Protein AF-A0A3P8E5Y7-F1 (afdb_monomer_lite)

pLDDT: mean 80.09, std 17.2, range [25.14, 98.31]

Radius of gyration: 31.2 Å; chains: 1; bounding box: 79×67×67 Å

InterPro domains:
  IPR000494 Receptor L-domain [PF01030] (2-59)

Organism: Heligmosomoides polygyrus (NCBI:txid6339)

Sequence (406 aa):
MEKLQEITMEQRGQAIQISGNSGLKSLRFPNLRKIESPDDIKIIIVNNPKLGMRRRDVEKMYILAAGPQHAIIEFSDTSSMYDNKDIEVLVANNATFLKEHMLPLAENAAIQADDHFLLCERVKSILSKEVVIMIGSEKEPSCVLPHLPHELKKQHVYKYLGSTYSFTLSRFKRMAPCTIRYTYDVVKATKGKPPQKGIRKIYYHRWETKKLPVEFDEILQLAMLYKPGKTLCVSERRKEVFSLIHMLVTYCRLLKEHIDFKDALQLHTEKCNGTILDRNELVYVMAVIMEWAYQSRSVTPELKEKHVEWCHSYAIMAKFMRKCPNIRLIHPDYLTKLDATVKKRVLQDGFASSPRFSPRESAAAKDPFRRKSTSDKKSEMKSVKHADDAPDDGTRSVSEATGCRR

Structure (mmCIF, N/CA/C/O backbone):
data_AF-A0A3P8E5Y7-F1
#
_entry.id   AF-A0A3P8E5Y7-F1
#
loop_
_atom_site.group_PDB
_atom_site.id
_atom_site.type_symbol
_atom_site.label_atom_id
_atom_site.label_alt_id
_atom_site.label_comp_id
_atom_site.label_asym_id
_atom_site.label_entity_id
_atom_site.label_seq_id
_atom_site.pdbx_PDB_ins_code
_atom_site.Cartn_x
_atom_site.Cartn_y
_atom_site.Cartn_z
_atom_site.occupancy
_atom_site.B_iso_or_equiv
_atom_site.auth_seq_id
_atom_site.auth_comp_id
_atom_site.auth_asym_id
_atom_site.auth_atom_id
_atom_site.pdbx_PDB_model_num
ATOM 1 N N . MET A 1 1 ? 29.472 -1.886 -33.635 1.00 56.94 1 MET A N 1
ATOM 2 C CA . MET A 1 1 ? 30.607 -1.398 -32.812 1.00 56.94 1 MET A CA 1
ATOM 3 C C . MET A 1 1 ? 31.000 -2.340 -31.660 1.00 56.94 1 MET A C 1
ATOM 5 O O . MET A 1 1 ? 31.817 -1.967 -30.831 1.00 56.94 1 MET A O 1
ATOM 9 N N . GLU A 1 2 ? 30.512 -3.586 -31.597 1.00 47.47 2 GLU A N 1
ATOM 10 C CA . GLU A 1 2 ? 30.725 -4.463 -30.426 1.00 47.47 2 GLU A CA 1
ATOM 11 C C . GLU A 1 2 ? 32.172 -4.944 -30.211 1.00 47.47 2 GLU A C 1
ATOM 13 O O . GLU A 1 2 ? 32.486 -5.448 -29.138 1.00 47.47 2 GLU A O 1
ATOM 18 N N . LYS A 1 3 ? 33.075 -4.761 -31.181 1.00 63.56 3 LYS A N 1
ATOM 19 C CA . LYS A 1 3 ? 34.481 -5.199 -31.095 1.00 63.56 3 LYS A CA 1
ATOM 20 C C . LYS A 1 3 ? 35.484 -4.075 -30.804 1.00 63.56 3 LYS A C 1
ATOM 22 O O . LYS A 1 3 ? 36.678 -4.345 -30.770 1.00 63.56 3 LYS A O 1
ATOM 27 N N . LEU A 1 4 ? 35.028 -2.838 -30.606 1.00 71.69 4 LEU A N 1
ATOM 28 C CA . LEU A 1 4 ? 35.918 -1.694 -30.401 1.00 71.69 4 LEU A CA 1
ATOM 29 C C . LEU A 1 4 ? 36.559 -1.752 -29.002 1.00 71.69 4 LEU A C 1
ATOM 31 O O . LEU A 1 4 ? 35.832 -1.785 -28.007 1.00 71.69 4 LEU A O 1
ATOM 35 N N . GLN A 1 5 ? 37.895 -1.794 -28.937 1.00 81.44 5 GLN A N 1
ATOM 36 C CA . GLN A 1 5 ? 38.659 -1.925 -27.684 1.00 81.44 5 GLN A CA 1
ATOM 37 C C . GLN A 1 5 ? 39.410 -0.645 -27.292 1.00 81.44 5 GLN A C 1
ATOM 39 O O . GLN A 1 5 ? 39.464 -0.324 -26.104 1.00 81.44 5 GLN A O 1
ATOM 44 N N . GLU A 1 6 ? 39.918 0.111 -28.264 1.00 85.38 6 GLU A N 1
ATOM 45 C CA . GLU A 1 6 ? 40.698 1.339 -28.067 1.00 85.38 6 GLU A CA 1
ATOM 46 C C . GLU A 1 6 ? 40.398 2.345 -29.188 1.00 85.38 6 GLU A C 1
ATOM 48 O O . GLU A 1 6 ? 40.083 1.942 -30.311 1.00 85.38 6 GLU A O 1
ATOM 53 N N . ILE A 1 7 ? 40.456 3.639 -28.862 1.00 85.44 7 ILE A N 1
ATOM 54 C CA . ILE A 1 7 ? 40.417 4.752 -29.817 1.00 85.44 7 ILE A CA 1
ATOM 55 C C . ILE A 1 7 ? 41.594 5.670 -29.495 1.00 85.44 7 ILE A C 1
ATOM 57 O O . ILE A 1 7 ? 41.652 6.214 -28.392 1.00 85.44 7 ILE A O 1
ATOM 61 N N . THR A 1 8 ? 42.478 5.875 -30.468 1.00 85.81 8 THR A N 1
ATOM 62 C CA . THR A 1 8 ? 43.629 6.775 -30.349 1.00 85.81 8 THR A CA 1
ATOM 63 C C . THR A 1 8 ? 43.656 7.696 -31.554 1.00 85.81 8 THR A C 1
ATOM 65 O O . THR A 1 8 ? 43.620 7.232 -32.694 1.00 85.81 8 THR A O 1
ATOM 68 N N . MET A 1 9 ? 43.700 9.000 -31.302 1.00 84.81 9 MET A N 1
ATOM 69 C CA . MET A 1 9 ? 43.872 10.020 -32.327 1.00 84.81 9 MET A CA 1
ATOM 70 C C . MET A 1 9 ? 45.240 10.682 -32.202 1.00 84.81 9 MET A C 1
ATOM 72 O O . MET A 1 9 ? 45.577 11.216 -31.152 1.00 84.81 9 MET A O 1
ATOM 76 N N . GLU A 1 10 ? 46.018 10.653 -33.285 1.00 80.75 10 GLU A N 1
ATOM 77 C CA . GLU A 1 10 ? 47.367 11.241 -33.347 1.00 80.75 10 GLU A CA 1
ATOM 78 C C . GLU A 1 10 ? 47.355 12.725 -33.746 1.00 80.75 10 GLU A C 1
ATOM 80 O O . GLU A 1 10 ? 48.312 13.456 -33.501 1.00 80.75 10 GLU A O 1
ATOM 85 N N . GLN A 1 11 ? 46.262 13.185 -34.357 1.00 83.56 11 GLN A N 1
ATOM 86 C CA . GLN A 1 11 ? 46.073 14.567 -34.799 1.00 83.56 11 GLN A CA 1
ATOM 87 C C . GLN A 1 11 ? 45.093 15.303 -33.877 1.00 83.56 11 GLN A C 1
ATOM 89 O O . GLN A 1 11 ? 44.305 14.669 -33.175 1.00 83.56 11 GLN A O 1
ATOM 94 N N . ARG A 1 12 ? 45.136 16.645 -33.889 1.00 78.19 12 ARG A N 1
ATOM 95 C CA . ARG A 1 12 ? 44.168 17.483 -33.158 1.00 78.19 12 ARG A CA 1
ATOM 96 C C . ARG A 1 12 ? 42.742 17.166 -33.615 1.00 78.19 12 ARG A C 1
ATOM 98 O O . ARG A 1 12 ? 42.493 17.060 -34.816 1.00 78.19 12 ARG A O 1
ATOM 105 N N . GLY A 1 13 ? 41.831 17.024 -32.661 1.00 80.62 13 GLY A N 1
ATOM 106 C CA . GLY A 1 13 ? 40.443 16.625 -32.878 1.00 80.62 13 GLY A CA 1
ATOM 107 C C . GLY A 1 13 ? 39.885 15.759 -31.746 1.00 80.62 13 GLY A C 1
ATOM 108 O O . GLY A 1 13 ? 40.618 15.060 -31.035 1.00 80.62 13 GLY A O 1
ATOM 109 N N . GLN A 1 14 ? 38.559 15.764 -31.594 1.00 86.50 14 GLN A N 1
ATOM 110 C CA . GLN A 1 14 ? 37.892 14.939 -30.589 1.00 86.50 14 GLN A CA 1
ATOM 111 C C . GLN A 1 14 ? 37.980 13.457 -30.970 1.00 86.50 14 GLN A C 1
ATOM 113 O O . GLN A 1 14 ? 37.683 13.080 -32.101 1.00 86.50 14 GLN A O 1
ATOM 118 N N . ALA A 1 15 ? 38.311 12.596 -30.005 1.00 90.00 15 ALA A N 1
ATOM 119 C CA . ALA A 1 15 ? 38.360 11.149 -30.227 1.00 90.00 15 ALA A CA 1
ATOM 120 C C . ALA A 1 15 ? 36.972 10.557 -30.531 1.00 90.00 15 ALA A C 1
ATOM 122 O O . ALA A 1 15 ? 36.850 9.585 -31.276 1.00 90.00 15 ALA A O 1
ATOM 123 N N . ILE A 1 16 ? 35.918 11.120 -29.934 1.00 90.50 16 ILE A N 1
ATOM 124 C CA . ILE A 1 16 ? 34.529 10.738 -30.196 1.00 90.50 16 ILE A CA 1
ATOM 125 C C . ILE A 1 16 ? 33.692 12.002 -30.362 1.00 90.50 16 ILE A C 1
ATOM 127 O O . ILE A 1 16 ? 33.554 12.784 -29.423 1.00 90.50 16 ILE A O 1
ATOM 131 N N . GLN A 1 17 ? 33.055 12.152 -31.523 1.00 91.94 17 GLN A N 1
ATOM 132 C CA . GLN A 1 17 ? 32.076 13.205 -31.778 1.00 91.94 17 GLN A CA 1
ATOM 133 C C . GLN A 1 17 ? 30.788 12.601 -32.345 1.00 91.94 17 GLN A C 1
ATOM 135 O O . GLN A 1 17 ? 30.785 11.989 -33.410 1.00 91.94 17 GLN A O 1
ATOM 140 N N . ILE A 1 18 ? 29.681 12.766 -31.620 1.00 88.00 18 ILE A N 1
ATOM 141 C CA . ILE A 1 18 ? 28.344 12.335 -32.038 1.00 88.00 18 ILE A CA 1
ATOM 142 C C . ILE A 1 18 ? 27.368 13.473 -31.757 1.00 88.00 18 ILE A C 1
ATOM 144 O O . ILE A 1 18 ? 26.892 13.649 -30.636 1.00 88.00 18 ILE A O 1
ATOM 148 N N . SER A 1 19 ? 27.029 14.243 -32.783 1.00 90.62 19 SER A N 1
ATOM 149 C CA . SER A 1 19 ? 26.129 15.385 -32.641 1.00 90.62 19 SER A CA 1
ATOM 150 C C . SER A 1 19 ? 25.028 15.409 -33.695 1.00 90.62 19 SER A C 1
ATOM 152 O O . SER A 1 19 ? 25.232 14.986 -34.829 1.00 90.62 19 SER A O 1
ATOM 154 N N . GLY A 1 20 ? 23.842 15.893 -33.306 1.00 87.12 20 GLY A N 1
ATOM 155 C CA . GLY A 1 20 ? 22.739 16.174 -34.234 1.00 87.12 20 GLY A CA 1
ATOM 156 C C . GLY A 1 20 ? 21.986 14.948 -34.763 1.00 87.12 20 GLY A C 1
ATOM 157 O O . GLY A 1 20 ? 21.314 15.038 -35.789 1.00 87.12 20 GLY A O 1
ATOM 158 N N . ASN A 1 21 ? 22.062 13.796 -34.090 1.00 86.62 21 ASN A N 1
ATOM 159 C CA . ASN A 1 21 ? 21.402 12.571 -34.544 1.00 86.62 21 ASN A CA 1
ATOM 160 C C . ASN A 1 21 ? 20.013 12.434 -33.907 1.00 86.62 21 ASN A C 1
ATOM 162 O O . ASN A 1 21 ? 19.825 11.760 -32.893 1.00 86.62 21 ASN A O 1
ATOM 166 N N . SER A 1 22 ? 19.004 13.037 -34.540 1.00 73.81 22 SER A N 1
ATOM 167 C CA . SER A 1 22 ? 17.607 13.038 -34.065 1.00 73.81 22 SER A CA 1
ATOM 168 C C . SER A 1 22 ? 16.974 11.640 -33.938 1.00 73.81 22 SER A C 1
ATOM 170 O O . SER A 1 22 ? 16.044 11.442 -33.152 1.00 73.81 22 SER A O 1
ATOM 172 N N . GLY A 1 23 ? 17.474 10.660 -34.697 1.00 75.19 23 GLY A N 1
ATOM 173 C CA . GLY A 1 23 ? 17.018 9.268 -34.680 1.00 75.19 23 GLY A CA 1
ATOM 174 C C . GLY A 1 23 ? 17.796 8.337 -33.745 1.00 75.19 23 GLY A C 1
ATOM 175 O O . GLY A 1 23 ? 17.396 7.181 -33.590 1.00 75.19 23 GLY A O 1
ATOM 176 N N . LEU A 1 24 ? 18.892 8.795 -33.130 1.00 83.25 24 LEU A N 1
ATOM 177 C CA . LEU A 1 24 ? 19.752 7.936 -32.317 1.00 83.25 24 LEU A CA 1
ATOM 178 C C . LEU A 1 24 ? 19.083 7.631 -30.972 1.00 83.25 24 LEU A C 1
ATOM 180 O O . LEU A 1 24 ? 18.904 8.516 -30.142 1.00 83.25 24 LEU A O 1
ATOM 184 N N . LYS A 1 25 ? 18.718 6.361 -30.763 1.00 77.25 25 LYS A N 1
ATOM 185 C CA . LYS A 1 25 ? 17.990 5.912 -29.562 1.00 77.25 25 LYS A CA 1
ATOM 186 C C . LYS A 1 25 ? 18.881 5.332 -28.468 1.00 77.25 25 LYS A C 1
ATOM 188 O O . LYS A 1 25 ? 18.516 5.350 -27.298 1.00 77.25 25 LYS A O 1
ATOM 193 N N . SER A 1 26 ? 20.029 4.772 -28.837 1.00 81.00 26 SER A N 1
ATOM 194 C CA . SER A 1 26 ? 20.925 4.107 -27.891 1.00 81.00 26 SER A CA 1
ATOM 195 C C . SER A 1 26 ? 22.353 4.088 -28.402 1.00 81.00 26 SER A C 1
ATOM 197 O O . SER A 1 26 ? 22.574 3.889 -29.597 1.00 81.00 26 SER A O 1
ATOM 199 N N . LEU A 1 27 ? 23.308 4.177 -27.482 1.00 82.69 27 LEU A N 1
ATOM 200 C CA . LEU A 1 27 ? 24.733 4.114 -27.773 1.00 82.69 27 LEU A CA 1
ATOM 201 C C . LEU A 1 27 ? 25.420 3.183 -26.768 1.00 82.69 27 LEU A C 1
ATOM 203 O O . LEU A 1 27 ? 25.198 3.300 -25.564 1.00 82.69 27 LEU A O 1
ATOM 207 N N . ARG A 1 28 ? 26.218 2.219 -27.249 1.00 76.06 28 ARG A N 1
ATOM 208 C CA . ARG A 1 28 ? 26.910 1.241 -26.392 1.00 76.06 28 ARG A CA 1
ATOM 209 C C . ARG A 1 28 ? 28.318 0.930 -26.883 1.00 76.06 28 ARG A C 1
ATOM 211 O O . ARG A 1 28 ? 28.512 0.601 -28.051 1.00 76.06 28 ARG A O 1
ATOM 218 N N . PHE A 1 29 ? 29.256 0.915 -25.937 1.00 82.56 29 PHE A N 1
ATOM 219 C CA . PHE A 1 29 ? 30.666 0.572 -26.146 1.00 82.56 29 PHE A CA 1
ATOM 220 C C . PHE A 1 29 ? 31.123 -0.466 -25.109 1.00 82.56 29 PHE A C 1
ATOM 222 O O . PHE A 1 29 ? 31.872 -0.155 -24.179 1.00 82.56 29 PHE A O 1
ATOM 229 N N . PRO A 1 30 ? 30.637 -1.714 -25.212 1.00 70.19 30 PRO A N 1
ATOM 230 C CA . PRO A 1 30 ? 30.801 -2.711 -24.154 1.00 70.19 30 PRO A CA 1
ATOM 231 C C . PRO A 1 30 ? 32.274 -3.044 -23.870 1.00 70.19 30 PRO A C 1
ATOM 233 O O . PRO A 1 30 ? 32.654 -3.218 -22.713 1.00 70.19 30 PRO A O 1
ATOM 236 N N . ASN A 1 31 ? 33.110 -3.057 -24.911 1.00 81.06 31 ASN A N 1
ATOM 237 C CA . ASN A 1 31 ? 34.497 -3.514 -24.840 1.00 81.06 31 ASN A CA 1
ATOM 238 C C . ASN A 1 31 ? 35.539 -2.391 -24.867 1.00 81.06 31 ASN A C 1
ATOM 240 O O . ASN A 1 31 ? 36.726 -2.695 -24.808 1.00 81.06 31 ASN A O 1
ATOM 244 N N . LEU A 1 32 ? 35.117 -1.123 -24.908 1.00 84.50 32 LEU A N 1
ATOM 245 C CA . LEU A 1 32 ? 36.040 0.009 -24.950 1.00 84.50 32 LEU A CA 1
ATOM 246 C C . LEU A 1 32 ? 36.774 0.143 -23.609 1.00 84.50 32 LEU A C 1
ATOM 248 O O . LEU A 1 32 ? 36.140 0.108 -22.544 1.00 84.50 32 LEU A O 1
ATOM 252 N N . ARG A 1 33 ? 38.104 0.243 -23.678 1.00 86.69 33 ARG A N 1
ATOM 253 C CA . ARG A 1 33 ? 39.023 0.271 -22.529 1.00 86.69 33 ARG A CA 1
ATOM 254 C C . ARG A 1 33 ? 39.918 1.502 -22.487 1.00 86.69 33 ARG A C 1
ATOM 256 O O . ARG A 1 33 ? 40.457 1.775 -21.421 1.00 86.69 33 ARG A O 1
ATOM 263 N N . LYS A 1 34 ? 40.084 2.217 -23.603 1.00 87.94 34 LYS A N 1
ATOM 264 C CA . LYS A 1 34 ? 41.005 3.353 -23.696 1.00 87.94 34 LYS A CA 1
ATOM 265 C C . LYS A 1 34 ? 40.556 4.354 -24.763 1.00 87.94 34 LYS A C 1
ATOM 267 O O . LYS A 1 34 ? 40.095 3.939 -25.827 1.00 87.94 34 LYS A O 1
ATOM 272 N N . ILE A 1 35 ? 40.656 5.645 -24.437 1.00 90.25 35 ILE A N 1
ATOM 273 C CA . ILE A 1 35 ? 40.411 6.776 -25.339 1.00 90.25 35 ILE A CA 1
ATOM 274 C C . ILE A 1 35 ? 41.572 7.759 -25.181 1.00 90.25 35 ILE A C 1
ATOM 276 O O . ILE A 1 35 ? 41.784 8.304 -24.098 1.00 90.25 35 ILE A O 1
ATOM 280 N N . GLU A 1 36 ? 42.292 8.011 -26.266 1.00 88.25 36 GLU A N 1
ATOM 281 C CA . GLU A 1 36 ? 43.375 8.988 -26.325 1.00 88.25 36 GLU A CA 1
ATOM 282 C C . GLU A 1 36 ? 43.131 9.991 -27.450 1.00 88.25 36 GLU A C 1
ATOM 284 O O . GLU A 1 36 ? 42.855 9.630 -28.593 1.00 88.25 36 GLU A O 1
ATOM 289 N N . SER A 1 37 ? 43.237 11.268 -27.104 1.00 89.69 37 SER A N 1
ATOM 290 C CA . SER A 1 37 ? 43.301 12.382 -28.043 1.00 89.69 37 SER A CA 1
ATOM 291 C C . SER A 1 37 ? 44.172 13.479 -27.419 1.00 89.69 37 SER A C 1
ATOM 293 O O . SER A 1 37 ? 44.180 13.608 -26.188 1.00 89.69 37 SER A O 1
ATOM 295 N N . PRO A 1 38 ? 44.925 14.232 -28.241 1.00 83.62 38 PRO A N 1
ATOM 296 C CA . PRO A 1 38 ? 45.700 15.386 -27.799 1.00 83.62 38 PRO A CA 1
ATOM 297 C C . PRO A 1 38 ? 44.823 16.586 -27.409 1.00 83.62 38 PRO A C 1
ATOM 299 O O . PRO A 1 38 ? 45.337 17.528 -26.807 1.00 83.62 38 PRO A O 1
ATOM 302 N N . ASP A 1 39 ? 43.529 16.573 -27.744 1.00 84.62 39 ASP A N 1
ATOM 303 C CA . ASP A 1 39 ? 42.592 17.630 -27.373 1.00 84.62 39 ASP A CA 1
ATOM 304 C C . ASP A 1 39 ? 42.132 17.486 -25.919 1.00 84.62 39 ASP A C 1
ATOM 306 O O . ASP A 1 39 ? 41.947 16.385 -25.390 1.00 84.62 39 ASP A O 1
ATOM 310 N N . ASP A 1 40 ? 41.877 18.634 -25.290 1.00 85.81 40 ASP A N 1
ATOM 311 C CA . ASP A 1 40 ? 41.384 18.690 -23.917 1.00 85.81 40 ASP A CA 1
ATOM 312 C C . ASP A 1 40 ? 39.969 18.096 -23.802 1.00 85.81 40 ASP A C 1
ATOM 314 O O . ASP A 1 40 ? 39.673 17.354 -22.869 1.00 85.81 40 ASP A O 1
ATOM 318 N N . ILE A 1 41 ? 39.104 18.326 -24.798 1.00 89.69 41 ILE A N 1
ATOM 319 C CA . ILE A 1 41 ? 37.794 17.670 -24.890 1.00 89.69 41 ILE A CA 1
ATOM 320 C C . ILE A 1 41 ? 37.890 16.470 -25.832 1.00 89.69 41 ILE A C 1
ATOM 322 O O . ILE A 1 41 ? 37.961 16.613 -27.050 1.00 89.69 41 ILE A O 1
ATOM 326 N N . LYS A 1 42 ? 37.831 15.267 -25.263 1.00 91.88 42 LYS A N 1
ATOM 327 C CA . LYS A 1 42 ? 38.007 14.005 -25.996 1.00 91.88 42 LYS A CA 1
ATOM 328 C C . LYS A 1 42 ? 36.692 13.431 -26.512 1.00 91.88 42 LYS A C 1
ATOM 330 O O . LYS A 1 42 ? 36.688 12.745 -27.532 1.00 91.88 42 LYS A O 1
ATOM 335 N N . ILE A 1 43 ? 35.586 13.677 -25.807 1.00 93.25 43 ILE A N 1
ATOM 336 C CA . ILE A 1 43 ? 34.268 13.115 -26.128 1.00 93.25 43 ILE A CA 1
ATOM 337 C C . ILE A 1 43 ? 33.228 14.233 -26.184 1.00 93.25 43 ILE A C 1
ATOM 339 O O . ILE A 1 43 ? 33.061 14.969 -25.216 1.00 93.25 43 ILE A O 1
ATOM 343 N N . ILE A 1 44 ? 32.482 14.316 -27.284 1.00 92.88 44 ILE A N 1
ATOM 344 C CA . ILE A 1 44 ? 31.318 15.196 -27.425 1.00 92.88 44 ILE A CA 1
ATOM 345 C C . ILE A 1 44 ? 30.130 14.380 -27.932 1.00 92.88 44 ILE A C 1
ATOM 347 O O . ILE A 1 44 ? 30.156 13.840 -29.038 1.00 92.88 44 ILE A O 1
ATOM 351 N N . ILE A 1 45 ? 29.069 14.314 -27.132 1.00 91.75 45 ILE A N 1
ATOM 352 C CA . ILE A 1 45 ? 27.795 13.686 -27.480 1.00 91.75 45 ILE A CA 1
ATOM 353 C C . ILE A 1 45 ? 26.678 14.662 -27.109 1.00 91.75 45 ILE A C 1
ATOM 355 O O . ILE A 1 45 ? 26.278 14.723 -25.954 1.00 91.75 45 ILE A O 1
ATOM 359 N N . VAL A 1 46 ? 26.186 15.445 -28.067 1.00 90.50 46 VAL A N 1
ATOM 360 C CA . VAL A 1 46 ? 25.233 16.550 -27.815 1.00 90.50 46 VAL A CA 1
ATOM 361 C C . VAL A 1 46 ? 24.172 16.636 -28.909 1.00 90.50 46 VAL A C 1
ATOM 363 O O . VAL A 1 46 ? 24.385 16.140 -30.015 1.00 90.50 46 VAL A O 1
ATOM 366 N N . ASN A 1 47 ? 23.031 17.277 -28.651 1.00 84.31 47 ASN A N 1
ATOM 367 C CA . ASN A 1 47 ? 21.952 17.440 -29.643 1.00 84.31 47 ASN A CA 1
ATOM 368 C C . ASN A 1 47 ? 21.384 16.104 -30.184 1.00 84.31 47 ASN A C 1
ATOM 370 O O . ASN A 1 47 ? 21.068 15.981 -31.371 1.00 84.31 47 ASN A O 1
ATOM 374 N N . ASN A 1 48 ? 21.256 15.086 -29.324 1.00 85.38 48 ASN A N 1
ATOM 375 C CA . ASN A 1 48 ? 20.674 13.777 -29.659 1.00 85.38 48 ASN A CA 1
ATOM 376 C C . ASN A 1 48 ? 19.419 13.520 -28.791 1.00 85.38 48 ASN A C 1
ATOM 378 O O . ASN A 1 48 ? 19.488 12.780 -27.811 1.00 85.38 48 ASN A O 1
ATOM 382 N N . PRO A 1 49 ? 18.255 14.114 -29.114 1.00 73.19 49 PRO A N 1
ATOM 383 C CA . PRO A 1 49 ? 17.108 14.214 -28.198 1.00 73.19 49 PRO A CA 1
ATOM 384 C C . PRO A 1 49 ? 16.472 12.875 -27.793 1.00 73.19 49 PRO A C 1
ATOM 386 O O . PRO A 1 49 ? 15.753 12.813 -26.804 1.00 73.19 49 PRO A O 1
ATOM 389 N N . LYS A 1 50 ? 16.704 11.799 -28.555 1.00 74.44 50 LYS A N 1
ATOM 390 C CA . LYS A 1 50 ? 16.160 10.459 -28.268 1.00 74.44 50 LYS A CA 1
ATOM 391 C C . LYS A 1 50 ? 17.183 9.515 -27.632 1.00 74.44 50 LYS A C 1
ATOM 393 O O . LYS A 1 50 ? 16.888 8.331 -27.475 1.00 74.44 50 LYS A O 1
ATOM 398 N N . LEU A 1 51 ? 18.378 10.004 -27.300 1.00 83.06 51 LEU A N 1
ATOM 399 C CA . LEU A 1 51 ? 19.479 9.170 -26.842 1.00 83.06 51 LEU A CA 1
ATOM 400 C C . LEU A 1 51 ? 19.299 8.759 -25.374 1.00 83.06 51 LEU A C 1
ATOM 402 O O . LEU A 1 51 ? 19.530 9.546 -24.457 1.00 83.06 51 LEU A O 1
ATOM 406 N N . GLY A 1 52 ? 18.945 7.491 -25.161 1.00 81.44 52 GLY A N 1
ATOM 407 C CA . GLY A 1 52 ? 18.974 6.853 -23.847 1.00 81.44 52 GLY A CA 1
ATOM 408 C C . GLY A 1 52 ? 20.311 6.155 -23.590 1.00 81.44 52 GLY A C 1
ATOM 409 O O . GLY A 1 52 ? 20.734 5.301 -24.378 1.00 81.44 52 GLY A O 1
ATOM 410 N N . MET A 1 53 ? 20.972 6.470 -22.474 1.00 85.38 53 MET A N 1
ATOM 411 C CA . MET A 1 53 ? 22.209 5.806 -22.035 1.00 85.38 53 MET A CA 1
ATOM 412 C C . MET A 1 53 ? 22.106 5.375 -20.577 1.00 85.38 53 MET A C 1
ATOM 414 O O . MET A 1 53 ? 21.300 5.896 -19.818 1.00 85.38 53 MET A O 1
ATOM 418 N N . ARG A 1 54 ? 22.881 4.371 -20.165 1.00 80.06 54 ARG A N 1
ATOM 419 C CA . ARG A 1 54 ? 22.963 3.990 -18.750 1.00 80.06 54 ARG A CA 1
ATOM 420 C C . ARG A 1 54 ? 24.014 4.864 -18.075 1.00 80.06 54 ARG A C 1
ATOM 422 O O . ARG A 1 54 ? 25.124 4.938 -18.590 1.00 80.06 54 ARG A O 1
ATOM 429 N N . ARG A 1 55 ? 23.729 5.425 -16.899 1.00 79.94 55 ARG A N 1
ATOM 430 C CA . ARG A 1 55 ? 24.680 6.221 -16.103 1.00 79.94 55 ARG A CA 1
ATOM 431 C C . ARG A 1 55 ? 26.044 5.573 -15.943 1.00 79.94 55 ARG A C 1
ATOM 433 O O . ARG A 1 55 ? 27.041 6.201 -16.250 1.00 79.94 55 ARG A O 1
ATOM 440 N N . ARG A 1 56 ? 26.094 4.286 -15.595 1.00 77.62 56 ARG A N 1
ATOM 441 C CA . ARG A 1 56 ? 27.351 3.514 -15.519 1.00 77.62 56 ARG A CA 1
ATOM 442 C C . ARG A 1 56 ? 28.157 3.490 -16.825 1.00 77.62 56 ARG A C 1
ATOM 444 O O . ARG A 1 56 ? 29.381 3.448 -16.787 1.00 77.62 56 ARG A O 1
ATOM 451 N N . ASP A 1 57 ? 27.486 3.510 -17.978 1.00 83.00 57 ASP A N 1
ATOM 452 C CA . ASP A 1 57 ? 28.156 3.545 -19.281 1.00 83.00 57 ASP A CA 1
ATOM 453 C C . ASP A 1 57 ? 28.712 4.954 -19.557 1.00 83.00 57 ASP A C 1
ATOM 455 O O . ASP A 1 57 ? 29.795 5.084 -20.122 1.00 83.00 57 ASP A O 1
ATOM 459 N N . VAL A 1 58 ? 28.016 6.003 -19.104 1.00 86.62 58 VAL A N 1
ATOM 460 C CA . VAL A 1 58 ? 28.469 7.403 -19.182 1.00 86.62 58 VAL A CA 1
ATOM 461 C C . VAL A 1 58 ? 29.616 7.679 -18.203 1.00 86.62 58 VAL A C 1
ATOM 463 O O . VAL A 1 58 ? 30.628 8.254 -18.586 1.00 86.62 58 VAL A O 1
ATOM 466 N N . GLU A 1 59 ? 29.525 7.200 -16.964 1.00 83.62 59 GLU A N 1
ATOM 467 C CA . GLU A 1 59 ? 30.601 7.274 -15.967 1.00 83.62 59 GLU A CA 1
ATOM 468 C C . GLU A 1 59 ? 31.863 6.567 -16.462 1.00 83.62 59 GLU A C 1
ATOM 470 O O . GLU A 1 59 ? 32.965 7.099 -16.340 1.00 83.62 59 GLU A O 1
ATOM 475 N N . LYS A 1 60 ? 31.707 5.406 -17.110 1.00 86.38 60 LYS A N 1
ATOM 476 C CA . LYS A 1 60 ? 32.820 4.734 -17.781 1.00 86.38 60 LYS A CA 1
ATOM 477 C C . LYS A 1 60 ? 33.440 5.625 -18.861 1.00 86.38 60 LYS A C 1
ATOM 479 O O . LYS A 1 60 ? 34.660 5.679 -18.941 1.00 86.38 60 LYS A O 1
ATOM 484 N N . MET A 1 61 ? 32.646 6.347 -19.654 1.00 88.69 61 MET A N 1
ATOM 485 C CA . MET A 1 61 ? 33.179 7.293 -20.646 1.00 88.69 61 MET A CA 1
ATOM 486 C C . MET A 1 61 ? 33.945 8.449 -20.011 1.00 88.69 61 MET A C 1
ATOM 488 O O . MET A 1 61 ? 35.021 8.783 -20.498 1.00 88.69 61 MET A O 1
ATOM 492 N N . TYR A 1 62 ? 33.454 9.004 -18.902 1.00 90.88 62 TYR A N 1
ATOM 493 C CA . TYR A 1 62 ? 34.193 10.020 -18.153 1.00 90.88 62 TYR A CA 1
ATOM 494 C C . TYR A 1 62 ? 35.540 9.493 -17.665 1.00 90.88 62 TYR A C 1
ATOM 496 O O . TYR A 1 62 ? 36.555 10.154 -17.851 1.00 90.88 62 TYR A O 1
ATOM 504 N N . ILE A 1 63 ? 35.579 8.279 -17.113 1.00 88.00 63 ILE A N 1
ATOM 505 C CA . ILE A 1 63 ? 36.832 7.646 -16.678 1.00 88.00 63 ILE A CA 1
ATOM 506 C C . ILE A 1 63 ? 37.784 7.455 -17.864 1.00 88.00 63 ILE A C 1
ATOM 508 O O . ILE A 1 63 ? 38.958 7.806 -17.773 1.00 88.00 63 ILE A O 1
ATOM 512 N N . LEU A 1 64 ? 37.280 6.943 -18.989 1.00 90.50 64 LEU A N 1
ATOM 513 C CA . LEU A 1 64 ? 38.079 6.717 -20.195 1.00 90.50 64 LEU A CA 1
ATOM 514 C C . LEU A 1 64 ? 38.610 8.018 -20.812 1.00 90.50 64 LEU A C 1
ATOM 516 O O . LEU A 1 64 ? 39.693 8.007 -21.386 1.00 90.50 64 LEU A O 1
ATOM 520 N N . ALA A 1 65 ? 37.888 9.130 -20.663 1.00 90.25 65 ALA A N 1
ATOM 521 C CA . ALA A 1 65 ? 38.330 10.457 -21.084 1.00 90.25 65 ALA A CA 1
ATOM 522 C C . ALA A 1 65 ? 39.305 11.131 -20.095 1.00 90.25 65 ALA A C 1
ATOM 524 O O . ALA A 1 65 ? 39.822 12.205 -20.395 1.00 90.25 65 ALA A O 1
ATOM 525 N N . ALA A 1 66 ? 39.614 10.497 -18.958 1.00 88.75 66 ALA A N 1
ATOM 526 C CA . ALA A 1 66 ? 40.377 11.058 -17.836 1.00 88.75 66 ALA A CA 1
ATOM 527 C C . ALA A 1 66 ? 39.645 12.143 -17.014 1.00 88.75 66 ALA A C 1
ATOM 529 O O . ALA A 1 66 ? 40.277 12.962 -16.352 1.00 88.75 66 ALA A O 1
ATOM 530 N N . GLY A 1 67 ? 38.313 12.129 -17.008 1.00 85.69 67 GLY A N 1
ATOM 531 C CA . GLY A 1 67 ? 37.473 12.947 -16.131 1.00 85.69 67 GLY A CA 1
ATOM 532 C C . GLY A 1 67 ? 36.321 13.654 -16.857 1.00 85.69 67 GLY A C 1
ATOM 533 O O . GLY A 1 67 ? 36.324 13.751 -18.086 1.00 85.69 67 GLY A O 1
ATOM 534 N N . PRO A 1 68 ? 35.321 14.159 -16.109 1.00 85.56 68 PRO A N 1
ATOM 535 C CA . PRO A 1 68 ? 34.157 14.856 -16.664 1.00 85.56 68 PRO A CA 1
ATOM 536 C C . PRO A 1 68 ? 34.499 16.165 -17.380 1.00 85.56 68 PRO A C 1
ATOM 538 O O . PRO A 1 68 ? 33.787 16.565 -18.288 1.00 85.56 68 PRO A O 1
ATOM 541 N N . GLN A 1 69 ? 35.606 16.813 -17.029 1.00 88.25 69 GLN A N 1
ATOM 542 C CA . GLN A 1 69 ? 36.080 18.016 -17.709 1.00 88.25 69 GLN A CA 1
ATOM 543 C C . GLN A 1 69 ? 36.545 17.759 -19.154 1.00 88.25 69 GLN A C 1
ATOM 545 O O . GLN A 1 69 ? 36.571 18.690 -19.947 1.00 88.25 69 GLN A O 1
ATOM 550 N N . HIS A 1 70 ? 36.850 16.506 -19.514 1.00 90.12 70 HIS A N 1
ATOM 551 C CA . HIS A 1 70 ? 37.335 16.117 -20.845 1.00 90.12 70 HIS A CA 1
ATOM 552 C C . HIS A 1 70 ? 36.249 15.460 -21.716 1.00 90.12 70 HIS A C 1
ATOM 554 O O . HIS A 1 70 ? 36.546 14.888 -22.771 1.00 90.12 70 HIS A O 1
ATOM 560 N N . ALA A 1 71 ? 34.985 15.496 -21.284 1.00 92.12 71 ALA A N 1
ATOM 561 C CA . ALA A 1 71 ? 33.871 14.908 -22.015 1.00 92.12 71 ALA A CA 1
ATOM 562 C C . ALA A 1 71 ? 32.560 15.668 -21.776 1.00 92.12 71 ALA A C 1
ATOM 564 O O . ALA A 1 71 ? 32.180 15.943 -20.644 1.00 92.12 71 ALA A O 1
ATOM 565 N N . ILE A 1 72 ? 31.826 15.944 -22.851 1.00 91.12 72 ILE A N 1
ATOM 566 C CA . ILE A 1 72 ? 30.524 16.618 -22.817 1.00 91.12 72 ILE A CA 1
ATOM 567 C C . ILE A 1 72 ? 29.484 15.644 -23.362 1.00 91.12 72 ILE A C 1
ATOM 569 O O . ILE A 1 72 ? 29.524 15.294 -24.541 1.00 91.12 72 ILE A O 1
ATOM 573 N N . ILE A 1 73 ? 28.578 15.165 -22.506 1.00 91.06 73 ILE A N 1
ATOM 574 C CA . ILE A 1 73 ? 27.609 14.118 -22.856 1.00 91.06 73 ILE A CA 1
ATOM 575 C C . ILE A 1 73 ? 26.208 14.527 -22.384 1.00 91.06 73 ILE A C 1
ATOM 577 O O . ILE A 1 73 ? 25.932 14.565 -21.187 1.00 91.06 73 ILE A O 1
ATOM 581 N N . GLU A 1 74 ? 25.309 14.777 -23.333 1.00 87.88 74 GLU A N 1
ATOM 582 C CA . GLU A 1 74 ? 23.873 14.969 -23.122 1.00 87.88 74 GLU A CA 1
ATOM 583 C C . GLU A 1 74 ? 23.132 13.660 -23.410 1.00 87.88 74 GLU A C 1
ATOM 585 O O . GLU A 1 74 ? 23.208 13.106 -24.511 1.00 87.88 74 GLU A O 1
ATOM 590 N N . PHE A 1 75 ? 22.413 13.146 -22.415 1.00 85.44 75 PHE A N 1
ATOM 591 C CA . PHE A 1 75 ? 21.696 11.878 -22.512 1.00 85.44 75 PHE A CA 1
ATOM 592 C C . PHE A 1 75 ? 20.501 11.842 -21.554 1.00 85.44 75 PHE A C 1
ATOM 594 O O . PHE A 1 75 ? 20.460 12.592 -20.581 1.00 85.44 75 PHE A O 1
ATOM 601 N N . SER A 1 76 ? 19.559 10.932 -21.810 1.00 78.12 76 SER A N 1
ATOM 602 C CA . SER A 1 76 ? 18.533 10.523 -20.843 1.00 78.12 76 SER A CA 1
ATOM 603 C C . SER A 1 76 ? 18.994 9.257 -20.111 1.00 78.12 76 SER A C 1
ATOM 605 O O . SER A 1 76 ? 19.356 8.264 -20.761 1.00 78.12 76 SER A O 1
ATOM 607 N N . ASP A 1 77 ? 19.033 9.282 -18.772 1.00 71.31 77 ASP A N 1
ATOM 608 C CA . ASP A 1 77 ? 19.473 8.134 -17.977 1.00 71.31 77 ASP A CA 1
ATOM 609 C C . ASP A 1 77 ? 18.428 7.007 -17.995 1.00 71.31 77 ASP A C 1
ATOM 611 O O . ASP A 1 77 ? 17.284 7.137 -17.572 1.00 71.31 77 ASP A O 1
ATOM 615 N N . THR A 1 78 ? 18.849 5.842 -18.476 1.00 71.00 78 THR A N 1
ATOM 616 C CA . THR A 1 78 ? 18.043 4.611 -18.540 1.00 71.00 78 THR A CA 1
ATOM 617 C C . THR A 1 78 ? 18.437 3.590 -17.474 1.00 71.00 78 THR A C 1
ATOM 619 O O . THR A 1 78 ? 17.908 2.476 -17.452 1.00 71.00 78 THR A O 1
ATOM 622 N N . SER A 1 79 ? 19.427 3.908 -16.635 1.00 58.12 79 SER A N 1
ATOM 623 C CA . SER A 1 79 ? 19.957 2.997 -15.616 1.00 58.12 79 SER A CA 1
ATOM 624 C C . SER A 1 79 ? 19.311 3.140 -14.251 1.00 58.12 79 SER A C 1
ATOM 626 O O . SER A 1 79 ? 19.304 2.167 -13.497 1.00 58.12 79 SER A O 1
ATOM 628 N N . SER A 1 80 ? 18.736 4.299 -13.951 1.00 52.38 80 SER A N 1
ATOM 629 C CA . SER A 1 80 ? 17.927 4.495 -12.767 1.00 52.38 80 SER A CA 1
ATOM 630 C C . SER A 1 80 ? 16.443 4.378 -13.134 1.00 52.38 80 SER A C 1
ATOM 632 O O . SER A 1 80 ? 15.954 4.882 -14.144 1.00 52.38 80 SER A O 1
ATOM 634 N N . MET A 1 81 ? 15.680 3.733 -12.258 1.00 49.16 81 MET A N 1
ATOM 635 C CA . MET A 1 81 ? 14.250 4.021 -12.142 1.00 49.16 81 MET A CA 1
ATOM 636 C C . MET A 1 81 ? 14.034 5.399 -11.488 1.00 49.16 81 MET A C 1
ATOM 638 O O . MET A 1 81 ? 12.936 5.651 -11.039 1.00 49.16 81 MET A O 1
ATOM 642 N N . TYR A 1 82 ? 15.045 6.269 -11.362 1.00 48.50 82 TYR A N 1
ATOM 643 C CA . TYR A 1 82 ? 15.026 7.480 -10.534 1.00 48.50 82 TYR A CA 1
ATOM 644 C C . TYR A 1 82 ? 15.982 8.518 -11.132 1.00 48.50 82 TYR A C 1
ATOM 646 O O . TYR A 1 82 ? 17.177 8.505 -10.835 1.00 48.50 82 TYR A O 1
ATOM 654 N N . ASP A 1 83 ? 15.477 9.381 -12.008 1.00 52.22 83 ASP A N 1
ATOM 655 C CA . ASP A 1 83 ? 16.194 10.589 -12.414 1.00 52.22 83 ASP A CA 1
ATOM 656 C C . ASP A 1 83 ? 15.570 11.756 -11.638 1.00 52.22 83 ASP A C 1
ATOM 658 O O . ASP A 1 83 ? 14.382 12.036 -11.784 1.00 52.22 83 ASP A O 1
ATOM 662 N N . ASN A 1 84 ? 16.316 12.385 -10.723 1.00 50.59 84 ASN A N 1
ATOM 663 C CA . ASN A 1 84 ? 15.730 13.325 -9.752 1.00 50.59 84 ASN A CA 1
ATOM 664 C C . ASN A 1 84 ? 15.085 14.553 -10.419 1.00 50.59 84 ASN A C 1
ATOM 666 O O . ASN A 1 84 ? 14.107 15.080 -9.894 1.00 50.59 84 ASN A O 1
ATOM 670 N N . LYS A 1 85 ? 15.582 14.974 -11.593 1.00 51.56 85 LYS A N 1
ATOM 671 C CA . LYS A 1 85 ? 14.960 16.050 -12.385 1.00 51.56 85 LYS A CA 1
ATOM 672 C C . LYS A 1 85 ? 13.601 15.641 -12.958 1.00 51.56 85 LYS A C 1
ATOM 674 O O . LYS A 1 85 ? 12.690 16.463 -12.999 1.00 51.56 85 LYS A O 1
ATOM 679 N N . ASP A 1 86 ? 13.445 14.376 -13.335 1.00 67.56 86 ASP A N 1
ATOM 680 C CA . ASP A 1 86 ? 12.178 13.851 -13.844 1.00 67.56 86 ASP A CA 1
ATOM 681 C C . ASP A 1 86 ? 11.155 13.680 -12.715 1.00 67.56 86 ASP A C 1
ATOM 683 O O . ASP A 1 86 ? 9.961 13.867 -12.932 1.00 67.56 86 ASP A O 1
ATOM 687 N N . ILE A 1 87 ? 11.608 13.393 -11.488 1.00 76.38 87 ILE A N 1
ATOM 688 C CA . ILE A 1 87 ? 10.722 13.208 -10.329 1.00 76.38 87 ILE A CA 1
ATOM 689 C C . ILE A 1 87 ? 10.056 14.523 -9.916 1.00 76.38 87 ILE A C 1
ATOM 691 O O . ILE A 1 87 ? 8.857 14.528 -9.654 1.00 76.38 87 ILE A O 1
ATOM 695 N N . GLU A 1 88 ? 10.780 15.644 -9.875 1.00 77.69 88 GLU A N 1
ATOM 696 C CA . GLU A 1 88 ? 10.178 16.942 -9.527 1.00 77.69 88 GLU A CA 1
ATOM 697 C C . GLU A 1 88 ? 9.109 17.363 -10.542 1.00 77.69 88 GLU A C 1
ATOM 699 O O . GLU A 1 88 ? 8.015 17.781 -10.156 1.00 77.69 88 GLU A O 1
ATOM 704 N N . VAL A 1 89 ? 9.391 17.179 -11.836 1.00 80.31 89 VAL A N 1
ATOM 705 C CA . VAL A 1 89 ? 8.428 17.425 -12.920 1.00 80.31 89 VAL A CA 1
ATOM 706 C C . VAL A 1 89 ? 7.232 16.482 -12.801 1.00 80.31 89 VAL A C 1
ATOM 708 O O . VAL A 1 89 ? 6.088 16.924 -12.891 1.00 80.31 89 VAL A O 1
ATOM 711 N N . LEU A 1 90 ? 7.470 15.196 -12.535 1.00 83.75 90 LEU A N 1
ATOM 712 C CA . LEU A 1 90 ? 6.414 14.208 -12.331 1.00 83.75 90 LEU A CA 1
ATOM 713 C C . LEU A 1 90 ? 5.523 14.573 -11.135 1.00 83.75 90 LEU A C 1
ATOM 715 O O . LEU A 1 90 ? 4.300 14.490 -11.227 1.00 83.75 90 LEU A O 1
ATOM 719 N N . VAL A 1 91 ? 6.110 15.015 -10.024 1.00 86.81 91 VAL A N 1
ATOM 720 C CA . VAL A 1 91 ? 5.376 15.474 -8.838 1.00 86.81 91 VAL A CA 1
ATOM 721 C C . VAL A 1 91 ? 4.553 16.718 -9.154 1.00 86.81 91 VAL A C 1
ATOM 723 O O . VAL A 1 91 ? 3.386 16.778 -8.765 1.00 86.81 91 VAL A O 1
ATOM 726 N N . ALA A 1 92 ? 5.125 17.688 -9.871 1.00 86.56 92 ALA A N 1
ATOM 727 C CA . ALA A 1 92 ? 4.423 18.902 -10.272 1.00 86.56 92 ALA A CA 1
ATOM 728 C C . ALA A 1 92 ? 3.228 18.589 -11.187 1.00 86.56 92 ALA A C 1
ATOM 730 O O . ALA A 1 92 ? 2.118 19.056 -10.930 1.00 86.56 92 ALA A O 1
ATOM 731 N N . ASN A 1 93 ? 3.425 17.727 -12.188 1.00 86.88 93 ASN A N 1
ATOM 732 C CA . ASN A 1 93 ? 2.378 17.309 -13.123 1.00 86.88 93 ASN A CA 1
ATOM 733 C C . ASN A 1 93 ? 1.232 16.553 -12.435 1.00 86.88 93 ASN A C 1
ATOM 735 O O . ASN A 1 93 ? 0.103 16.588 -12.911 1.00 86.88 93 ASN A O 1
ATOM 739 N N . ASN A 1 94 ? 1.502 15.908 -11.296 1.00 90.38 94 ASN A N 1
ATOM 740 C CA . ASN A 1 94 ? 0.521 15.121 -10.548 1.00 90.38 94 ASN A CA 1
ATOM 741 C C . ASN A 1 94 ? 0.093 15.781 -9.224 1.00 90.38 94 ASN A C 1
ATOM 743 O O . ASN A 1 94 ? -0.471 15.120 -8.349 1.00 90.38 94 ASN A O 1
ATOM 747 N N . ALA A 1 95 ? 0.325 17.087 -9.050 1.00 88.62 95 ALA A N 1
ATOM 748 C CA . ALA A 1 95 ? 0.036 17.795 -7.801 1.00 88.62 95 ALA A CA 1
ATOM 749 C C . ALA A 1 95 ? -1.446 17.709 -7.386 1.00 88.62 95 ALA A C 1
ATOM 751 O O . ALA A 1 95 ? -1.750 17.512 -6.206 1.00 88.62 95 ALA A O 1
ATOM 752 N N . THR A 1 96 ? -2.370 17.798 -8.348 1.00 88.94 96 THR A N 1
ATOM 753 C CA . THR A 1 96 ? -3.816 17.655 -8.102 1.00 88.94 96 THR A CA 1
ATOM 754 C C . THR A 1 96 ? -4.149 16.261 -7.575 1.00 88.94 96 THR A C 1
ATOM 756 O O . THR A 1 96 ? -4.791 16.140 -6.531 1.00 88.94 96 THR A O 1
ATOM 759 N N . PHE A 1 97 ? -3.632 15.207 -8.220 1.00 90.38 97 PHE A N 1
ATOM 760 C CA . PHE A 1 97 ? -3.775 13.832 -7.735 1.00 90.38 97 PHE A CA 1
ATOM 761 C C . PHE A 1 97 ? -3.238 13.691 -6.306 1.00 90.38 97 PHE A C 1
ATOM 763 O O . PHE A 1 97 ? -3.922 13.169 -5.423 1.00 90.38 97 PHE A O 1
ATOM 770 N N . LEU A 1 98 ? -2.025 14.190 -6.052 1.00 88.12 98 LEU A N 1
ATOM 771 C CA . LEU A 1 98 ? -1.382 14.074 -4.745 1.00 88.12 98 LEU A CA 1
ATOM 772 C C . LEU A 1 98 ? -2.200 14.744 -3.635 1.00 88.12 98 LEU A C 1
ATOM 774 O O . LEU A 1 98 ? -2.270 14.228 -2.521 1.00 88.12 98 LEU A O 1
ATOM 778 N N . LYS A 1 99 ? -2.844 15.871 -3.943 1.00 88.19 99 LYS A N 1
ATOM 779 C CA . LYS A 1 99 ? -3.659 16.627 -2.992 1.00 88.19 99 LYS A CA 1
ATOM 780 C C . LYS A 1 99 ? -5.030 15.995 -2.747 1.00 88.19 99 LYS A C 1
ATOM 782 O O . LYS A 1 99 ? -5.493 15.968 -1.608 1.00 88.19 99 LYS A O 1
ATOM 787 N N . GLU A 1 100 ? -5.695 15.531 -3.800 1.00 89.31 100 GLU A N 1
ATOM 788 C CA . GLU A 1 100 ? -7.124 15.192 -3.751 1.00 89.31 100 GLU A CA 1
ATOM 789 C C . GLU A 1 100 ? -7.391 13.688 -3.659 1.00 89.31 100 GLU A C 1
ATOM 791 O O . GLU A 1 100 ? -8.423 13.268 -3.131 1.00 89.31 100 GLU A O 1
ATOM 796 N N . HIS A 1 101 ? -6.448 12.876 -4.133 1.00 90.69 101 HIS A N 1
ATOM 797 C CA . HIS A 1 101 ? -6.657 11.455 -4.386 1.00 90.69 101 HIS A CA 1
ATOM 798 C C . HIS A 1 101 ? -5.641 10.541 -3.709 1.00 90.69 101 HIS A C 1
ATOM 800 O O . HIS A 1 101 ? -5.936 9.361 -3.516 1.00 90.69 101 HIS A O 1
ATOM 806 N N . MET A 1 102 ? -4.471 11.041 -3.306 1.00 90.56 102 MET A N 1
ATOM 807 C CA . MET A 1 102 ? -3.504 10.213 -2.589 1.00 90.56 102 MET A CA 1
ATOM 808 C C . MET A 1 102 ? -4.127 9.661 -1.302 1.00 90.56 102 MET A C 1
ATOM 810 O O . MET A 1 102 ? -4.770 10.378 -0.529 1.00 90.56 102 MET A O 1
ATOM 814 N N . LEU A 1 103 ? -3.960 8.357 -1.077 1.00 91.00 103 LEU A N 1
ATOM 815 C CA . LEU A 1 103 ? -4.471 7.688 0.113 1.00 91.00 103 LEU A CA 1
ATOM 816 C C . LEU A 1 103 ? -3.651 8.139 1.330 1.00 91.00 103 LEU A C 1
ATOM 818 O O . LEU A 1 103 ? -2.460 7.831 1.386 1.00 91.00 103 LEU A O 1
ATOM 822 N N . PRO A 1 104 ? -4.255 8.809 2.330 1.00 91.31 104 PRO A N 1
ATOM 823 C CA . PRO A 1 104 ? -3.531 9.179 3.535 1.00 91.31 104 PRO A CA 1
ATOM 824 C C . PRO A 1 104 ? -3.110 7.922 4.291 1.00 91.31 104 PRO A C 1
ATOM 826 O O . PRO A 1 104 ? -3.936 7.038 4.552 1.00 91.31 104 PRO A O 1
ATOM 829 N N . LEU A 1 105 ? -1.839 7.857 4.669 1.00 90.62 105 LEU A N 1
ATOM 830 C CA . LEU A 1 105 ? -1.257 6.739 5.401 1.00 90.62 105 LEU A CA 1
ATOM 831 C C . LEU A 1 105 ? -0.847 7.207 6.794 1.00 90.62 105 LEU A C 1
ATOM 833 O O . LEU A 1 105 ? -0.139 8.204 6.929 1.00 90.62 105 LEU A O 1
ATOM 837 N N . ALA A 1 106 ? -1.266 6.483 7.831 1.00 88.38 106 ALA A N 1
ATOM 838 C CA . ALA A 1 106 ? -0.795 6.760 9.185 1.00 88.38 106 ALA A CA 1
ATOM 839 C C . ALA A 1 106 ? 0.704 6.489 9.289 1.00 88.38 106 ALA A C 1
ATOM 841 O O . ALA A 1 106 ? 1.203 5.552 8.669 1.00 88.38 106 ALA A O 1
ATOM 842 N N . GLU A 1 107 ? 1.406 7.272 10.097 1.00 79.62 107 GLU A N 1
ATOM 843 C CA . GLU A 1 107 ? 2.837 7.102 10.325 1.00 79.62 107 GLU A CA 1
ATOM 844 C C . GLU A 1 107 ? 3.162 5.818 11.103 1.00 79.62 107 GLU A C 1
ATOM 846 O O . GLU A 1 107 ? 2.319 5.248 11.813 1.00 79.62 107 GLU A O 1
ATOM 851 N N . ASN A 1 108 ? 4.419 5.385 10.955 1.00 66.75 108 ASN A N 1
ATOM 852 C CA . ASN A 1 108 ? 5.005 4.184 11.554 1.00 66.75 108 ASN A CA 1
ATOM 853 C C . ASN A 1 108 ? 4.367 2.882 11.039 1.00 66.75 108 ASN A C 1
ATOM 855 O O . ASN A 1 108 ? 3.210 2.851 10.618 1.00 66.75 108 ASN A O 1
ATOM 859 N N . ALA A 1 109 ? 5.135 1.797 10.993 1.00 63.69 109 ALA A N 1
ATOM 860 C CA . ALA A 1 109 ? 4.628 0.488 10.583 1.00 63.69 109 ALA A CA 1
ATOM 861 C C . ALA A 1 109 ? 4.217 -0.279 11.850 1.00 63.69 109 ALA A C 1
ATOM 863 O O . ALA A 1 109 ? 3.068 -0.174 12.284 1.00 63.69 109 ALA A O 1
ATOM 864 N N . ALA A 1 110 ? 5.160 -0.910 12.541 1.00 72.69 110 ALA A N 1
ATOM 865 C CA . ALA A 1 110 ? 4.911 -1.563 13.823 1.00 72.69 110 ALA A CA 1
ATOM 866 C C . ALA A 1 110 ? 4.963 -0.567 14.996 1.00 72.69 110 ALA A C 1
ATOM 868 O O . ALA A 1 110 ? 5.812 0.321 15.019 1.00 72.69 110 ALA A O 1
ATOM 869 N N . ILE A 1 111 ? 4.062 -0.727 15.969 1.00 80.19 111 ILE A N 1
ATOM 870 C CA . ILE A 1 111 ? 4.063 0.026 17.231 1.00 80.19 111 ILE A CA 1
ATOM 871 C C . ILE A 1 111 ? 4.084 -0.989 18.367 1.00 80.19 111 ILE A C 1
ATOM 873 O O . ILE A 1 111 ? 3.238 -1.883 18.401 1.00 80.19 111 ILE A O 1
ATOM 877 N N . GLN A 1 112 ? 5.041 -0.854 19.282 1.00 79.06 112 GLN A N 1
ATOM 878 C CA . GLN A 1 112 ? 5.058 -1.663 20.497 1.00 79.06 112 GLN A CA 1
ATOM 879 C C . GLN A 1 112 ? 4.030 -1.131 21.503 1.00 79.06 112 GLN A C 1
ATOM 881 O O . GLN A 1 112 ? 3.722 0.059 21.529 1.00 79.06 112 GLN A O 1
ATOM 886 N N . ALA A 1 113 ? 3.447 -2.024 22.304 1.00 80.56 113 ALA A N 1
ATOM 887 C CA . ALA A 1 113 ? 2.339 -1.678 23.198 1.00 80.56 113 ALA A CA 1
ATOM 888 C C . ALA A 1 113 ? 2.735 -0.712 24.333 1.00 80.56 113 ALA A C 1
ATOM 890 O O . ALA A 1 113 ? 1.875 -0.029 24.890 1.00 80.56 113 ALA A O 1
ATOM 891 N N . ASP A 1 114 ? 4.022 -0.658 24.664 1.00 84.50 114 ASP A N 1
ATOM 892 C CA . ASP A 1 114 ? 4.638 0.198 25.676 1.00 84.50 114 ASP A CA 1
ATOM 893 C C . ASP A 1 114 ? 5.009 1.600 25.157 1.00 84.50 114 ASP A C 1
ATOM 895 O O . ASP A 1 114 ? 5.146 2.527 25.958 1.00 84.50 114 ASP A O 1
ATOM 899 N N . ASP A 1 115 ? 5.080 1.812 23.836 1.00 83.88 115 ASP A N 1
ATOM 900 C CA . ASP A 1 115 ? 5.283 3.145 23.260 1.00 83.88 115 ASP A CA 1
ATOM 901 C C . ASP A 1 115 ? 3.978 3.955 23.263 1.00 83.88 115 ASP A C 1
ATOM 903 O O . ASP A 1 115 ? 3.235 4.064 22.280 1.00 83.88 115 ASP A O 1
ATOM 907 N N . HIS A 1 116 ? 3.691 4.551 24.417 1.00 85.31 116 HIS A N 1
ATOM 908 C CA . HIS A 1 116 ? 2.484 5.336 24.634 1.00 85.31 116 HIS A CA 1
ATOM 909 C C . HIS A 1 116 ? 2.357 6.554 23.706 1.00 85.31 116 HIS A C 1
ATOM 911 O O . HIS A 1 116 ? 1.230 6.975 23.429 1.00 85.31 116 HIS A O 1
ATOM 917 N N . PHE A 1 117 ? 3.467 7.131 23.228 1.00 87.69 117 PHE A N 1
ATOM 918 C CA . PHE A 1 117 ? 3.427 8.290 22.336 1.00 87.69 117 PHE A CA 1
ATOM 919 C C . PHE A 1 117 ? 2.985 7.881 20.931 1.00 87.69 117 PHE A C 1
ATOM 921 O O . PHE A 1 117 ? 1.965 8.383 20.449 1.00 87.69 117 PHE A O 1
ATOM 928 N N . LEU A 1 118 ? 3.680 6.924 20.306 1.00 88.06 118 LEU A N 1
ATOM 929 C CA . LEU A 1 118 ? 3.340 6.473 18.953 1.00 88.06 118 LEU A CA 1
ATOM 930 C C . LEU A 1 118 ? 1.952 5.828 18.917 1.00 88.06 118 LEU A C 1
ATOM 932 O O . LEU A 1 118 ? 1.178 6.058 17.981 1.00 88.06 118 LEU A O 1
ATOM 936 N N . LEU A 1 119 ? 1.592 5.079 19.965 1.00 90.06 119 LEU A N 1
ATOM 937 C CA . LEU A 1 119 ? 0.255 4.510 20.114 1.00 90.06 119 LEU A CA 1
ATOM 938 C C . LEU A 1 119 ? -0.818 5.606 20.132 1.00 90.06 119 LEU A C 1
ATOM 940 O O . LEU A 1 119 ? -1.836 5.497 19.444 1.00 90.06 119 LEU A O 1
ATOM 944 N N . CYS A 1 120 ? -0.585 6.688 20.878 1.00 90.06 120 CYS A N 1
ATOM 945 C CA . CYS A 1 120 ? -1.499 7.823 20.944 1.00 90.06 120 CYS A CA 1
ATOM 946 C C . CYS A 1 120 ? -1.635 8.540 19.591 1.00 90.06 120 CYS A C 1
ATOM 948 O O . CYS A 1 120 ? -2.757 8.841 19.178 1.00 90.06 120 CYS A O 1
ATOM 950 N N . GLU A 1 121 ? -0.537 8.767 18.866 1.00 90.81 121 GLU A N 1
ATOM 951 C CA . GLU A 1 121 ? -0.570 9.381 17.528 1.00 90.81 121 GLU A CA 1
ATOM 952 C C . GLU A 1 121 ? -1.344 8.521 16.515 1.00 90.81 121 GLU A C 1
ATOM 954 O O . GLU A 1 121 ? -2.180 9.032 15.756 1.00 90.81 121 GLU A O 1
ATOM 959 N N . ARG A 1 122 ? -1.180 7.192 16.562 1.00 92.12 122 ARG A N 1
ATOM 960 C CA . ARG A 1 122 ? -1.981 6.266 15.745 1.00 92.12 122 ARG A CA 1
ATOM 961 C C . ARG A 1 122 ? -3.461 6.316 16.114 1.00 92.12 122 ARG A C 1
ATOM 963 O O . ARG A 1 122 ? -4.307 6.392 15.221 1.00 92.12 122 ARG A O 1
ATOM 970 N N . VAL A 1 123 ? -3.790 6.324 17.407 1.00 94.50 123 VAL A N 1
ATOM 971 C CA . VAL A 1 123 ? -5.175 6.458 17.887 1.00 94.50 123 VAL A CA 1
ATOM 972 C C . VAL A 1 123 ? -5.796 7.770 17.406 1.00 94.50 123 VAL A C 1
ATOM 974 O O . VAL A 1 123 ? -6.896 7.756 16.855 1.00 94.50 123 VAL A O 1
ATOM 977 N N . LYS A 1 124 ? -5.094 8.901 17.539 1.00 92.88 124 LYS A N 1
ATOM 978 C CA . LYS A 1 124 ? -5.560 10.202 17.032 1.00 92.88 124 LYS A CA 1
ATOM 979 C C . LYS A 1 124 ? -5.800 10.166 15.524 1.00 92.88 124 LYS A C 1
ATOM 981 O O . LYS A 1 124 ? -6.838 10.649 15.073 1.00 92.88 124 LYS A O 1
ATOM 986 N N . SER A 1 125 ? -4.893 9.552 14.765 1.00 93.50 125 SER A N 1
ATOM 987 C CA . SER A 1 125 ? -5.014 9.403 13.312 1.00 93.50 125 SER A CA 1
ATOM 988 C C . SER A 1 125 ? -6.263 8.602 12.935 1.00 93.50 125 SER A C 1
ATOM 990 O O . SER A 1 125 ? -7.091 9.084 12.161 1.00 93.50 125 SER A O 1
ATOM 992 N N . ILE A 1 126 ? -6.470 7.435 13.555 1.00 95.06 126 ILE A N 1
ATOM 993 C CA . ILE A 1 126 ? -7.667 6.591 13.377 1.00 95.06 126 ILE A CA 1
ATOM 994 C C . ILE A 1 126 ? -8.943 7.365 13.718 1.00 95.06 126 ILE A C 1
ATOM 996 O O . ILE A 1 126 ? -9.939 7.288 13.002 1.00 95.06 126 ILE A O 1
ATOM 1000 N N . LEU A 1 127 ? -8.917 8.150 14.797 1.00 94.56 127 LEU A N 1
ATOM 1001 C CA . LEU A 1 127 ? -10.058 8.956 15.214 1.00 94.56 127 LEU A CA 1
ATOM 1002 C C . LEU A 1 127 ? -10.298 10.176 14.319 1.00 94.56 127 LEU A C 1
ATOM 1004 O O . LEU A 1 127 ? -11.413 10.693 14.330 1.00 94.56 127 LEU A O 1
ATOM 1008 N N . SER A 1 128 ? -9.318 10.633 13.539 1.00 93.12 128 SER A N 1
ATOM 1009 C CA . SER A 1 128 ? -9.469 11.799 12.657 1.00 93.12 128 SER A CA 1
ATOM 1010 C C . SER A 1 128 ? -10.332 11.527 11.420 1.00 93.12 128 SER A C 1
ATOM 1012 O O . SER A 1 128 ? -10.847 12.467 10.817 1.00 93.12 128 SER A O 1
ATOM 1014 N N . LYS A 1 129 ? -10.509 10.253 11.044 1.00 94.44 129 LYS A N 1
ATOM 1015 C CA . LYS A 1 129 ? -11.224 9.824 9.835 1.00 94.44 129 LYS A CA 1
ATOM 1016 C C . LYS A 1 129 ? -12.454 8.984 10.165 1.00 94.44 129 LYS A C 1
ATOM 1018 O O . LYS A 1 129 ? -12.510 8.333 11.200 1.00 94.44 129 LYS A O 1
ATOM 1023 N N . GLU A 1 130 ? -13.456 8.989 9.288 1.00 93.06 130 GLU A N 1
ATOM 1024 C CA . GLU A 1 130 ? -14.678 8.183 9.463 1.00 93.06 130 GLU A CA 1
ATOM 1025 C C . GLU A 1 130 ? -14.438 6.705 9.129 1.00 93.06 130 GLU A C 1
ATOM 1027 O O . GLU A 1 130 ? -14.981 5.805 9.782 1.00 93.06 130 GLU A O 1
ATOM 1032 N N . VAL A 1 131 ? -13.637 6.475 8.085 1.00 95.44 131 VAL A N 1
ATOM 1033 C CA . VAL A 1 131 ? -13.320 5.160 7.533 1.00 95.44 131 VAL A CA 1
ATOM 1034 C C . VAL A 1 131 ? -11.828 4.906 7.682 1.00 95.44 131 VAL A C 1
ATOM 1036 O O . VAL A 1 131 ? -11.002 5.731 7.297 1.00 95.44 131 VAL A O 1
ATOM 1039 N N . VAL A 1 132 ? -11.484 3.742 8.218 1.00 96.69 132 VAL A N 1
ATOM 1040 C CA . VAL A 1 132 ? -10.099 3.296 8.348 1.00 96.69 132 VAL A CA 1
ATOM 1041 C C . VAL A 1 132 ? -9.945 1.968 7.635 1.00 96.69 132 VAL A C 1
ATOM 1043 O O . VAL A 1 132 ? -10.684 1.025 7.910 1.00 96.69 132 VAL A O 1
ATOM 1046 N N . ILE A 1 133 ? -8.986 1.896 6.724 1.00 96.31 133 ILE A N 1
ATOM 1047 C CA . ILE A 1 133 ? -8.527 0.650 6.123 1.00 96.31 133 ILE A CA 1
ATOM 1048 C C . ILE A 1 133 ? -7.333 0.192 6.951 1.00 96.31 133 ILE A C 1
ATOM 1050 O O . ILE A 1 133 ? -6.367 0.931 7.117 1.00 96.31 133 ILE A O 1
ATOM 1054 N N . MET A 1 134 ? -7.430 -0.992 7.536 1.00 95.56 134 MET A N 1
ATOM 1055 C CA . MET A 1 134 ? -6.437 -1.526 8.453 1.00 95.56 134 MET A CA 1
ATOM 1056 C C . MET A 1 134 ? -5.872 -2.818 7.876 1.00 95.56 134 MET A C 1
ATOM 1058 O O . MET A 1 134 ? -6.621 -3.768 7.679 1.00 95.56 134 MET A O 1
ATOM 1062 N N . ILE A 1 135 ? -4.571 -2.860 7.604 1.00 93.25 135 ILE A N 1
ATOM 1063 C CA . ILE A 1 135 ? -3.904 -4.041 7.043 1.00 93.25 135 ILE A CA 1
ATOM 1064 C C . ILE A 1 135 ? -3.054 -4.675 8.137 1.00 93.25 135 ILE A C 1
ATOM 1066 O O . ILE A 1 135 ? -2.186 -4.015 8.697 1.00 93.25 135 ILE A O 1
ATOM 1070 N N . GLY A 1 136 ? -3.310 -5.939 8.461 1.00 92.44 136 GLY A N 1
ATOM 1071 C CA . GLY A 1 136 ? -2.570 -6.656 9.500 1.00 92.44 136 GLY A CA 1
ATOM 1072 C C . GLY A 1 136 ? -2.229 -8.074 9.083 1.00 92.44 136 GLY A C 1
ATOM 1073 O O . GLY A 1 136 ? -2.879 -8.644 8.210 1.00 92.44 136 GLY A O 1
ATOM 1074 N N . SER A 1 137 ? -1.199 -8.650 9.691 1.00 90.19 137 SER A N 1
ATOM 1075 C CA . SER A 1 137 ? -0.730 -9.996 9.362 1.00 90.19 137 SER A CA 1
ATOM 1076 C C . SER A 1 137 ? -1.429 -11.105 10.145 1.00 90.19 137 SER A C 1
ATOM 1078 O O . SER A 1 137 ? -1.461 -12.263 9.707 1.00 90.19 137 SER A O 1
ATOM 1080 N N . GLU A 1 138 ? -2.016 -10.752 11.286 1.00 91.19 138 GLU A N 1
ATOM 1081 C CA . GLU A 1 138 ? -2.658 -11.687 12.200 1.00 91.19 138 GLU A CA 1
ATOM 1082 C C . GLU A 1 138 ? -4.156 -11.866 11.919 1.00 91.19 138 GLU A C 1
ATOM 1084 O O . GLU A 1 138 ? -4.670 -11.481 10.875 1.00 91.19 138 GLU A O 1
ATOM 1089 N N . LYS A 1 139 ? -4.868 -12.578 12.796 1.00 90.94 139 LYS A N 1
ATOM 1090 C CA . LYS A 1 139 ? -6.323 -12.766 12.666 1.00 90.94 139 LYS A CA 1
ATOM 1091 C C . LYS A 1 139 ? -7.119 -11.579 13.202 1.00 90.94 139 LYS A C 1
ATOM 1093 O O . LYS A 1 139 ? -8.284 -11.425 12.843 1.00 90.94 139 LYS A O 1
ATOM 1098 N N . GLU A 1 140 ? -6.501 -10.778 14.059 1.00 92.56 140 GLU A N 1
ATOM 1099 C CA . GLU A 1 140 ? -7.151 -9.737 14.839 1.00 92.56 140 GLU A CA 1
ATOM 1100 C C . GLU A 1 140 ? -6.484 -8.383 14.602 1.00 92.56 140 GLU A C 1
ATOM 1102 O O . GLU A 1 140 ? -5.268 -8.313 14.412 1.00 92.56 140 GLU A O 1
ATOM 1107 N N . PRO A 1 141 ? -7.246 -7.280 14.679 1.00 94.44 141 PRO A N 1
ATOM 1108 C CA . PRO A 1 141 ? -6.715 -5.941 14.440 1.00 94.44 141 PRO A CA 1
ATOM 1109 C C . PRO A 1 141 ? -5.728 -5.460 15.515 1.00 94.44 141 PRO A C 1
ATOM 1111 O O . PRO A 1 141 ? -5.041 -4.460 15.302 1.00 94.44 141 PRO A O 1
ATOM 1114 N N . SER A 1 142 ? -5.615 -6.184 16.633 1.00 93.31 142 SER A N 1
ATOM 1115 C CA . SER A 1 142 ? -4.681 -5.911 17.730 1.00 93.31 142 SER A CA 1
ATOM 1116 C C . SER A 1 142 ? -3.216 -5.846 17.289 1.00 93.31 142 SER A C 1
ATOM 1118 O O . SER A 1 142 ? -2.436 -5.127 17.904 1.00 93.31 142 SER A O 1
ATOM 1120 N N . CYS A 1 143 ? -2.849 -6.558 16.219 1.00 91.31 143 CYS A N 1
ATOM 1121 C CA . CYS A 1 143 ? -1.502 -6.510 15.641 1.00 91.31 143 CYS A CA 1
ATOM 1122 C C . CYS A 1 143 ? -1.155 -5.114 15.078 1.00 91.31 143 CYS A C 1
ATOM 1124 O O . CYS A 1 143 ? -0.040 -4.624 15.218 1.00 91.31 143 CYS A O 1
ATOM 1126 N N . VAL A 1 144 ? -2.146 -4.399 14.534 1.00 92.81 144 VAL A N 1
ATOM 1127 C CA . VAL A 1 144 ? -1.962 -3.046 13.983 1.00 92.81 144 VAL A CA 1
ATOM 1128 C C . VAL A 1 144 ? -2.147 -1.964 15.041 1.00 92.81 144 VAL A C 1
ATOM 1130 O O . VAL A 1 144 ? -1.448 -0.946 15.030 1.00 92.81 144 VAL A O 1
ATOM 1133 N N . LEU A 1 145 ? -3.119 -2.153 15.931 1.00 93.88 145 LEU A N 1
ATOM 1134 C CA . LEU A 1 145 ? -3.358 -1.271 17.063 1.00 93.88 145 LEU A CA 1
ATOM 1135 C C . LEU A 1 145 ? -3.499 -2.117 18.335 1.00 93.88 145 LEU A C 1
ATOM 1137 O O . LEU A 1 145 ? -4.569 -2.697 18.543 1.00 93.88 145 LEU A O 1
ATOM 1141 N N . PRO A 1 146 ? -2.462 -2.162 19.192 1.00 93.00 146 PRO A N 1
ATOM 1142 C CA . PRO A 1 146 ? -2.465 -2.956 20.413 1.00 93.00 146 PRO A CA 1
ATOM 1143 C C . PRO A 1 146 ? -3.750 -2.805 21.231 1.00 93.00 146 PRO A C 1
ATOM 1145 O O . PRO A 1 146 ? -4.258 -1.697 21.421 1.00 93.00 146 PRO A O 1
ATOM 1148 N N . HIS A 1 147 ? -4.274 -3.934 21.711 1.00 93.50 147 HIS A N 1
ATOM 1149 C CA . HIS A 1 147 ? -5.466 -4.032 22.566 1.00 93.50 147 HIS A CA 1
ATOM 1150 C C . HIS A 1 147 ? -6.785 -3.520 21.965 1.00 93.50 147 HIS A C 1
ATOM 1152 O O . HIS A 1 147 ? -7.767 -3.370 22.698 1.00 93.50 147 HIS A O 1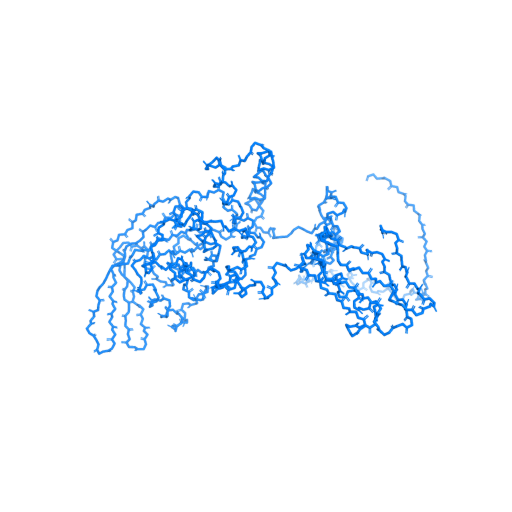
ATOM 1158 N N . LEU A 1 148 ? -6.849 -3.270 20.653 1.00 95.88 148 LEU A N 1
ATOM 1159 C CA . LEU A 1 148 ? -8.107 -2.889 20.022 1.00 95.88 148 LEU A CA 1
ATOM 1160 C C . LEU A 1 148 ? -9.136 -4.036 20.166 1.00 95.88 148 LEU A C 1
ATOM 1162 O O . LEU A 1 148 ? -8.849 -5.163 19.755 1.00 95.88 148 LEU A O 1
ATOM 1166 N N . PRO A 1 149 ? -10.337 -3.791 20.726 1.00 96.38 149 PRO A N 1
ATOM 1167 C CA . PRO A 1 149 ? -11.290 -4.863 21.002 1.00 96.38 149 PRO A CA 1
ATOM 1168 C C . PRO A 1 149 ? -11.802 -5.545 19.731 1.00 96.38 149 PRO A C 1
ATOM 1170 O O . PRO A 1 149 ? -12.316 -4.879 18.842 1.00 96.38 149 PR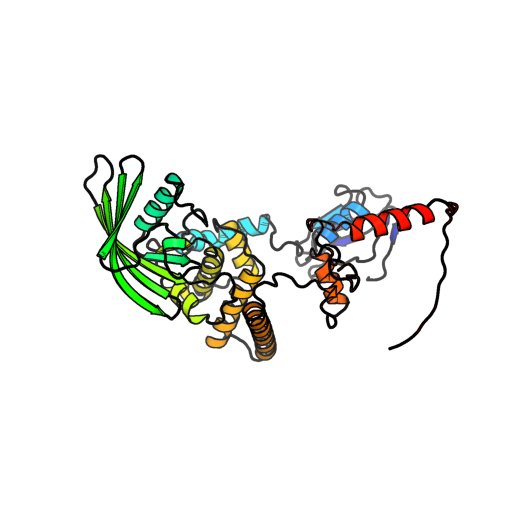O A O 1
ATOM 1173 N N . HIS A 1 150 ? -11.757 -6.874 19.668 1.00 95.44 150 HIS A N 1
ATOM 1174 C CA . HIS A 1 150 ? -12.298 -7.648 18.540 1.00 95.44 150 HIS A CA 1
ATOM 1175 C C . HIS A 1 150 ? -13.563 -8.454 18.897 1.00 95.44 150 HIS A C 1
ATOM 1177 O O . HIS A 1 150 ? -14.228 -8.980 18.004 1.00 95.44 150 HIS A O 1
ATOM 1183 N N . GLU A 1 151 ? -13.934 -8.509 20.179 1.00 95.50 151 GLU A N 1
ATOM 1184 C CA . GLU A 1 151 ? -15.160 -9.141 20.682 1.00 95.50 151 GLU A CA 1
ATOM 1185 C C . GLU A 1 151 ? -16.269 -8.108 20.935 1.00 95.50 151 GLU A C 1
ATOM 1187 O O . GLU A 1 151 ? -16.015 -6.987 21.389 1.00 95.50 151 GLU A O 1
ATOM 1192 N N . LEU A 1 152 ? -17.521 -8.475 20.647 1.00 95.56 152 LEU A N 1
ATOM 1193 C CA . LEU A 1 152 ? -18.669 -7.574 20.790 1.00 95.56 152 LEU A CA 1
ATOM 1194 C C . LEU A 1 152 ? -18.808 -7.050 22.222 1.00 95.56 152 LEU A C 1
ATOM 1196 O O . LEU A 1 152 ? -18.695 -7.802 23.187 1.00 95.56 152 LEU A O 1
ATOM 1200 N N . LYS A 1 153 ? -19.119 -5.755 22.339 1.00 92.81 153 LYS A N 1
ATOM 1201 C CA . LYS A 1 153 ? -19.299 -5.005 23.592 1.00 92.81 153 LYS A CA 1
ATOM 1202 C C . LYS A 1 153 ? -18.052 -4.896 24.474 1.00 92.81 153 LYS A C 1
ATOM 1204 O O . LYS A 1 153 ? -18.119 -4.242 25.511 1.00 92.81 153 LYS A O 1
ATOM 1209 N N . LYS A 1 154 ? -16.909 -5.472 24.084 1.00 96.38 154 LYS A N 1
ATOM 1210 C CA . LYS A 1 154 ? -15.644 -5.203 24.772 1.00 96.38 154 LYS A CA 1
ATOM 1211 C C . LYS A 1 154 ? -15.192 -3.774 24.493 1.00 96.38 154 LYS A C 1
ATOM 1213 O O . LYS A 1 154 ? -15.394 -3.230 23.403 1.00 96.38 154 LYS A O 1
ATOM 1218 N N . GLN A 1 155 ? -14.559 -3.195 25.504 1.00 96.69 155 GLN A N 1
ATOM 1219 C CA . GLN A 1 155 ? -14.062 -1.831 25.501 1.00 96.69 155 GLN A CA 1
ATOM 1220 C C . GLN A 1 155 ? -12.575 -1.822 25.838 1.00 96.69 155 GLN A C 1
ATOM 1222 O O . GLN A 1 155 ? -12.119 -2.574 26.698 1.00 96.69 155 GLN A O 1
ATOM 1227 N N . HIS A 1 156 ? -11.837 -0.925 25.195 1.00 96.69 156 HIS A N 1
ATOM 1228 C CA . HIS A 1 156 ? -10.488 -0.559 25.602 1.00 96.69 156 HIS A CA 1
ATOM 1229 C C . HIS A 1 156 ? -10.365 0.965 25.701 1.00 96.69 156 HIS A C 1
ATOM 1231 O O . HIS A 1 156 ? -11.087 1.705 25.022 1.00 96.69 156 HIS A O 1
ATOM 1237 N N . VAL A 1 157 ? -9.477 1.439 26.578 1.00 95.75 157 VAL A N 1
ATOM 1238 C CA . VAL A 1 157 ? -9.241 2.866 26.819 1.00 95.75 157 VAL A CA 1
ATOM 1239 C C . VAL A 1 157 ? -7.748 3.154 26.750 1.00 95.75 157 VAL A C 1
ATOM 1241 O O . VAL A 1 157 ? -6.997 2.785 27.649 1.00 95.75 157 VAL A O 1
ATOM 1244 N N . TYR A 1 158 ? -7.345 3.894 25.723 1.00 94.19 158 TYR A N 1
ATOM 1245 C CA . TYR A 1 158 ? -6.003 4.445 25.595 1.00 94.19 158 TYR A CA 1
ATOM 1246 C C . TYR A 1 158 ? -5.910 5.735 26.413 1.00 94.19 158 TYR A C 1
ATOM 1248 O O . TYR A 1 158 ? -6.770 6.613 26.291 1.00 94.19 158 TYR A O 1
ATOM 1256 N N . LYS A 1 159 ? -4.876 5.867 27.247 1.00 92.12 159 LYS A N 1
ATOM 1257 C CA . LYS A 1 159 ? -4.638 7.049 28.088 1.00 92.12 159 LYS A CA 1
ATOM 1258 C C . LYS A 1 159 ? -3.298 7.677 27.721 1.00 92.12 159 LYS A C 1
ATOM 1260 O O . LYS A 1 159 ? -2.299 6.973 27.654 1.00 92.12 159 LYS A O 1
ATOM 1265 N N . TYR A 1 160 ? -3.274 8.990 27.512 1.00 90.69 160 TYR A N 1
ATOM 1266 C CA . TYR A 1 160 ? -2.039 9.721 27.223 1.00 90.69 160 TYR A CA 1
ATOM 1267 C C . TYR A 1 160 ? -2.151 11.190 27.638 1.00 90.69 160 TYR A C 1
ATOM 1269 O O . TYR A 1 160 ? -3.092 11.871 27.228 1.00 90.69 160 TYR A O 1
ATOM 1277 N N . LEU A 1 161 ? -1.203 11.678 28.450 1.00 87.69 161 LEU A N 1
ATOM 1278 C CA . LEU A 1 161 ? -1.123 13.069 28.937 1.00 87.69 161 LEU A CA 1
ATOM 1279 C C . LEU A 1 161 ? -2.478 13.653 29.396 1.00 87.69 161 LEU A C 1
ATOM 1281 O O . LEU A 1 161 ? -2.879 14.750 29.009 1.00 87.69 161 LEU A O 1
ATOM 1285 N N . GLY A 1 162 ? -3.232 12.889 30.194 1.00 86.25 162 GLY A N 1
ATOM 1286 C CA . GLY A 1 162 ? -4.541 13.305 30.719 1.00 86.25 162 GLY A CA 1
ATOM 1287 C C . GLY A 1 162 ? -5.693 13.305 29.704 1.00 86.25 162 GLY A C 1
ATOM 1288 O O . GLY A 1 162 ? -6.805 13.686 30.056 1.00 86.25 162 GLY A O 1
ATOM 1289 N N . SER A 1 163 ? -5.455 12.871 28.464 1.00 92.06 163 SER A N 1
ATOM 1290 C CA . SER A 1 163 ? -6.502 12.560 27.486 1.00 92.06 163 SER A CA 1
ATOM 1291 C C . SER A 1 163 ? -6.820 11.069 27.501 1.00 92.06 163 SER A C 1
ATOM 1293 O O . SER A 1 163 ? -5.926 10.238 27.682 1.00 92.06 163 SER A O 1
ATOM 1295 N N . THR A 1 164 ? -8.083 10.722 27.273 1.00 94.62 164 THR A N 1
ATOM 1296 C CA . THR A 1 164 ? -8.533 9.339 27.129 1.00 94.62 164 THR A CA 1
ATOM 1297 C C . THR A 1 164 ? -9.275 9.141 25.814 1.00 94.62 164 THR A C 1
ATOM 1299 O O . THR A 1 164 ? -10.051 9.988 25.360 1.00 94.62 164 THR A O 1
ATOM 1302 N N . TYR A 1 165 ? -9.012 8.000 25.188 1.00 95.94 165 TYR A N 1
ATOM 1303 C CA . TYR A 1 165 ? -9.621 7.584 23.936 1.00 95.94 165 TYR A CA 1
ATOM 1304 C C . TYR A 1 165 ? -10.164 6.179 24.125 1.00 95.94 165 TYR A C 1
ATOM 1306 O O . TYR A 1 165 ? -9.404 5.230 24.307 1.00 95.94 165 TYR A O 1
ATOM 1314 N N . SER A 1 166 ? -11.480 6.043 24.115 1.00 96.31 166 SER A N 1
ATOM 1315 C CA . SER A 1 166 ? -12.133 4.757 24.286 1.00 96.31 166 SER A CA 1
ATOM 1316 C C . SER A 1 166 ? -12.669 4.227 22.969 1.00 96.31 166 SER A C 1
ATOM 1318 O O . SER A 1 166 ? -13.250 4.986 22.197 1.00 96.31 166 SER A O 1
ATOM 1320 N N . PHE A 1 167 ? -12.506 2.924 22.759 1.00 98.06 167 PHE A N 1
ATOM 1321 C CA . PHE A 1 167 ? -13.109 2.164 21.674 1.00 98.06 167 PHE A CA 1
ATOM 1322 C C . PHE A 1 167 ? -13.973 1.070 22.283 1.00 98.06 167 PHE A C 1
ATOM 1324 O O . PHE A 1 167 ? -13.474 0.268 23.068 1.00 98.06 167 PHE A O 1
ATOM 1331 N N . THR A 1 168 ? -15.247 1.024 21.903 1.00 97.94 168 THR A N 1
ATOM 1332 C CA . THR A 1 168 ? -16.165 -0.066 22.250 1.00 97.94 168 THR A CA 1
ATOM 1333 C C . THR A 1 168 ? -16.653 -0.713 20.967 1.00 97.94 168 THR A C 1
ATOM 1335 O O . THR A 1 168 ? -17.186 -0.023 20.098 1.00 97.94 168 THR A O 1
ATOM 1338 N N . LEU A 1 169 ? -16.457 -2.024 20.808 1.00 98.12 169 LEU A N 1
ATOM 1339 C CA . LEU A 1 169 ? -16.903 -2.712 19.598 1.00 98.12 169 LEU A CA 1
ATOM 1340 C C . LEU A 1 169 ? -18.424 -2.903 19.631 1.00 98.12 169 LEU A C 1
ATOM 1342 O O . LEU A 1 169 ? -18.933 -3.726 20.392 1.00 98.12 169 LEU A O 1
ATOM 1346 N N . SER A 1 170 ? -19.151 -2.180 18.780 1.00 97.38 170 SER A N 1
ATOM 1347 C CA . SER A 1 170 ? -20.616 -2.248 18.727 1.00 97.38 170 SER A CA 1
ATOM 1348 C C . SER A 1 170 ? -21.125 -3.272 17.719 1.00 97.38 170 SER A C 1
ATOM 1350 O O . SER A 1 170 ? -22.126 -3.946 17.962 1.00 97.38 170 SER A O 1
ATOM 1352 N N . ARG A 1 171 ? -20.421 -3.441 16.593 1.00 97.38 171 ARG A N 1
ATOM 1353 C CA . ARG A 1 171 ? -20.787 -4.406 15.548 1.00 97.38 171 ARG A CA 1
ATOM 1354 C C . ARG A 1 171 ? -19.579 -4.825 14.726 1.00 97.38 171 ARG A C 1
ATOM 1356 O O . ARG A 1 171 ? -18.742 -3.993 14.396 1.00 97.38 171 ARG A O 1
ATOM 1363 N N . PHE A 1 172 ? -19.556 -6.069 14.257 1.00 97.06 172 PHE A N 1
ATOM 1364 C CA . PHE A 1 172 ? -18.697 -6.464 13.141 1.00 97.06 172 PHE A CA 1
ATOM 1365 C C . PHE A 1 172 ? -19.493 -7.196 12.051 1.00 97.06 172 PHE A C 1
ATOM 1367 O O . PHE A 1 172 ? -20.572 -7.733 12.298 1.00 97.06 172 PHE A O 1
ATOM 1374 N N . LYS A 1 173 ? -18.994 -7.161 10.814 1.00 96.94 173 LYS A N 1
ATOM 1375 C CA . LYS A 1 173 ? -19.542 -7.892 9.663 1.00 96.94 173 LYS A CA 1
ATOM 1376 C C . LYS A 1 173 ? -18.383 -8.431 8.832 1.00 96.94 173 LYS A C 1
ATOM 1378 O O . LYS A 1 173 ? -17.527 -7.653 8.416 1.00 96.94 173 LYS A O 1
ATOM 1383 N N . ARG A 1 174 ? -18.372 -9.735 8.552 1.00 95.62 174 ARG A N 1
ATOM 1384 C CA . ARG A 1 174 ? -17.455 -10.312 7.561 1.00 95.62 174 ARG A CA 1
ATOM 1385 C C . ARG A 1 174 ? -17.867 -9.823 6.170 1.00 95.62 174 ARG A C 1
ATOM 1387 O O . ARG A 1 174 ? -19.028 -9.973 5.794 1.00 95.62 174 ARG A O 1
ATOM 1394 N N . MET A 1 175 ? -16.947 -9.169 5.469 1.00 93.44 175 MET A N 1
ATOM 1395 C CA . MET A 1 175 ? -17.185 -8.599 4.139 1.00 93.44 175 MET A CA 1
ATOM 1396 C C . MET A 1 175 ? -16.685 -9.539 3.043 1.00 93.44 175 MET A C 1
ATOM 1398 O O . MET A 1 175 ? -17.334 -9.660 2.014 1.00 93.44 175 MET A O 1
ATOM 1402 N N . ALA A 1 176 ? -15.563 -10.208 3.304 1.00 91.88 176 ALA A N 1
ATOM 1403 C CA . ALA A 1 176 ? -14.897 -11.144 2.409 1.00 91.88 176 ALA A CA 1
ATOM 1404 C C . ALA A 1 176 ? -14.076 -12.156 3.246 1.00 91.88 176 ALA A C 1
ATOM 1406 O O . ALA A 1 176 ? -14.046 -12.019 4.479 1.00 91.88 176 ALA A O 1
ATOM 1407 N N . PRO A 1 177 ? -13.444 -13.181 2.643 1.00 91.00 177 PRO A N 1
ATOM 1408 C CA . PRO A 1 177 ? -12.637 -14.160 3.374 1.00 91.00 177 PRO A CA 1
ATOM 1409 C C . PRO A 1 177 ? -11.538 -13.540 4.244 1.00 91.00 177 PRO A C 1
ATOM 1411 O O . PRO A 1 177 ? -11.360 -13.980 5.385 1.00 91.00 177 PRO A O 1
ATOM 1414 N N . CYS A 1 178 ? -10.862 -12.497 3.752 1.00 91.75 178 CYS A N 1
ATOM 1415 C CA . CYS A 1 178 ? -9.772 -11.830 4.462 1.00 91.75 178 CYS A CA 1
ATOM 1416 C C . CYS A 1 178 ? -10.164 -10.458 5.043 1.00 91.75 178 CYS A C 1
ATOM 1418 O O . CYS A 1 178 ? -9.366 -9.881 5.778 1.00 91.75 178 CYS A O 1
ATOM 1420 N N . THR A 1 179 ? -11.386 -9.956 4.802 1.00 94.38 179 THR A N 1
ATOM 1421 C CA . THR A 1 179 ? -11.824 -8.622 5.258 1.00 94.38 179 THR A CA 1
ATOM 1422 C C . THR A 1 179 ? -13.010 -8.681 6.208 1.00 94.38 179 THR A C 1
ATOM 1424 O O . THR A 1 179 ? -14.098 -9.171 5.881 1.00 94.38 179 THR A O 1
ATOM 1427 N N . ILE A 1 180 ? -12.842 -8.063 7.375 1.00 96.50 180 ILE A N 1
ATOM 1428 C CA . ILE A 1 180 ? -13.893 -7.869 8.374 1.00 96.50 180 ILE A CA 1
ATOM 1429 C C . ILE A 1 180 ? -14.071 -6.372 8.616 1.00 96.50 180 ILE A C 1
ATOM 1431 O O . ILE A 1 180 ? -13.119 -5.639 8.868 1.00 96.50 180 ILE A O 1
ATOM 1435 N N . ARG A 1 181 ? -15.319 -5.906 8.568 1.00 97.50 181 ARG A N 1
ATOM 1436 C CA . ARG A 1 181 ? -15.673 -4.538 8.940 1.00 97.50 181 ARG A CA 1
ATOM 1437 C C . ARG A 1 181 ? -16.088 -4.490 10.402 1.00 97.50 181 ARG A C 1
ATOM 1439 O O . ARG A 1 181 ? -17.162 -4.984 10.744 1.00 97.50 181 ARG A O 1
ATOM 1446 N N . TYR A 1 182 ? -15.299 -3.818 11.223 1.00 98.00 182 TYR A N 1
ATOM 1447 C CA . TYR A 1 182 ? -15.601 -3.479 12.608 1.00 98.00 182 TYR A CA 1
ATOM 1448 C C . TYR A 1 182 ? -16.204 -2.074 12.697 1.00 98.00 182 TYR A C 1
ATOM 1450 O O . TYR A 1 182 ? -15.815 -1.160 11.970 1.00 98.00 182 TYR A O 1
ATOM 1458 N N . THR A 1 183 ? -17.189 -1.898 13.569 1.00 98.12 183 THR A N 1
ATOM 1459 C CA . THR A 1 183 ? -17.824 -0.614 13.878 1.00 98.12 183 THR A CA 1
ATOM 1460 C C . THR A 1 183 ? -17.629 -0.349 15.359 1.00 98.12 183 THR A C 1
ATOM 1462 O O . THR A 1 183 ? -18.100 -1.127 16.184 1.00 98.12 183 THR A O 1
ATOM 1465 N N . TYR A 1 184 ? -16.913 0.724 15.676 1.00 98.31 184 TYR A N 1
ATOM 1466 C CA . TYR A 1 184 ? -16.599 1.108 17.044 1.00 98.31 184 TYR A CA 1
ATOM 1467 C C . TYR A 1 184 ? -17.353 2.364 17.432 1.00 98.31 184 TYR A C 1
ATOM 1469 O O . TYR A 1 184 ? -17.326 3.352 16.692 1.00 98.31 184 TYR A O 1
ATOM 1477 N N . ASP A 1 185 ? -17.932 2.338 18.624 1.00 97.69 185 ASP A N 1
ATOM 1478 C CA . ASP A 1 185 ? -18.343 3.545 19.322 1.00 97.69 185 ASP A CA 1
ATOM 1479 C C . ASP A 1 185 ? -17.113 4.103 20.031 1.00 97.69 185 ASP A C 1
ATOM 1481 O O . ASP A 1 185 ? -16.458 3.411 20.819 1.00 97.69 185 ASP A O 1
ATOM 1485 N N . VAL A 1 186 ? -16.764 5.344 19.702 1.00 97.19 186 VAL A N 1
ATOM 1486 C CA . VAL A 1 186 ? -15.555 5.993 20.201 1.00 97.19 186 VAL A CA 1
ATOM 1487 C C . VAL A 1 186 ? -15.891 7.180 21.080 1.00 97.19 186 VAL A C 1
ATOM 1489 O O . VAL A 1 186 ? -16.796 7.960 20.779 1.00 97.19 186 VAL A O 1
ATOM 1492 N N . VAL A 1 187 ? -15.133 7.332 22.163 1.00 96.56 187 VAL A N 1
ATOM 1493 C CA . VAL A 1 187 ? -15.231 8.482 23.066 1.00 96.56 187 VAL A CA 1
ATOM 1494 C C . VAL A 1 187 ? -13.852 9.099 23.221 1.00 96.56 187 VAL A C 1
ATOM 1496 O O . VAL A 1 187 ? -12.921 8.438 23.672 1.00 96.56 187 VAL A O 1
ATOM 1499 N N . LYS A 1 188 ? -13.725 10.373 22.856 1.00 95.00 188 LYS A N 1
ATOM 1500 C CA . LYS A 1 188 ? -12.523 11.182 23.054 1.00 95.00 188 LYS A CA 1
ATOM 1501 C C . LYS A 1 188 ? -12.782 12.173 24.180 1.00 95.00 188 LYS A C 1
ATOM 1503 O O . LYS A 1 188 ? -13.558 13.107 23.997 1.00 95.00 188 LYS A O 1
ATOM 1508 N N . ALA A 1 189 ? -12.120 11.999 25.316 1.00 93.81 189 ALA A N 1
ATOM 1509 C CA . ALA A 1 189 ? -12.125 12.974 26.399 1.00 93.81 189 ALA A CA 1
ATOM 1510 C C . ALA A 1 189 ? -10.734 13.606 26.501 1.00 93.81 189 ALA A C 1
ATOM 1512 O O . ALA A 1 189 ? -9.751 12.949 26.832 1.00 93.81 189 ALA A O 1
ATOM 1513 N N . THR A 1 190 ? -10.638 14.889 26.169 1.00 89.44 190 THR A N 1
ATOM 1514 C CA . THR A 1 190 ? -9.393 15.661 26.274 1.00 89.44 190 THR A CA 1
ATOM 1515 C C . THR A 1 190 ? -9.468 16.529 27.523 1.00 89.44 190 THR A C 1
ATOM 1517 O O . THR A 1 190 ? -10.531 17.066 27.829 1.00 89.44 190 THR A O 1
ATOM 1520 N N . LYS A 1 191 ? -8.351 16.684 28.242 1.00 86.81 191 LYS A N 1
ATOM 1521 C CA . LYS A 1 191 ? -8.291 17.521 29.448 1.00 86.81 191 LYS A CA 1
ATOM 1522 C C . LYS A 1 191 ? -8.871 18.916 29.163 1.00 86.81 191 LYS A C 1
ATOM 1524 O O . LYS A 1 191 ? -8.441 19.584 28.226 1.00 86.81 191 LYS A O 1
ATOM 1529 N N . GLY A 1 192 ? -9.866 19.325 29.952 1.00 82.69 192 GLY A N 1
ATOM 1530 C CA . GLY A 1 192 ? -10.519 20.634 29.835 1.00 82.69 192 GLY A CA 1
ATOM 1531 C C . GLY A 1 192 ? -11.505 20.792 28.669 1.00 82.69 192 GLY A C 1
ATOM 1532 O O . GLY A 1 192 ? -11.981 21.899 28.445 1.00 82.69 192 GLY A O 1
ATOM 1533 N N . LYS A 1 193 ? -11.830 19.726 27.922 1.00 89.38 193 LYS A N 1
ATOM 1534 C CA . LYS A 1 193 ? -12.836 19.757 26.846 1.00 89.38 193 LYS A CA 1
ATOM 1535 C C . LYS A 1 193 ? -13.950 18.738 27.100 1.00 89.38 193 LYS A C 1
ATOM 1537 O O . LYS A 1 193 ? -13.674 17.670 27.651 1.00 89.38 193 LYS A O 1
ATOM 1542 N N . PRO A 1 194 ? -15.194 19.024 26.673 1.00 89.75 194 PRO A N 1
ATOM 1543 C CA . PRO A 1 194 ? -16.277 18.058 26.784 1.00 89.75 194 PRO A CA 1
ATOM 1544 C C . PRO A 1 194 ? -15.966 16.796 25.961 1.00 89.75 194 PRO A C 1
ATOM 1546 O O . PRO A 1 194 ? -15.344 16.890 24.894 1.00 89.75 194 PRO A O 1
ATOM 1549 N N . PRO A 1 195 ? -16.387 15.611 26.435 1.00 92.19 195 PRO A N 1
ATOM 1550 C CA . PRO A 1 195 ? -16.146 14.359 25.737 1.00 92.19 195 PRO A CA 1
ATOM 1551 C C . PRO A 1 195 ? -16.884 14.329 24.396 1.00 92.19 195 PRO A C 1
ATOM 1553 O O . PRO A 1 195 ? -18.087 14.570 24.316 1.00 92.19 195 PRO A O 1
ATOM 1556 N N . GLN A 1 196 ? -16.158 13.989 23.336 1.00 94.31 196 GLN A N 1
ATOM 1557 C CA . GLN A 1 196 ? -16.687 13.854 21.984 1.00 94.31 196 GLN A CA 1
ATOM 1558 C C . GLN A 1 196 ? -16.988 12.385 21.701 1.00 94.31 196 GLN A C 1
ATOM 1560 O O . GLN A 1 196 ? -16.104 11.534 21.818 1.00 94.31 196 GLN A O 1
ATOM 1565 N N . LYS A 1 197 ? -18.229 12.089 21.311 1.00 95.38 197 LYS A N 1
ATOM 1566 C CA . LYS A 1 197 ? -18.649 10.752 20.881 1.00 95.38 197 LYS A CA 1
ATOM 1567 C C . LYS A 1 197 ? -18.630 10.663 19.359 1.00 95.38 197 LYS A C 1
ATOM 1569 O O . LYS A 1 197 ? -18.908 11.642 18.672 1.00 95.38 197 LYS A O 1
ATOM 1574 N N . GLY A 1 198 ? -18.327 9.488 18.829 1.00 94.94 198 GLY A N 1
ATOM 1575 C CA . GLY A 1 198 ? -18.367 9.239 17.396 1.00 94.94 198 GLY A CA 1
ATOM 1576 C C . GLY A 1 198 ? -18.446 7.758 17.070 1.00 94.94 198 GLY A C 1
ATOM 1577 O O . GLY A 1 198 ? -18.371 6.909 17.953 1.00 94.94 198 GLY A O 1
ATOM 1578 N N . ILE A 1 199 ? -18.566 7.460 15.779 1.00 96.12 199 ILE A N 1
ATOM 1579 C CA . ILE A 1 199 ? -18.547 6.094 15.253 1.00 96.12 199 ILE A CA 1
ATOM 1580 C C . ILE A 1 199 ? -17.385 5.970 14.273 1.00 96.12 199 ILE A C 1
ATOM 1582 O O . ILE A 1 199 ? -17.165 6.865 13.452 1.00 96.12 199 ILE A O 1
ATOM 1586 N N . ARG A 1 200 ? -16.636 4.870 14.342 1.00 96.44 200 ARG A N 1
ATOM 1587 C CA . ARG A 1 200 ? -15.534 4.576 13.418 1.00 96.44 200 ARG A CA 1
ATOM 1588 C C . ARG A 1 200 ? -15.748 3.237 12.739 1.00 96.44 200 ARG A C 1
ATOM 1590 O O . ARG A 1 200 ? -16.019 2.236 13.399 1.00 96.44 200 ARG A O 1
ATOM 1597 N N . LYS A 1 201 ? -15.630 3.227 11.410 1.00 97.31 201 LYS A N 1
ATOM 1598 C CA . LYS A 1 201 ? -15.711 2.009 10.599 1.00 97.31 201 LYS A CA 1
ATOM 1599 C C . LYS A 1 201 ? -14.299 1.595 10.214 1.00 97.31 201 LYS A C 1
ATOM 1601 O O . LYS A 1 201 ? -13.650 2.296 9.444 1.00 97.31 201 LYS A O 1
ATOM 1606 N N . ILE A 1 202 ? -13.846 0.464 10.740 1.00 97.50 202 ILE A N 1
ATOM 1607 C CA . ILE A 1 202 ? -12.525 -0.095 10.456 1.00 97.50 202 ILE A CA 1
ATOM 1608 C C . ILE A 1 202 ? -12.701 -1.333 9.578 1.00 97.50 202 ILE A C 1
ATOM 1610 O O . ILE A 1 202 ? -13.323 -2.308 9.994 1.00 97.50 202 ILE A O 1
ATOM 1614 N N . TYR A 1 203 ? -12.173 -1.288 8.360 1.00 97.38 203 TYR A N 1
ATOM 1615 C CA . TYR A 1 203 ? -12.078 -2.427 7.453 1.00 97.38 203 TYR A CA 1
ATOM 1616 C C . TYR A 1 203 ? -10.727 -3.091 7.672 1.00 97.38 203 TYR A C 1
ATOM 1618 O O . TYR A 1 203 ? -9.710 -2.602 7.190 1.00 97.38 203 TYR A O 1
ATOM 1626 N N . TYR A 1 204 ? -10.724 -4.168 8.449 1.00 96.56 204 TYR A N 1
ATOM 1627 C CA . TYR A 1 204 ? -9.532 -4.952 8.719 1.00 96.56 204 TYR A CA 1
ATOM 1628 C C . TYR A 1 204 ? -9.347 -5.998 7.624 1.00 96.56 204 TYR A C 1
ATOM 1630 O O . TYR A 1 204 ? -10.182 -6.894 7.504 1.00 96.56 204 TYR A O 1
ATOM 1638 N N . HIS A 1 205 ? -8.276 -5.866 6.846 1.00 94.62 205 HIS A N 1
ATOM 1639 C CA . HIS A 1 205 ? -7.853 -6.818 5.831 1.00 94.62 205 HIS A CA 1
ATOM 1640 C C . HIS A 1 205 ? -6.636 -7.599 6.330 1.00 94.62 205 HIS A C 1
ATOM 1642 O O . HIS A 1 205 ? -5.584 -7.033 6.643 1.00 94.62 205 HIS A O 1
ATOM 1648 N N . ARG A 1 206 ? -6.794 -8.917 6.398 1.00 92.50 206 ARG A N 1
ATOM 1649 C CA . ARG A 1 206 ? -5.771 -9.850 6.848 1.00 92.50 206 ARG A CA 1
ATOM 1650 C C . ARG A 1 206 ? -4.845 -10.225 5.701 1.00 92.50 206 ARG A C 1
ATOM 1652 O O . ARG A 1 206 ? -5.228 -10.963 4.798 1.00 92.50 206 ARG A O 1
ATOM 1659 N N . TRP A 1 207 ? -3.591 -9.813 5.811 1.00 88.75 207 TRP A N 1
ATOM 1660 C CA . TRP A 1 207 ? -2.536 -10.125 4.862 1.00 88.75 207 TRP A CA 1
ATOM 1661 C C . TRP A 1 207 ? -1.446 -10.988 5.499 1.00 88.75 207 TRP A C 1
ATOM 1663 O O . TRP A 1 207 ? -0.460 -10.497 6.047 1.00 88.75 207 TRP A O 1
ATOM 1673 N N . GLU A 1 208 ? -1.574 -12.308 5.360 1.00 81.94 208 GLU A N 1
ATOM 1674 C CA . GLU A 1 208 ? -0.608 -13.253 5.929 1.00 81.94 208 GLU A CA 1
ATOM 1675 C C . GLU A 1 208 ? 0.829 -13.007 5.419 1.00 81.94 208 GLU A C 1
ATOM 1677 O O . GLU A 1 208 ? 1.101 -12.934 4.217 1.00 81.94 208 GLU A O 1
ATOM 1682 N N . THR A 1 209 ? 1.796 -12.914 6.336 1.00 68.69 209 THR A N 1
ATOM 1683 C CA . THR A 1 209 ? 3.194 -12.561 6.016 1.00 68.69 209 THR A CA 1
ATOM 1684 C C . THR A 1 209 ? 3.918 -13.600 5.166 1.00 68.69 209 THR A C 1
ATOM 1686 O O . THR A 1 209 ? 4.786 -13.241 4.373 1.00 68.69 209 THR A O 1
ATOM 1689 N N . LYS A 1 210 ? 3.539 -14.876 5.289 1.00 67.75 210 LYS A N 1
ATOM 1690 C CA . LYS A 1 210 ? 4.250 -16.021 4.694 1.00 67.75 210 LYS A CA 1
ATOM 1691 C C . LYS A 1 210 ? 3.702 -16.481 3.340 1.00 67.75 210 LYS A C 1
ATOM 1693 O O . LYS A 1 210 ? 4.184 -17.476 2.806 1.00 67.75 210 LYS A O 1
ATOM 1698 N N . LYS A 1 211 ? 2.677 -15.819 2.799 1.00 72.50 211 LYS A N 1
ATOM 1699 C CA . LYS A 1 211 ? 2.003 -16.256 1.571 1.00 72.50 211 LYS A CA 1
ATOM 1700 C C . LYS A 1 211 ? 1.910 -15.108 0.576 1.00 72.50 211 LYS A C 1
ATOM 1702 O O . LYS A 1 211 ? 1.509 -14.007 0.939 1.00 72.50 211 LYS A O 1
ATOM 1707 N N . LEU A 1 212 ? 2.255 -15.400 -0.675 1.00 76.75 212 LEU A N 1
ATOM 1708 C CA . LEU A 1 212 ? 1.855 -14.573 -1.808 1.00 76.75 212 LEU A CA 1
ATOM 1709 C C . LEU A 1 212 ? 0.342 -14.754 -2.014 1.00 76.75 212 LEU A C 1
ATOM 1711 O O . LEU A 1 212 ? -0.092 -15.904 -2.172 1.00 76.75 212 LEU A O 1
ATOM 1715 N N . PRO A 1 213 ? -0.466 -13.682 -1.936 1.00 79.06 213 PRO A N 1
ATOM 1716 C CA . PRO A 1 213 ? -1.905 -13.791 -2.133 1.00 79.06 213 PRO A CA 1
ATOM 1717 C C . PRO A 1 213 ? -2.237 -14.138 -3.587 1.00 79.06 213 PRO A C 1
ATOM 1719 O O . PRO A 1 213 ? -1.543 -13.728 -4.508 1.00 79.06 213 PRO A O 1
ATOM 1722 N N . VAL A 1 214 ? -3.300 -14.913 -3.785 1.00 79.50 214 VAL A N 1
ATOM 1723 C CA . VAL A 1 214 ? -3.774 -15.341 -5.117 1.00 79.50 214 VAL A CA 1
ATOM 1724 C C . VAL A 1 214 ? -5.200 -14.872 -5.409 1.00 79.50 214 VAL A C 1
ATOM 1726 O O . VAL A 1 214 ? -5.711 -15.111 -6.494 1.00 79.50 214 VAL A O 1
ATOM 1729 N N . GLU A 1 215 ? -5.842 -14.228 -4.435 1.00 80.38 215 GLU A N 1
ATOM 1730 C CA . GLU A 1 215 ? -7.168 -13.632 -4.564 1.00 80.38 215 GLU A CA 1
ATOM 1731 C C . GLU A 1 215 ? -6.995 -12.113 -4.576 1.00 80.38 215 GLU A C 1
ATOM 1733 O O . GLU A 1 215 ? -6.581 -11.522 -3.577 1.00 80.38 215 GLU A O 1
ATOM 1738 N N . PHE A 1 216 ? -7.259 -11.493 -5.725 1.00 87.12 216 PHE A N 1
ATOM 1739 C CA . PHE A 1 216 ? -6.971 -10.074 -5.960 1.00 87.12 216 PHE A CA 1
ATOM 1740 C C . PHE A 1 216 ? -8.229 -9.197 -5.886 1.00 87.12 216 PHE A C 1
ATOM 1742 O O . PHE A 1 216 ? -8.152 -8.014 -5.558 1.00 87.12 216 PHE A O 1
ATOM 1749 N N . ASP A 1 217 ? -9.407 -9.780 -6.110 1.00 86.25 217 ASP A N 1
ATOM 1750 C CA . ASP A 1 217 ? -10.681 -9.054 -6.118 1.00 86.25 217 ASP A CA 1
ATOM 1751 C C . ASP A 1 217 ? -10.936 -8.330 -4.792 1.00 86.25 217 ASP A C 1
ATOM 1753 O O . ASP A 1 217 ? -11.417 -7.198 -4.769 1.00 86.25 217 ASP A O 1
ATOM 1757 N N . GLU A 1 218 ? -10.573 -8.962 -3.672 1.00 89.81 218 GLU A N 1
ATOM 1758 C CA . GLU A 1 218 ? -10.794 -8.404 -2.342 1.00 89.81 218 GLU A CA 1
ATOM 1759 C C . GLU A 1 218 ? -9.975 -7.125 -2.111 1.00 89.81 218 GLU A C 1
ATOM 1761 O O . GLU A 1 218 ? -10.512 -6.134 -1.610 1.00 89.81 218 GLU A O 1
ATOM 1766 N N . ILE A 1 219 ? -8.697 -7.110 -2.516 1.00 90.56 219 ILE A N 1
ATOM 1767 C CA . ILE A 1 219 ? -7.837 -5.931 -2.347 1.00 90.56 219 ILE A CA 1
ATOM 1768 C C . ILE A 1 219 ? -8.269 -4.791 -3.281 1.00 90.56 219 ILE A C 1
ATOM 1770 O O . ILE A 1 219 ? -8.244 -3.626 -2.883 1.00 90.56 219 ILE A O 1
ATOM 1774 N N . LEU A 1 220 ? -8.746 -5.119 -4.488 1.00 90.50 220 LEU A N 1
ATOM 1775 C CA . LEU A 1 220 ? -9.294 -4.146 -5.437 1.00 90.50 22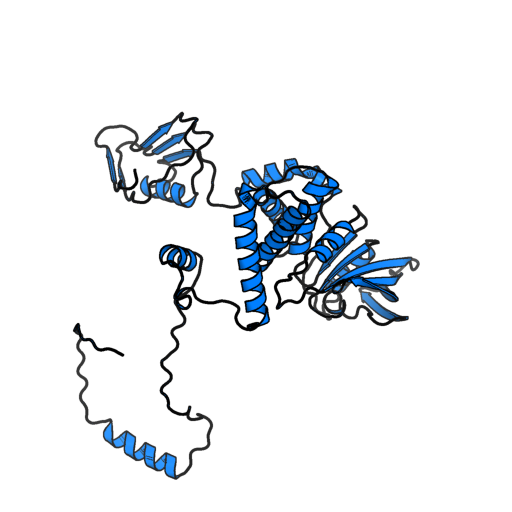0 LEU A CA 1
ATOM 1776 C C . LEU A 1 220 ? -10.596 -3.522 -4.914 1.00 90.50 220 LEU A C 1
ATOM 1778 O O . LEU A 1 220 ? -10.759 -2.302 -4.941 1.00 90.50 220 LEU A O 1
ATOM 1782 N N . GLN A 1 221 ? -11.506 -4.333 -4.368 1.00 89.62 221 GLN A N 1
ATOM 1783 C CA . GLN A 1 221 ? -12.728 -3.838 -3.728 1.00 89.62 221 GLN A CA 1
ATOM 1784 C C . GLN A 1 221 ? -12.419 -2.971 -2.503 1.00 89.62 221 GLN A C 1
ATOM 1786 O O . GLN A 1 221 ? -13.074 -1.950 -2.290 1.00 89.62 221 GLN A O 1
ATOM 1791 N N . LEU A 1 222 ? -11.405 -3.344 -1.715 1.00 92.19 222 LEU A N 1
ATOM 1792 C CA . LEU A 1 222 ? -10.947 -2.554 -0.576 1.00 92.19 222 LEU A CA 1
ATOM 1793 C C . LEU A 1 222 ? -10.402 -1.189 -1.022 1.00 92.19 222 LEU A C 1
ATOM 1795 O O . LEU A 1 222 ? -10.736 -0.179 -0.404 1.00 92.19 222 LEU A O 1
ATOM 1799 N N . ALA A 1 223 ? -9.633 -1.136 -2.117 1.00 91.38 223 ALA A N 1
ATOM 1800 C CA . ALA A 1 223 ? -9.146 0.116 -2.704 1.00 91.38 223 ALA A CA 1
ATOM 1801 C C . ALA A 1 223 ? -10.303 1.034 -3.131 1.00 91.38 223 ALA A C 1
ATOM 1803 O O . ALA A 1 223 ? -10.249 2.243 -2.918 1.00 91.38 223 ALA A O 1
ATOM 1804 N N . MET A 1 224 ? -11.402 0.462 -3.630 1.00 87.75 224 MET A N 1
ATOM 1805 C CA . MET A 1 224 ? -12.607 1.213 -3.995 1.00 87.75 224 MET A CA 1
ATOM 1806 C C . MET A 1 224 ? -13.413 1.761 -2.803 1.00 87.75 224 MET A C 1
ATOM 1808 O O . MET A 1 224 ? -14.317 2.571 -3.007 1.00 87.75 224 MET A O 1
ATOM 1812 N N . LEU A 1 225 ? -13.123 1.358 -1.558 1.00 88.62 225 LEU A N 1
ATOM 1813 C CA . LEU A 1 225 ? -13.766 1.950 -0.373 1.00 88.62 225 LEU A CA 1
ATOM 1814 C C . LEU A 1 225 ? -13.245 3.350 -0.046 1.00 88.62 225 LEU A C 1
ATOM 1816 O O . LEU A 1 225 ? -13.837 4.029 0.802 1.00 88.62 225 LEU A O 1
ATOM 1820 N N . TYR A 1 226 ? -12.146 3.763 -0.679 1.00 90.12 226 TYR A N 1
ATOM 1821 C CA . TYR A 1 226 ? -11.564 5.072 -0.469 1.00 90.12 226 TYR A CA 1
ATOM 1822 C C . TYR A 1 226 ? -12.566 6.189 -0.757 1.00 90.12 226 TYR A C 1
ATOM 1824 O O . TYR A 1 226 ? -13.277 6.220 -1.760 1.00 90.12 226 TYR A O 1
ATOM 1832 N N . LYS A 1 227 ? -12.591 7.138 0.171 1.00 88.81 227 LYS A N 1
ATOM 1833 C CA . LYS A 1 227 ? -13.308 8.402 0.068 1.00 88.81 227 LYS A CA 1
ATOM 1834 C C . LYS A 1 227 ? -12.337 9.534 0.399 1.00 88.81 227 LYS A C 1
ATOM 1836 O O . LYS A 1 227 ? -11.847 9.541 1.543 1.00 88.81 227 LYS A O 1
ATOM 1841 N N . PRO A 1 228 ? -12.102 10.477 -0.535 1.00 87.69 228 PRO A N 1
ATOM 1842 C CA . PRO A 1 228 ? -11.255 11.643 -0.313 1.00 87.69 228 PRO A CA 1
ATOM 1843 C C . PRO A 1 228 ? -11.585 12.355 0.995 1.00 87.69 228 PRO A C 1
ATOM 1845 O O . PRO A 1 228 ? -12.751 12.500 1.370 1.00 87.69 228 PRO A O 1
ATOM 1848 N N . GLY A 1 229 ? -10.551 12.724 1.751 1.00 87.12 229 GLY A N 1
ATOM 1849 C CA . GLY A 1 229 ? -10.674 13.414 3.039 1.00 87.12 229 GLY A CA 1
ATOM 1850 C C . GLY A 1 229 ? -11.250 12.586 4.200 1.00 87.12 229 GLY A C 1
ATOM 1851 O O . GLY A 1 229 ? -11.012 12.942 5.355 1.00 87.12 229 GLY A O 1
ATOM 1852 N N . LYS A 1 230 ? -11.937 11.466 3.937 1.00 92.50 230 LYS A N 1
ATOM 1853 C CA . LYS A 1 230 ? -12.658 10.660 4.943 1.00 92.50 230 LYS A CA 1
ATOM 1854 C C . LYS A 1 230 ? -11.983 9.347 5.316 1.00 92.50 230 LYS A C 1
ATOM 1856 O O . LYS A 1 230 ? -12.405 8.724 6.292 1.00 92.50 230 LYS A O 1
ATOM 1861 N N . THR A 1 231 ? -10.985 8.930 4.542 1.00 94.69 231 THR A N 1
ATOM 1862 C CA . THR A 1 231 ? -10.338 7.618 4.668 1.00 94.69 231 THR A CA 1
ATOM 1863 C C . THR A 1 231 ? -8.889 7.755 5.118 1.00 94.69 231 THR A C 1
ATOM 1865 O O . THR A 1 231 ? -8.200 8.690 4.714 1.00 94.69 231 THR A O 1
ATOM 1868 N N . LEU A 1 232 ? -8.440 6.819 5.949 1.00 94.75 232 LEU A N 1
ATOM 1869 C CA . LEU A 1 232 ? -7.045 6.629 6.351 1.00 94.75 232 LEU A CA 1
ATOM 1870 C C . LEU A 1 232 ? -6.674 5.161 6.160 1.00 94.75 232 LEU A C 1
ATOM 1872 O O . LEU A 1 232 ? -7.480 4.289 6.486 1.00 94.75 232 LEU A O 1
ATOM 1876 N N . CYS A 1 233 ? -5.457 4.883 5.705 1.00 94.25 233 CYS A N 1
ATOM 1877 C CA . CYS A 1 233 ? -4.890 3.542 5.760 1.00 94.25 233 CYS A CA 1
ATOM 1878 C C . CYS A 1 233 ? -3.868 3.428 6.893 1.00 94.25 233 CYS A C 1
ATOM 1880 O O . CYS A 1 233 ? -2.982 4.268 7.049 1.00 94.25 233 CYS A O 1
ATOM 1882 N N . VAL A 1 234 ? -3.991 2.372 7.688 1.00 93.31 234 VAL A N 1
ATOM 1883 C CA . VAL A 1 234 ? -3.112 2.056 8.817 1.00 93.31 234 VAL A CA 1
ATOM 1884 C C . VAL A 1 234 ? -2.663 0.613 8.676 1.00 93.31 234 VAL A C 1
ATOM 1886 O O . VAL A 1 234 ? -3.421 -0.240 8.221 1.00 93.31 234 VAL A O 1
ATOM 1889 N N . SER A 1 235 ? -1.426 0.326 9.048 1.00 91.31 235 SER A N 1
ATOM 1890 C CA . SER A 1 235 ? -0.903 -1.029 8.979 1.00 91.31 235 SER A CA 1
ATOM 1891 C C . SER A 1 235 ? 0.262 -1.226 9.934 1.00 91.31 235 SER A C 1
ATOM 1893 O O . SER A 1 235 ? 0.927 -0.253 10.286 1.00 91.31 235 SER A O 1
ATOM 1895 N N . GLU A 1 236 ? 0.518 -2.479 10.306 1.00 86.69 236 GLU A N 1
ATOM 1896 C CA . GLU A 1 236 ? 1.789 -2.891 10.911 1.00 86.69 236 GLU A CA 1
ATOM 1897 C C . GLU A 1 236 ? 2.896 -3.164 9.873 1.00 86.69 236 GLU A C 1
ATOM 1899 O O . GLU A 1 236 ? 4.076 -3.046 10.195 1.00 86.69 236 GLU A O 1
ATOM 1904 N N . ARG A 1 237 ? 2.525 -3.492 8.622 1.00 82.88 237 ARG A N 1
ATOM 1905 C CA . ARG A 1 237 ? 3.391 -3.664 7.436 1.00 82.88 237 ARG A CA 1
ATOM 1906 C C . ARG A 1 237 ? 2.532 -3.784 6.164 1.00 82.88 237 ARG A C 1
ATOM 1908 O O . ARG A 1 237 ? 1.440 -4.343 6.204 1.00 82.88 237 ARG A O 1
ATOM 1915 N N . ARG A 1 238 ? 3.044 -3.366 5.003 1.00 83.06 238 ARG A N 1
ATOM 1916 C CA . ARG A 1 238 ? 2.411 -3.528 3.669 1.00 83.06 238 ARG A CA 1
ATOM 1917 C C . ARG A 1 238 ? 1.314 -2.520 3.309 1.00 83.06 238 ARG A C 1
ATOM 1919 O O . ARG A 1 238 ? 0.616 -2.719 2.314 1.00 83.06 238 ARG A O 1
ATOM 1926 N N . LYS A 1 239 ? 1.162 -1.417 4.055 1.00 87.44 239 LYS A N 1
ATOM 1927 C CA . LYS A 1 239 ? 0.272 -0.312 3.626 1.00 87.44 239 LYS A CA 1
ATOM 1928 C C . LYS A 1 239 ? 0.733 0.311 2.310 1.00 87.44 239 LYS A C 1
ATOM 1930 O O . LYS A 1 239 ? -0.096 0.798 1.557 1.00 87.44 239 LYS A O 1
ATOM 1935 N N . GLU A 1 240 ? 2.032 0.254 2.035 1.00 87.50 240 GLU A N 1
ATOM 1936 C CA . GLU A 1 240 ? 2.680 0.777 0.835 1.00 87.50 240 GLU A CA 1
ATOM 1937 C C . GLU A 1 240 ? 2.240 0.012 -0.412 1.00 87.50 240 GLU A C 1
ATOM 1939 O O . GLU A 1 240 ? 1.960 0.600 -1.452 1.00 87.50 240 GLU A O 1
ATOM 1944 N N . VAL A 1 241 ? 2.103 -1.310 -0.280 1.00 90.50 241 VAL A N 1
ATOM 1945 C CA . VAL A 1 241 ? 1.629 -2.181 -1.359 1.00 90.50 241 VAL A CA 1
ATOM 1946 C C . VAL A 1 241 ? 0.190 -1.824 -1.716 1.00 90.50 241 VAL A C 1
ATOM 1948 O O . VAL A 1 241 ? -0.152 -1.642 -2.883 1.00 90.50 241 VAL A O 1
ATOM 1951 N N . PHE A 1 242 ? -0.652 -1.668 -0.693 1.00 92.19 242 PHE A N 1
ATOM 1952 C CA . PHE A 1 242 ? -2.041 -1.268 -0.876 1.00 92.19 242 PHE A CA 1
ATOM 1953 C C . PHE A 1 242 ? -2.178 0.151 -1.428 1.00 92.19 242 PHE A C 1
ATOM 1955 O O . PHE A 1 242 ? -3.019 0.384 -2.290 1.00 92.19 242 PHE A O 1
ATOM 1962 N N . SER A 1 243 ? -1.358 1.099 -0.971 1.00 92.75 243 SER A N 1
ATOM 1963 C CA . SER A 1 243 ? -1.429 2.480 -1.444 1.00 92.75 243 SER A CA 1
ATOM 1964 C C . SER A 1 243 ? -0.973 2.627 -2.895 1.00 92.75 243 SER A C 1
ATOM 1966 O O . SER A 1 243 ? -1.558 3.433 -3.616 1.00 92.75 243 SER A O 1
ATOM 1968 N N . LEU A 1 244 ? -0.021 1.807 -3.359 1.00 93.81 244 LEU A N 1
ATOM 1969 C CA . LEU A 1 244 ? 0.340 1.743 -4.778 1.00 93.81 244 LEU A CA 1
ATOM 1970 C C . LEU A 1 244 ? -0.798 1.151 -5.623 1.00 93.81 244 LEU A C 1
ATOM 1972 O O . LEU A 1 244 ? -1.163 1.723 -6.648 1.00 93.81 244 LEU A O 1
ATOM 1976 N N . ILE A 1 245 ? -1.421 0.056 -5.169 1.00 93.88 245 ILE A N 1
ATOM 1977 C CA . ILE A 1 245 ? -2.608 -0.513 -5.835 1.00 93.88 245 ILE A CA 1
ATOM 1978 C C . ILE A 1 245 ? -3.731 0.531 -5.903 1.00 93.88 245 ILE A C 1
ATOM 1980 O O . ILE A 1 245 ? -4.324 0.735 -6.958 1.00 93.88 245 ILE A O 1
ATOM 1984 N N . HIS A 1 246 ? -3.997 1.236 -4.803 1.00 94.06 246 HIS A N 1
ATOM 1985 C CA . HIS A 1 246 ? -4.986 2.308 -4.750 1.00 94.06 246 HIS A CA 1
ATOM 1986 C C . HIS A 1 246 ? -4.676 3.441 -5.739 1.00 94.06 246 HIS A C 1
ATOM 1988 O O . HIS A 1 246 ? -5.584 3.914 -6.422 1.00 94.06 246 HIS A O 1
ATOM 1994 N N . MET A 1 247 ? -3.416 3.879 -5.823 1.00 93.75 247 MET A N 1
ATOM 1995 C CA . MET A 1 247 ? -2.980 4.906 -6.773 1.00 93.75 247 MET A CA 1
ATOM 1996 C C . MET A 1 247 ? -3.315 4.492 -8.209 1.00 93.75 247 MET A C 1
ATOM 1998 O O . MET A 1 247 ? -3.998 5.233 -8.911 1.00 93.75 247 MET A O 1
ATOM 2002 N N . LEU A 1 248 ? -2.929 3.279 -8.608 1.00 93.00 248 LEU A N 1
ATOM 2003 C CA . LEU A 1 248 ? -3.196 2.752 -9.949 1.00 93.00 248 LEU A CA 1
ATOM 2004 C C . LEU A 1 248 ? -4.695 2.604 -10.229 1.00 93.00 248 LEU A C 1
ATOM 2006 O O . LEU A 1 248 ? -5.175 3.022 -11.281 1.00 93.00 248 LEU A O 1
ATOM 2010 N N . VAL A 1 249 ? -5.460 2.081 -9.266 1.00 91.56 249 VAL A N 1
ATOM 2011 C CA . VAL A 1 249 ? -6.925 2.005 -9.374 1.00 91.56 249 VAL A CA 1
ATOM 2012 C C . VAL A 1 249 ? -7.529 3.394 -9.558 1.00 91.56 249 VAL A C 1
ATOM 2014 O O . VAL A 1 249 ? -8.455 3.560 -10.348 1.00 91.56 249 VAL A O 1
ATOM 2017 N N . THR A 1 250 ? -7.003 4.402 -8.870 1.00 91.94 250 THR A N 1
ATOM 2018 C CA . THR A 1 250 ? -7.510 5.771 -8.952 1.00 91.94 250 THR A CA 1
ATOM 2019 C C . THR A 1 250 ? -7.231 6.396 -10.314 1.00 91.94 250 THR A C 1
ATOM 2021 O O . THR A 1 250 ? -8.177 6.880 -10.933 1.00 91.94 250 THR A O 1
ATOM 2024 N N . TYR A 1 251 ? -5.999 6.308 -10.829 1.00 91.94 251 TYR A N 1
ATOM 2025 C CA . TYR A 1 251 ? -5.675 6.780 -12.181 1.00 91.94 251 TYR A CA 1
ATOM 2026 C C . TYR A 1 251 ? -6.539 6.091 -13.238 1.00 91.94 251 TYR A C 1
ATOM 2028 O O . TYR A 1 251 ? -7.249 6.759 -13.987 1.00 91.94 251 TYR A O 1
ATOM 2036 N N . CYS A 1 252 ? -6.572 4.757 -13.247 1.00 88.75 252 CYS A N 1
ATOM 2037 C CA . CYS A 1 252 ? -7.257 4.018 -14.303 1.00 88.75 252 CYS A CA 1
ATOM 2038 C C . CYS A 1 252 ? -8.790 4.103 -14.210 1.00 88.75 252 CYS A C 1
ATOM 2040 O O . CYS A 1 252 ? -9.466 4.177 -15.235 1.00 88.75 252 CYS A O 1
ATOM 2042 N N . ARG A 1 253 ? -9.368 4.060 -13.001 1.00 86.94 253 ARG A N 1
ATOM 2043 C CA . ARG A 1 253 ? -10.825 3.915 -12.818 1.00 86.94 253 ARG A CA 1
ATOM 2044 C C . ARG A 1 253 ? -11.536 5.212 -12.455 1.00 86.94 253 ARG A C 1
ATOM 2046 O O . ARG A 1 253 ? -12.658 5.412 -12.918 1.00 86.94 253 ARG A O 1
ATOM 2053 N N . LEU A 1 254 ? -10.944 6.034 -11.589 1.00 86.81 254 LEU A N 1
ATOM 2054 C CA . LEU A 1 254 ? -11.590 7.253 -11.092 1.00 86.81 254 LEU A CA 1
ATOM 2055 C C . LEU A 1 254 ? -11.274 8.447 -11.990 1.00 86.81 254 LEU A C 1
ATOM 2057 O O . LEU A 1 254 ? -12.201 9.113 -12.439 1.00 86.81 254 LEU A O 1
ATOM 2061 N N . LEU A 1 255 ? -9.991 8.672 -12.277 1.00 89.62 255 LEU A N 1
ATOM 2062 C CA . LEU A 1 255 ? -9.538 9.781 -13.117 1.00 89.62 255 LEU A CA 1
ATOM 2063 C C . LEU A 1 255 ? -9.640 9.461 -14.608 1.00 89.62 255 LEU A C 1
ATOM 2065 O O . LEU A 1 255 ? -9.916 10.350 -15.405 1.00 89.62 255 LEU A O 1
ATOM 2069 N N . LYS A 1 256 ? -9.492 8.180 -14.972 1.00 89.06 256 LYS A N 1
ATOM 2070 C CA . LYS A 1 256 ? -9.376 7.713 -16.365 1.00 89.06 256 LYS A CA 1
ATOM 2071 C C . LYS A 1 256 ? -8.204 8.375 -17.093 1.00 89.06 256 LYS A C 1
ATOM 2073 O O . LYS A 1 256 ? -8.278 8.664 -18.284 1.00 89.06 256 LYS A O 1
ATOM 2078 N N . GLU A 1 257 ? -7.126 8.591 -16.357 1.00 88.88 257 GLU A N 1
ATOM 2079 C CA . GLU A 1 257 ? -5.885 9.168 -16.851 1.00 88.88 257 GLU A CA 1
ATOM 2080 C C . GLU A 1 257 ? -4.838 8.072 -17.052 1.00 88.88 257 GLU A C 1
ATOM 2082 O O . GLU A 1 257 ? -4.867 7.017 -16.409 1.00 88.88 257 GLU A O 1
ATOM 2087 N N . HIS A 1 258 ? -3.915 8.326 -17.974 1.00 85.94 258 HIS A N 1
ATOM 2088 C CA . HIS A 1 258 ? -2.805 7.429 -18.247 1.00 85.94 258 HIS A CA 1
ATOM 2089 C C . HIS A 1 258 ? -1.642 7.729 -17.299 1.00 85.94 258 HIS A C 1
ATOM 2091 O O . HIS A 1 258 ? -1.183 8.866 -17.225 1.00 85.94 258 HIS A O 1
ATOM 2097 N N . ILE A 1 259 ? -1.128 6.693 -16.639 1.00 87.56 259 ILE A N 1
ATOM 2098 C CA . ILE A 1 259 ? 0.143 6.742 -15.919 1.00 87.56 259 ILE A CA 1
ATOM 2099 C C . ILE A 1 259 ? 0.934 5.476 -16.230 1.00 87.56 259 ILE A C 1
ATOM 2101 O O . ILE A 1 259 ? 0.402 4.365 -16.152 1.00 87.56 259 ILE A O 1
ATOM 2105 N N . ASP A 1 260 ? 2.208 5.638 -16.576 1.00 87.12 260 ASP A N 1
ATOM 2106 C CA . ASP A 1 260 ? 3.100 4.498 -16.744 1.00 87.12 260 ASP A CA 1
ATOM 2107 C C . ASP A 1 260 ? 3.390 3.853 -15.387 1.00 87.12 260 ASP A C 1
ATOM 2109 O O . ASP A 1 260 ? 3.533 4.526 -14.366 1.00 87.12 260 ASP A O 1
ATOM 2113 N N . PHE A 1 261 ? 3.530 2.524 -15.353 1.00 85.56 261 PHE A N 1
ATOM 2114 C CA . PHE A 1 261 ? 3.820 1.817 -14.099 1.00 85.56 261 PHE A CA 1
ATOM 2115 C C . PHE A 1 261 ? 5.126 2.299 -13.443 1.00 85.56 261 PHE A C 1
ATOM 2117 O O . PHE A 1 261 ? 5.216 2.367 -12.217 1.00 85.56 261 PHE A O 1
ATOM 2124 N N . LYS A 1 262 ? 6.127 2.659 -14.260 1.00 84.56 262 LYS A N 1
ATOM 2125 C CA . LYS A 1 262 ? 7.388 3.253 -13.795 1.00 84.56 262 LYS A CA 1
ATOM 2126 C C . LYS A 1 262 ? 7.125 4.565 -13.054 1.00 84.56 262 LYS A C 1
ATOM 2128 O O . LYS A 1 262 ? 7.585 4.716 -11.926 1.00 84.56 262 LYS A O 1
ATOM 2133 N N . ASP A 1 263 ? 6.353 5.456 -13.661 1.00 87.19 263 ASP A N 1
ATOM 2134 C CA . ASP A 1 263 ? 6.047 6.776 -13.116 1.00 87.19 263 ASP A CA 1
ATOM 2135 C C . ASP A 1 263 ? 5.182 6.658 -11.858 1.00 87.19 263 ASP A C 1
ATOM 2137 O O . ASP A 1 263 ? 5.456 7.304 -10.851 1.00 87.19 263 ASP A O 1
ATOM 2141 N N . ALA A 1 264 ? 4.197 5.755 -11.849 1.00 89.81 264 ALA A N 1
ATOM 2142 C CA . ALA A 1 264 ? 3.404 5.465 -10.656 1.00 89.81 264 ALA A CA 1
ATOM 2143 C C . ALA A 1 264 ? 4.284 4.976 -9.494 1.00 89.81 264 ALA A C 1
ATOM 2145 O O . ALA A 1 264 ? 4.120 5.425 -8.360 1.00 89.81 264 ALA A O 1
ATOM 2146 N N . LEU A 1 265 ? 5.244 4.088 -9.768 1.00 87.56 265 LEU A N 1
ATOM 2147 C CA . LEU A 1 265 ? 6.179 3.585 -8.762 1.00 87.56 265 LEU A CA 1
ATOM 2148 C C . LEU A 1 265 ? 7.137 4.678 -8.261 1.00 87.56 265 LEU A C 1
ATOM 2150 O O . LEU A 1 265 ? 7.391 4.749 -7.058 1.00 87.56 265 LEU A O 1
ATOM 2154 N N . GLN A 1 266 ? 7.649 5.530 -9.153 1.00 84.50 266 GLN A N 1
ATOM 2155 C CA . GLN A 1 266 ? 8.491 6.677 -8.798 1.00 84.50 266 GLN A CA 1
ATOM 2156 C C . GLN A 1 266 ? 7.732 7.672 -7.919 1.00 84.50 266 GLN A C 1
ATOM 2158 O O . GLN A 1 266 ? 8.180 7.999 -6.822 1.00 84.50 266 GLN A O 1
ATOM 2163 N N . LEU A 1 267 ? 6.554 8.103 -8.377 1.00 87.25 267 LEU A N 1
ATOM 2164 C CA . LEU A 1 267 ? 5.686 9.045 -7.677 1.00 87.25 267 LEU A CA 1
ATOM 2165 C C . LEU A 1 267 ? 5.275 8.508 -6.303 1.00 87.25 267 LEU A C 1
ATOM 2167 O O . LEU A 1 267 ? 5.281 9.241 -5.313 1.00 87.25 267 LEU A O 1
ATOM 2171 N N . HIS A 1 268 ? 4.935 7.219 -6.234 1.00 89.12 268 HIS A N 1
ATOM 2172 C CA . HIS A 1 268 ? 4.613 6.545 -4.983 1.00 89.12 268 HIS A CA 1
ATOM 2173 C C . HIS A 1 268 ? 5.812 6.496 -4.047 1.00 89.12 268 HIS A C 1
ATOM 2175 O O . HIS A 1 268 ? 5.670 6.886 -2.897 1.00 89.12 268 HIS A O 1
ATOM 2181 N N . THR A 1 269 ? 6.988 6.095 -4.523 1.00 83.81 269 THR A N 1
ATOM 2182 C CA . THR A 1 269 ? 8.186 6.017 -3.674 1.00 83.81 269 THR A CA 1
ATOM 2183 C C . THR A 1 269 ? 8.573 7.386 -3.118 1.00 83.81 269 THR A C 1
ATOM 2185 O O . THR A 1 269 ? 8.947 7.492 -1.955 1.00 83.81 269 THR A O 1
ATOM 2188 N N . GLU A 1 270 ? 8.418 8.438 -3.920 1.00 84.31 270 GLU A N 1
ATOM 2189 C CA . GLU A 1 270 ? 8.725 9.814 -3.536 1.00 84.31 270 GLU A CA 1
ATOM 2190 C C . GLU A 1 270 ? 7.725 10.396 -2.517 1.00 84.31 270 GLU A C 1
ATOM 2192 O O . GLU A 1 270 ? 8.099 11.198 -1.663 1.00 84.31 270 GLU A O 1
ATOM 2197 N N . LYS A 1 271 ? 6.436 10.030 -2.591 1.00 85.06 271 LYS A N 1
ATOM 2198 C CA . LYS A 1 271 ? 5.372 10.649 -1.769 1.00 85.06 271 LYS A CA 1
ATOM 2199 C C . LYS A 1 271 ? 4.742 9.736 -0.719 1.00 85.06 271 LYS A C 1
ATOM 2201 O O . LYS A 1 271 ? 3.981 10.210 0.125 1.00 85.06 271 LYS A O 1
ATOM 2206 N N . CYS A 1 272 ? 5.034 8.442 -0.733 1.00 82.19 272 CYS A N 1
ATOM 2207 C CA . CYS A 1 272 ? 4.554 7.495 0.265 1.00 82.19 272 CYS A CA 1
ATOM 2208 C C . CYS A 1 272 ? 5.447 7.552 1.511 1.00 82.19 272 CYS A C 1
ATOM 2210 O O . CYS A 1 272 ? 6.640 7.280 1.451 1.00 82.19 272 CYS A O 1
ATOM 2212 N N . ASN A 1 273 ? 4.860 7.823 2.678 1.00 72.00 273 ASN A N 1
ATOM 2213 C CA . ASN A 1 273 ? 5.556 7.874 3.974 1.00 72.00 273 ASN A CA 1
ATOM 2214 C C . ASN A 1 273 ? 5.854 6.473 4.569 1.00 72.00 273 ASN A C 1
ATOM 2216 O O . ASN A 1 273 ? 5.664 6.229 5.765 1.00 72.00 273 ASN A O 1
ATOM 2220 N N . GLY A 1 274 ? 6.250 5.521 3.724 1.00 65.88 274 GLY A N 1
ATOM 2221 C CA . GLY A 1 274 ? 6.368 4.106 4.070 1.00 65.88 274 GLY A CA 1
ATOM 2222 C C . GLY A 1 274 ? 7.705 3.478 3.692 1.00 65.88 274 GLY A C 1
ATOM 2223 O O . GLY A 1 274 ? 8.601 4.134 3.173 1.00 65.88 274 GLY A O 1
ATOM 2224 N N . THR A 1 275 ? 7.849 2.183 3.970 1.00 68.94 275 THR A N 1
ATOM 2225 C CA . THR A 1 275 ? 9.052 1.432 3.581 1.00 68.94 275 THR A CA 1
ATOM 2226 C C . THR A 1 275 ? 9.065 1.149 2.084 1.00 68.94 275 THR A C 1
ATOM 2228 O O . THR A 1 275 ? 8.020 0.831 1.516 1.00 68.94 275 THR A O 1
ATOM 2231 N N . ILE A 1 276 ? 10.250 1.149 1.472 1.00 73.00 276 ILE A N 1
ATOM 2232 C CA . ILE A 1 276 ? 10.428 0.713 0.082 1.00 73.00 276 ILE A CA 1
ATOM 2233 C C . ILE A 1 276 ? 9.828 -0.690 -0.101 1.00 73.00 276 ILE A C 1
ATOM 2235 O O . ILE A 1 276 ? 10.039 -1.579 0.730 1.00 73.00 276 ILE A O 1
ATOM 2239 N N . LEU A 1 277 ? 9.080 -0.867 -1.191 1.00 81.19 277 LEU A N 1
ATOM 2240 C CA . LEU A 1 277 ? 8.474 -2.143 -1.558 1.00 81.19 277 LEU A CA 1
ATOM 2241 C C . LEU A 1 277 ? 9.558 -3.189 -1.817 1.00 81.19 277 LEU A C 1
ATOM 2243 O O . LEU A 1 277 ? 10.486 -2.961 -2.596 1.00 81.19 277 LEU A O 1
ATOM 2247 N N . ASP A 1 278 ? 9.426 -4.358 -1.196 1.00 77.62 278 ASP A N 1
ATOM 2248 C CA . ASP A 1 278 ? 10.324 -5.469 -1.496 1.00 77.62 278 ASP A CA 1
ATOM 2249 C C . ASP A 1 278 ? 9.961 -6.157 -2.829 1.00 77.62 278 ASP A C 1
ATOM 2251 O O . ASP A 1 278 ? 8.923 -5.902 -3.447 1.00 77.62 278 ASP A O 1
ATOM 2255 N N . ARG A 1 279 ? 10.835 -7.056 -3.303 1.00 78.50 279 ARG A N 1
ATOM 2256 C CA . ARG A 1 279 ? 10.635 -7.756 -4.584 1.00 78.50 279 ARG A CA 1
ATOM 2257 C C . ARG A 1 279 ? 9.331 -8.561 -4.616 1.00 78.50 279 ARG A C 1
ATOM 2259 O O . ARG A 1 279 ? 8.675 -8.595 -5.651 1.00 78.50 279 ARG A O 1
ATOM 2266 N N . ASN A 1 280 ? 8.950 -9.204 -3.512 1.00 81.12 280 ASN A N 1
ATOM 2267 C CA . ASN A 1 280 ? 7.733 -10.017 -3.452 1.00 81.12 280 ASN A CA 1
ATOM 2268 C C . ASN A 1 280 ? 6.483 -9.138 -3.456 1.00 81.12 280 ASN A C 1
ATOM 2270 O O . ASN A 1 280 ? 5.481 -9.489 -4.075 1.00 81.12 280 ASN A O 1
ATOM 2274 N N . GLU A 1 281 ? 6.549 -7.992 -2.785 1.00 85.75 281 GLU A N 1
ATOM 2275 C CA . GLU A 1 281 ? 5.489 -6.992 -2.774 1.00 85.75 281 GLU A CA 1
ATOM 2276 C C . GLU A 1 281 ? 5.271 -6.387 -4.154 1.00 85.75 281 GLU A C 1
ATOM 2278 O O . GLU A 1 281 ? 4.132 -6.319 -4.609 1.00 85.75 281 GLU A O 1
ATOM 2283 N N . LEU A 1 282 ? 6.344 -6.029 -4.861 1.00 86.94 282 LEU A N 1
ATOM 2284 C CA . LEU A 1 282 ? 6.239 -5.511 -6.221 1.00 86.94 282 LEU A CA 1
ATOM 2285 C C . LEU A 1 282 ? 5.680 -6.565 -7.187 1.00 86.94 282 LEU A C 1
ATOM 2287 O O . LEU A 1 282 ? 4.800 -6.265 -7.989 1.00 86.94 282 LEU A O 1
ATOM 2291 N N . VAL A 1 283 ? 6.136 -7.818 -7.074 1.00 88.56 283 VAL A N 1
ATOM 2292 C CA . VAL A 1 283 ? 5.592 -8.940 -7.857 1.00 88.56 283 VAL A CA 1
ATOM 2293 C C . VAL A 1 283 ? 4.107 -9.158 -7.551 1.00 88.56 283 VAL A C 1
ATOM 2295 O O . VAL A 1 283 ? 3.339 -9.457 -8.461 1.00 88.56 283 VAL A O 1
ATOM 2298 N N . TYR A 1 284 ? 3.670 -8.960 -6.305 1.00 89.19 284 TYR A N 1
ATOM 2299 C CA . TYR A 1 284 ? 2.250 -9.002 -5.961 1.00 89.19 284 TYR A CA 1
ATOM 2300 C C . TYR A 1 284 ? 1.450 -7.840 -6.565 1.00 89.19 284 TYR A C 1
ATOM 2302 O O . TYR A 1 284 ? 0.377 -8.079 -7.110 1.00 89.19 284 TYR A O 1
ATOM 2310 N N . VAL A 1 285 ? 1.961 -6.605 -6.523 1.00 91.31 285 VAL A N 1
ATOM 2311 C CA . VAL A 1 285 ? 1.307 -5.453 -7.175 1.00 91.31 285 VAL A CA 1
ATOM 2312 C C . VAL A 1 285 ? 1.123 -5.724 -8.665 1.00 91.31 285 VAL A C 1
ATOM 2314 O O . VAL A 1 285 ? 0.028 -5.542 -9.191 1.00 91.31 285 VAL A O 1
ATOM 2317 N N . MET A 1 286 ? 2.161 -6.242 -9.327 1.00 90.31 286 MET A N 1
ATOM 2318 C CA . MET A 1 286 ? 2.077 -6.659 -10.727 1.00 90.31 286 MET A CA 1
ATOM 2319 C C . MET A 1 286 ? 1.015 -7.741 -10.939 1.00 90.31 286 MET A C 1
ATOM 2321 O O . MET A 1 286 ? 0.260 -7.653 -11.902 1.00 90.31 286 MET A O 1
ATOM 2325 N N . ALA A 1 287 ? 0.900 -8.714 -10.029 1.00 90.81 287 ALA A N 1
ATOM 2326 C CA . ALA A 1 287 ? -0.127 -9.755 -10.110 1.00 90.81 287 ALA A CA 1
ATOM 2327 C C . ALA A 1 287 ? -1.540 -9.169 -10.089 1.00 90.81 287 ALA A C 1
ATOM 2329 O O . ALA A 1 287 ? -2.363 -9.518 -10.930 1.00 90.81 287 ALA A O 1
ATOM 2330 N N . VAL A 1 288 ? -1.790 -8.234 -9.167 1.00 91.25 288 VAL A N 1
ATOM 2331 C CA . VAL A 1 288 ? -3.078 -7.543 -9.041 1.00 91.25 288 VAL A CA 1
ATOM 2332 C C . VAL A 1 288 ? -3.421 -6.788 -10.326 1.00 91.25 288 VAL A C 1
ATOM 2334 O O . VAL A 1 288 ? -4.547 -6.888 -10.803 1.00 91.25 288 VAL A O 1
ATOM 2337 N N . ILE A 1 289 ? -2.465 -6.054 -10.903 1.00 89.38 289 ILE A N 1
ATOM 2338 C CA . ILE A 1 289 ? -2.684 -5.268 -12.129 1.00 89.38 289 ILE A CA 1
ATOM 2339 C C . ILE A 1 289 ? -2.945 -6.179 -13.327 1.00 89.38 289 ILE A C 1
ATOM 2341 O O . ILE A 1 289 ? -3.859 -5.914 -14.102 1.00 89.38 289 ILE A O 1
ATOM 2345 N N . MET A 1 290 ? -2.151 -7.241 -13.482 1.00 88.69 290 MET A N 1
ATOM 2346 C CA . MET A 1 290 ? -2.271 -8.172 -14.605 1.00 88.69 290 MET A CA 1
ATOM 2347 C C . MET A 1 290 ? -3.607 -8.910 -14.570 1.00 88.69 290 MET A C 1
ATOM 2349 O O . MET A 1 290 ? -4.304 -8.945 -15.584 1.00 88.69 290 MET A O 1
ATOM 2353 N N . GLU A 1 291 ? -4.003 -9.417 -13.400 1.00 87.69 291 GLU A N 1
ATOM 2354 C CA . GLU A 1 291 ? -5.313 -10.045 -13.239 1.00 87.69 291 GLU A CA 1
ATOM 2355 C C . GLU A 1 291 ? -6.434 -9.037 -13.504 1.00 87.69 291 GLU A C 1
ATOM 2357 O O . GLU A 1 291 ? -7.371 -9.331 -14.246 1.00 87.69 291 GLU A O 1
ATOM 2362 N N . TRP A 1 292 ? -6.333 -7.825 -12.948 1.00 90.12 292 TRP A N 1
ATOM 2363 C CA . TRP A 1 292 ? -7.348 -6.800 -13.161 1.00 90.12 292 TRP A CA 1
ATOM 2364 C C . TRP A 1 292 ? -7.504 -6.460 -14.649 1.00 90.12 292 TRP A C 1
ATOM 2366 O O . TRP A 1 292 ? -8.628 -6.444 -15.149 1.00 90.12 292 TRP A O 1
ATOM 2376 N N . ALA A 1 293 ? -6.392 -6.271 -15.366 1.00 88.88 293 ALA A N 1
ATOM 2377 C CA . ALA A 1 293 ? -6.374 -6.008 -16.803 1.00 88.88 293 ALA A CA 1
ATOM 2378 C C . ALA A 1 293 ? -6.983 -7.160 -17.617 1.00 88.88 293 ALA A C 1
ATOM 2380 O O . ALA A 1 293 ? -7.659 -6.932 -18.625 1.00 88.88 293 ALA A O 1
ATOM 2381 N N . TYR A 1 294 ? -6.758 -8.407 -17.199 1.00 88.88 294 TYR A N 1
ATOM 2382 C CA . TYR A 1 294 ? -7.363 -9.572 -17.835 1.00 88.88 294 TYR A CA 1
ATOM 2383 C C . TYR A 1 294 ? -8.878 -9.609 -17.617 1.00 88.88 294 TYR A C 1
ATOM 2385 O O . TYR A 1 294 ? -9.638 -9.718 -18.584 1.00 88.88 294 TYR A O 1
ATOM 2393 N N . GLN A 1 295 ? -9.332 -9.433 -16.374 1.00 87.88 295 GLN A N 1
ATOM 2394 C CA . GLN A 1 295 ? -10.755 -9.406 -16.028 1.00 87.88 295 GLN A CA 1
ATOM 2395 C C . GLN A 1 295 ? -11.503 -8.240 -16.694 1.00 87.88 295 GLN A C 1
ATOM 2397 O O . GLN A 1 295 ? -12.664 -8.388 -17.081 1.00 87.88 295 GLN A O 1
ATOM 2402 N N . SER A 1 296 ? -10.842 -7.095 -16.894 1.00 87.69 296 SER A N 1
ATOM 2403 C CA . SER A 1 296 ? -11.395 -5.943 -17.616 1.00 87.69 296 SER A CA 1
ATOM 2404 C C . SER A 1 296 ? -11.310 -6.060 -19.140 1.00 87.69 296 SER A C 1
ATOM 2406 O O . SER A 1 296 ? -11.727 -5.135 -19.836 1.00 87.69 296 SER A O 1
ATOM 2408 N N . ARG A 1 297 ? -10.800 -7.182 -19.676 1.00 88.75 297 ARG A N 1
ATOM 2409 C CA . ARG A 1 297 ? -10.585 -7.419 -21.117 1.00 88.75 297 ARG A CA 1
ATOM 2410 C C . ARG A 1 297 ? -9.671 -6.380 -21.775 1.00 88.75 297 ARG A C 1
ATOM 2412 O O . ARG A 1 297 ? -9.819 -6.071 -22.954 1.00 88.75 297 ARG A O 1
ATOM 2419 N N . SER A 1 298 ? -8.724 -5.845 -21.012 1.00 89.06 298 SER A N 1
ATOM 2420 C CA . SER A 1 298 ? -7.751 -4.853 -21.475 1.00 89.06 298 SER A CA 1
ATOM 2421 C C . SER A 1 298 ? -6.483 -5.490 -22.055 1.00 89.06 298 SER A C 1
ATOM 2423 O O . SER A 1 298 ? -5.690 -4.806 -22.694 1.00 89.06 298 SER A O 1
ATOM 2425 N N . VAL A 1 299 ? -6.288 -6.800 -21.866 1.00 89.75 299 VAL A N 1
ATOM 2426 C CA . VAL A 1 299 ? -5.174 -7.553 -22.464 1.00 89.75 299 VAL A CA 1
ATOM 2427 C C . VAL A 1 299 ? -5.465 -7.832 -23.940 1.00 89.75 299 VAL A C 1
ATOM 2429 O O . VAL A 1 299 ? -6.425 -8.531 -24.271 1.00 89.75 299 VAL A O 1
ATOM 2432 N N . THR A 1 300 ? -4.622 -7.310 -24.831 1.00 90.06 300 THR A N 1
ATOM 2433 C CA . THR A 1 300 ? -4.735 -7.538 -26.278 1.00 90.06 300 THR A CA 1
ATOM 2434 C C . THR A 1 300 ? -4.414 -8.994 -26.649 1.00 90.06 300 THR A C 1
ATOM 2436 O O . THR A 1 300 ? -3.690 -9.674 -25.912 1.00 90.06 300 THR A O 1
ATOM 2439 N N . PRO A 1 301 ? -4.901 -9.502 -27.800 1.00 89.88 301 PRO A N 1
ATOM 2440 C CA . PRO A 1 301 ? -4.619 -10.872 -28.240 1.00 89.88 301 PRO A CA 1
ATOM 2441 C C . PRO A 1 301 ? -3.120 -11.209 -28.285 1.00 89.88 301 PRO A C 1
ATOM 2443 O O . PRO A 1 301 ? -2.721 -12.282 -27.844 1.00 89.88 301 PRO A O 1
ATOM 2446 N N . GLU A 1 302 ? -2.293 -10.261 -28.728 1.00 91.50 302 GLU A N 1
ATOM 2447 C CA . GLU A 1 302 ? -0.830 -10.382 -28.827 1.00 91.50 302 GLU A CA 1
ATOM 2448 C C . GLU A 1 302 ? -0.134 -10.542 -27.466 1.00 91.50 302 GLU A C 1
ATOM 2450 O O . GLU A 1 302 ? 0.947 -11.122 -27.373 1.00 91.50 302 GLU A O 1
ATOM 2455 N N . LEU A 1 303 ? -0.740 -10.025 -26.393 1.00 91.06 303 LEU A N 1
ATOM 2456 C CA . LEU A 1 303 ? -0.196 -10.092 -25.036 1.00 91.06 303 LEU A CA 1
ATOM 2457 C C . LEU A 1 303 ? -0.762 -11.258 -24.222 1.00 91.06 303 LEU A C 1
ATOM 2459 O O . LEU A 1 303 ? -0.268 -11.533 -23.127 1.00 91.06 303 LEU A O 1
ATOM 2463 N N . LYS A 1 304 ? -1.772 -11.963 -24.741 1.00 89.19 304 LYS A N 1
ATOM 2464 C CA . LYS A 1 304 ? -2.486 -13.009 -24.004 1.00 89.19 304 LYS A CA 1
ATOM 2465 C C . LYS A 1 304 ? -1.577 -14.171 -23.604 1.00 89.19 304 LYS A C 1
ATOM 2467 O O . LYS A 1 304 ? -1.649 -14.622 -22.466 1.00 89.19 304 LYS A O 1
ATOM 2472 N N . GLU A 1 305 ? -0.709 -14.626 -24.504 1.00 89.44 305 GLU A N 1
ATOM 2473 C CA . GLU A 1 305 ? 0.246 -15.707 -24.221 1.00 89.44 305 GLU A CA 1
ATOM 2474 C C . GLU A 1 305 ? 1.221 -15.312 -23.103 1.00 89.44 305 GLU A C 1
ATOM 2476 O O . GLU A 1 305 ? 1.307 -15.998 -22.086 1.00 89.44 305 GLU A O 1
ATOM 2481 N N . LYS A 1 306 ? 1.843 -14.132 -23.216 1.00 89.12 306 LYS A N 1
ATOM 2482 C CA . LYS A 1 306 ? 2.750 -13.589 -22.190 1.00 89.12 306 LYS A CA 1
ATOM 2483 C C . LYS A 1 306 ? 2.063 -13.411 -20.836 1.00 89.12 306 LYS A C 1
ATOM 2485 O O . LYS A 1 306 ? 2.664 -13.680 -19.799 1.00 89.12 306 LYS A O 1
ATOM 2490 N N . HIS A 1 307 ? 0.805 -12.968 -20.832 1.00 89.25 307 HIS A N 1
ATOM 2491 C CA . HIS A 1 307 ? -0.003 -12.895 -19.616 1.00 89.25 307 HIS A CA 1
ATOM 2492 C C . HIS A 1 307 ? -0.173 -14.283 -18.978 1.00 89.25 307 HIS A C 1
ATOM 2494 O O . HIS A 1 307 ? 0.064 -14.440 -17.781 1.00 89.25 307 HIS A O 1
ATOM 2500 N N . VAL A 1 308 ? -0.538 -15.304 -19.764 1.00 88.06 308 VAL A N 1
ATOM 2501 C CA . VAL A 1 308 ? -0.709 -16.680 -19.265 1.00 88.06 308 VAL A CA 1
ATOM 2502 C C . VAL A 1 308 ? 0.597 -17.226 -18.680 1.00 88.06 308 VAL A C 1
ATOM 2504 O O . VAL A 1 308 ? 0.582 -17.777 -17.578 1.00 88.06 308 VAL A O 1
ATOM 2507 N N . GLU A 1 309 ? 1.727 -17.033 -19.360 1.00 88.12 309 GLU A N 1
ATOM 2508 C CA . GLU A 1 309 ? 3.048 -17.446 -18.866 1.00 88.12 309 GLU A CA 1
ATOM 2509 C C . GLU A 1 309 ? 3.422 -16.759 -17.546 1.00 88.12 309 GLU A C 1
ATOM 2511 O O . GLU A 1 309 ? 3.937 -17.397 -16.615 1.00 88.12 309 GLU A O 1
ATOM 2516 N N . TRP A 1 310 ? 3.134 -15.461 -17.436 1.00 90.38 310 TRP A N 1
ATOM 2517 C CA . TRP A 1 310 ? 3.397 -14.690 -16.227 1.00 90.38 310 TRP A CA 1
ATOM 2518 C C . TRP A 1 310 ? 2.549 -15.191 -15.052 1.00 90.38 310 TRP A C 1
ATOM 2520 O O . TRP A 1 310 ? 3.089 -15.506 -13.987 1.00 90.38 310 TRP A O 1
ATOM 2530 N N . CYS A 1 311 ? 1.238 -15.358 -15.253 1.00 86.62 311 CYS A N 1
ATOM 2531 C CA . CYS A 1 311 ? 0.324 -15.866 -14.228 1.00 86.62 311 CYS A CA 1
ATOM 2532 C C . CYS A 1 311 ? 0.685 -17.295 -13.801 1.00 86.62 311 CYS A C 1
ATOM 2534 O O . CYS A 1 311 ? 0.642 -17.621 -12.612 1.00 86.62 311 CYS A O 1
ATOM 2536 N N . HIS A 1 312 ? 1.117 -18.139 -14.744 1.00 86.94 312 HIS A N 1
ATOM 2537 C CA . HIS A 1 312 ? 1.618 -19.477 -14.444 1.00 86.94 312 HIS A CA 1
ATOM 2538 C C . HIS A 1 312 ? 2.861 -19.432 -13.542 1.00 86.94 312 HIS A C 1
ATOM 2540 O O . HIS A 1 312 ? 2.926 -20.129 -12.525 1.00 86.94 312 HIS A O 1
ATOM 2546 N N . SER A 1 313 ? 3.818 -18.560 -13.868 1.00 88.00 313 SER A N 1
ATOM 2547 C CA . SER A 1 313 ? 5.039 -18.363 -13.080 1.00 88.00 313 SER A CA 1
ATOM 2548 C C . SER A 1 313 ? 4.724 -17.874 -11.662 1.00 88.00 313 SER A C 1
ATOM 2550 O O . SER A 1 313 ? 5.218 -18.442 -10.683 1.00 88.00 313 SER A O 1
ATOM 2552 N N . TYR A 1 314 ? 3.828 -16.890 -11.534 1.00 89.69 314 TYR A N 1
ATOM 2553 C CA . TYR A 1 314 ? 3.356 -16.391 -10.243 1.00 89.69 314 TYR A CA 1
ATOM 2554 C C . TYR A 1 314 ? 2.701 -17.499 -9.406 1.00 89.69 314 TYR A C 1
ATOM 2556 O O . TYR A 1 314 ? 3.022 -17.674 -8.227 1.00 89.69 314 TYR A O 1
ATOM 2564 N N . ALA A 1 315 ? 1.830 -18.309 -10.014 1.00 86.75 315 ALA A N 1
ATOM 2565 C CA . ALA A 1 315 ? 1.155 -19.411 -9.335 1.00 86.75 315 ALA A CA 1
ATOM 2566 C C . ALA A 1 315 ? 2.141 -20.473 -8.817 1.00 86.75 315 ALA A C 1
ATOM 2568 O O . ALA A 1 315 ? 1.969 -20.983 -7.702 1.00 86.75 315 ALA A O 1
ATOM 2569 N N . ILE A 1 316 ? 3.198 -20.784 -9.580 1.00 86.88 316 ILE A N 1
ATOM 2570 C CA . ILE A 1 316 ? 4.279 -21.675 -9.137 1.00 86.88 316 ILE A CA 1
ATOM 2571 C C . ILE A 1 316 ? 5.011 -21.073 -7.936 1.00 86.88 316 ILE A C 1
ATOM 2573 O O . ILE A 1 316 ? 5.171 -21.764 -6.926 1.00 86.88 316 ILE A O 1
ATOM 2577 N N . MET A 1 317 ? 5.402 -19.795 -8.003 1.00 83.56 317 MET A N 1
ATOM 2578 C CA . MET A 1 317 ? 6.073 -19.097 -6.898 1.00 83.56 317 MET A CA 1
ATOM 2579 C C . MET A 1 317 ? 5.214 -19.102 -5.629 1.00 83.56 317 MET A C 1
ATOM 2581 O O . MET A 1 317 ? 5.673 -19.512 -4.561 1.00 83.56 317 MET A O 1
ATOM 2585 N N . ALA A 1 318 ? 3.935 -18.741 -5.746 1.00 84.25 318 ALA A N 1
ATOM 2586 C CA . ALA A 1 318 ? 2.997 -18.734 -4.630 1.00 84.25 318 ALA A CA 1
ATOM 2587 C C . ALA A 1 318 ? 2.775 -20.141 -4.048 1.00 84.25 318 ALA A C 1
ATOM 2589 O O . ALA A 1 318 ? 2.682 -20.319 -2.830 1.00 84.25 318 ALA A O 1
ATOM 2590 N N . LYS A 1 319 ? 2.707 -21.180 -4.892 1.00 85.62 319 LYS A N 1
ATOM 2591 C CA . LYS A 1 319 ? 2.625 -22.582 -4.448 1.00 85.62 319 LYS A CA 1
ATOM 2592 C C . LYS A 1 319 ? 3.897 -23.019 -3.722 1.00 85.62 319 LYS A C 1
ATOM 2594 O O . LYS A 1 319 ? 3.791 -23.678 -2.689 1.00 85.62 319 LYS A O 1
ATOM 2599 N N . PHE A 1 320 ? 5.069 -22.645 -4.229 1.00 83.69 320 PHE A N 1
ATOM 2600 C CA . PHE A 1 320 ? 6.352 -22.950 -3.604 1.00 83.69 320 PHE A CA 1
ATOM 2601 C C . PHE A 1 320 ? 6.464 -22.296 -2.225 1.00 83.69 320 PHE A C 1
ATOM 2603 O O . PHE A 1 320 ? 6.685 -23.000 -1.246 1.00 83.69 320 PHE A O 1
ATOM 2610 N N . MET A 1 321 ? 6.200 -20.991 -2.111 1.00 80.38 321 MET A N 1
ATOM 2611 C CA . MET A 1 321 ? 6.257 -20.277 -0.827 1.00 80.38 321 MET A CA 1
ATOM 2612 C C . MET A 1 321 ? 5.280 -20.845 0.208 1.00 80.38 321 MET A C 1
ATOM 2614 O O . MET A 1 321 ? 5.615 -20.942 1.386 1.00 80.38 321 MET A O 1
ATOM 2618 N N . ARG A 1 322 ? 4.091 -21.292 -0.226 1.00 81.44 322 ARG A N 1
ATOM 2619 C CA . ARG A 1 322 ? 3.132 -21.979 0.655 1.00 81.44 322 ARG A CA 1
ATOM 2620 C C . ARG A 1 322 ? 3.654 -23.321 1.169 1.00 81.44 322 ARG A C 1
ATOM 2622 O O . ARG A 1 322 ? 3.422 -23.643 2.330 1.00 81.44 322 ARG A O 1
ATOM 2629 N N . LYS A 1 323 ? 4.319 -24.107 0.318 1.00 83.50 323 LYS A N 1
ATOM 2630 C CA . LYS A 1 323 ? 4.865 -25.427 0.683 1.00 83.50 323 LYS A CA 1
ATOM 2631 C C . LYS A 1 323 ? 6.175 -25.337 1.464 1.00 83.50 323 LYS A C 1
ATOM 2633 O O . LYS A 1 323 ? 6.452 -26.201 2.288 1.00 83.50 323 LYS A O 1
ATOM 2638 N N . CYS A 1 324 ? 6.966 -24.301 1.210 1.00 81.50 324 CYS A N 1
ATOM 2639 C CA . CYS A 1 324 ? 8.318 -24.139 1.728 1.00 81.50 324 CYS A CA 1
ATOM 2640 C C . CYS A 1 324 ? 8.485 -22.781 2.438 1.00 81.50 324 CYS A C 1
ATOM 2642 O O . CYS A 1 324 ? 9.335 -21.985 2.042 1.00 81.50 324 CYS A O 1
ATOM 2644 N N . PRO A 1 325 ? 7.720 -22.498 3.511 1.00 72.00 325 PRO A N 1
ATOM 2645 C CA . PRO A 1 325 ? 7.659 -21.166 4.128 1.00 72.00 325 PRO A CA 1
ATOM 2646 C C . PRO A 1 325 ? 8.975 -20.705 4.778 1.00 72.00 325 PRO A C 1
ATOM 2648 O O . PRO A 1 325 ? 9.139 -19.521 5.068 1.00 72.00 325 PRO A O 1
ATOM 2651 N N . ASN A 1 326 ? 9.905 -21.631 5.024 1.00 75.62 326 ASN A N 1
ATOM 2652 C CA . ASN A 1 326 ? 11.212 -21.341 5.618 1.00 75.62 326 ASN A CA 1
ATOM 2653 C C . ASN A 1 326 ? 12.280 -20.999 4.565 1.00 75.62 326 ASN A C 1
ATOM 2655 O O . ASN A 1 326 ? 13.352 -20.514 4.919 1.00 75.62 326 ASN A O 1
ATOM 2659 N N . ILE A 1 327 ? 12.003 -21.235 3.279 1.00 70.06 327 ILE A N 1
ATOM 2660 C CA . ILE A 1 327 ? 12.935 -20.951 2.187 1.00 70.06 327 ILE A CA 1
ATOM 2661 C C . ILE A 1 327 ? 12.667 -19.531 1.698 1.00 70.06 327 ILE A C 1
ATOM 2663 O O . ILE A 1 327 ? 11.682 -19.273 1.012 1.00 70.06 327 ILE A O 1
ATOM 2667 N N . ARG A 1 328 ? 13.543 -18.596 2.076 1.00 60.88 328 ARG A N 1
ATOM 2668 C CA . ARG A 1 328 ? 13.433 -17.179 1.684 1.00 60.88 328 ARG A CA 1
ATOM 2669 C C . ARG A 1 328 ? 14.195 -16.840 0.406 1.00 60.88 328 ARG A C 1
ATOM 2671 O O . ARG A 1 328 ? 13.835 -15.894 -0.283 1.00 60.88 328 ARG A O 1
ATOM 2678 N N . LEU A 1 329 ? 15.246 -17.598 0.106 1.00 66.69 329 LEU A N 1
ATOM 2679 C CA . LEU A 1 329 ? 16.146 -17.357 -1.012 1.00 66.69 329 LEU A CA 1
ATOM 2680 C C . LEU A 1 329 ? 16.694 -18.702 -1.496 1.00 66.69 329 LEU A C 1
ATOM 2682 O O . LEU A 1 329 ? 17.087 -19.534 -0.679 1.00 66.69 329 LEU A O 1
ATOM 2686 N N . ILE A 1 330 ? 16.743 -18.902 -2.811 1.00 68.81 330 ILE A N 1
ATOM 2687 C CA . ILE A 1 330 ? 17.466 -20.017 -3.427 1.00 68.81 330 ILE A CA 1
ATOM 2688 C C . ILE A 1 330 ? 18.640 -19.401 -4.173 1.00 68.81 330 ILE A C 1
ATOM 2690 O O . ILE A 1 330 ? 18.440 -18.557 -5.045 1.00 68.81 330 ILE A O 1
ATOM 2694 N N . HIS A 1 331 ? 19.862 -19.788 -3.810 1.00 71.38 331 HIS A N 1
ATOM 2695 C CA . HIS A 1 331 ? 21.040 -19.320 -4.532 1.00 71.38 331 HIS A CA 1
ATOM 2696 C C . HIS A 1 331 ? 20.998 -19.840 -5.986 1.00 71.38 331 HIS A C 1
ATOM 2698 O O . HIS A 1 331 ? 20.671 -21.015 -6.179 1.00 71.38 331 HIS A O 1
ATOM 2704 N N . PRO A 1 332 ? 21.342 -19.028 -7.009 1.00 72.62 332 PRO A N 1
ATOM 2705 C CA . PRO A 1 332 ? 21.268 -19.426 -8.419 1.00 72.62 332 PRO A CA 1
ATOM 2706 C C . PRO A 1 332 ? 22.050 -20.696 -8.759 1.00 72.62 332 PRO A C 1
ATOM 2708 O O . PRO A 1 332 ? 21.688 -21.416 -9.683 1.00 72.62 332 PRO A O 1
ATOM 2711 N N . ASP A 1 333 ? 23.109 -21.000 -8.007 1.00 70.81 333 ASP A N 1
ATOM 2712 C CA . ASP A 1 333 ? 23.878 -22.240 -8.175 1.00 70.81 333 ASP A CA 1
ATOM 2713 C C . ASP A 1 333 ? 23.071 -23.509 -7.882 1.00 70.81 333 ASP A C 1
ATOM 2715 O O . ASP A 1 333 ? 23.371 -24.555 -8.450 1.00 70.81 333 ASP A O 1
ATOM 2719 N N . TYR A 1 334 ? 22.019 -23.419 -7.066 1.00 72.81 334 TYR A N 1
ATOM 2720 C CA . TYR A 1 334 ? 21.117 -24.538 -6.782 1.00 72.81 334 TYR A CA 1
ATOM 2721 C C . TYR A 1 334 ? 19.972 -24.660 -7.797 1.00 72.81 334 TYR A C 1
ATOM 2723 O O . TYR A 1 334 ? 19.168 -25.587 -7.717 1.00 72.81 334 TYR A O 1
ATOM 2731 N N . LEU A 1 335 ? 19.898 -23.751 -8.774 1.00 73.25 335 LEU A N 1
ATOM 2732 C CA . LEU A 1 335 ? 18.949 -23.806 -9.881 1.00 73.25 335 LEU A CA 1
ATOM 2733 C C . LEU A 1 335 ? 19.637 -24.432 -11.099 1.00 73.25 335 LEU A C 1
ATOM 2735 O O . LEU A 1 335 ? 20.082 -23.744 -12.013 1.00 73.25 335 LEU A O 1
ATOM 2739 N N . THR A 1 336 ? 19.709 -25.764 -11.118 1.00 69.12 336 THR A N 1
ATOM 2740 C CA . THR A 1 336 ? 20.455 -26.556 -12.122 1.00 69.12 336 THR A CA 1
ATOM 2741 C C . THR A 1 336 ? 19.984 -26.375 -13.567 1.00 69.12 336 THR A C 1
ATOM 2743 O O . THR A 1 336 ? 20.697 -26.745 -14.493 1.00 69.12 336 THR A O 1
ATOM 2746 N N . LYS A 1 337 ? 18.796 -25.797 -13.771 1.00 77.12 337 LYS A N 1
ATOM 2747 C CA . LYS A 1 337 ? 18.197 -25.532 -15.089 1.00 77.12 337 LYS A CA 1
ATOM 2748 C C . LYS A 1 337 ? 18.213 -24.052 -15.485 1.00 77.12 337 LYS A C 1
ATOM 2750 O O . LYS A 1 337 ? 17.570 -23.683 -16.462 1.00 77.12 337 LYS A O 1
ATOM 2755 N N . LEU A 1 338 ? 18.872 -23.190 -14.710 1.00 74.19 338 LEU A N 1
ATOM 2756 C CA . LEU A 1 338 ? 18.926 -21.762 -15.006 1.00 74.19 338 LEU A CA 1
ATOM 2757 C C . LEU A 1 338 ? 19.925 -21.497 -16.139 1.00 74.19 338 LEU A C 1
ATOM 2759 O O . LEU A 1 338 ? 21.077 -21.919 -16.053 1.00 74.19 338 LEU A O 1
ATOM 2763 N N . ASP A 1 339 ? 19.495 -20.769 -17.173 1.00 82.00 339 ASP A N 1
ATOM 2764 C CA . ASP A 1 339 ? 20.382 -20.318 -18.252 1.00 82.00 339 ASP A CA 1
ATOM 2765 C C . ASP A 1 339 ? 21.604 -19.576 -17.682 1.00 82.00 339 ASP A C 1
ATOM 2767 O O . ASP A 1 339 ? 21.479 -18.745 -16.778 1.00 82.00 339 ASP A O 1
ATOM 2771 N N . ALA A 1 340 ? 22.790 -19.849 -18.228 1.00 78.62 340 ALA A N 1
ATOM 2772 C CA . ALA A 1 340 ? 24.055 -19.282 -17.778 1.00 78.62 340 ALA A CA 1
ATOM 2773 C C . ALA A 1 340 ? 24.066 -17.745 -17.843 1.00 78.62 340 ALA A C 1
ATOM 2775 O O . ALA A 1 340 ? 24.626 -17.088 -16.959 1.00 78.62 340 ALA A O 1
ATOM 2776 N N . THR A 1 341 ? 23.408 -17.155 -18.847 1.00 79.56 341 THR A N 1
ATOM 2777 C CA . THR A 1 341 ? 23.324 -15.692 -18.991 1.00 79.56 341 THR A CA 1
ATOM 2778 C C . THR A 1 341 ? 22.446 -15.079 -17.906 1.00 79.56 341 THR A C 1
ATOM 2780 O O . THR A 1 341 ? 22.812 -14.065 -17.304 1.00 79.56 341 THR A O 1
ATOM 2783 N N . VAL A 1 342 ? 21.296 -15.701 -17.635 1.00 75.56 342 VAL A N 1
ATOM 2784 C CA . VAL A 1 342 ? 20.393 -15.302 -16.548 1.00 75.56 342 VAL A CA 1
ATOM 2785 C C . VAL A 1 342 ? 21.084 -15.478 -15.200 1.00 75.56 342 VAL A C 1
ATOM 2787 O O . VAL A 1 342 ? 21.113 -14.544 -14.404 1.00 75.56 342 VAL A O 1
ATOM 2790 N N . LYS A 1 343 ? 21.730 -16.625 -14.974 1.00 76.25 343 LYS A N 1
ATOM 2791 C CA . LYS A 1 343 ? 22.499 -16.929 -13.764 1.00 76.25 343 LYS A CA 1
ATOM 2792 C C . LYS A 1 343 ? 23.554 -15.863 -13.477 1.00 76.25 343 LYS A C 1
ATOM 2794 O O . LYS A 1 343 ? 23.622 -15.361 -12.359 1.00 76.25 343 LYS A O 1
ATOM 2799 N N . LYS A 1 344 ? 24.329 -15.460 -14.490 1.00 76.69 344 LYS A N 1
ATOM 2800 C CA . LYS A 1 344 ? 25.348 -14.409 -14.359 1.00 76.69 344 LYS A CA 1
ATOM 2801 C C . LYS A 1 344 ? 24.745 -13.057 -13.969 1.00 76.69 344 LYS A C 1
ATOM 2803 O O . LYS A 1 344 ? 25.310 -12.392 -13.107 1.00 76.69 344 LYS A O 1
ATOM 2808 N N . ARG A 1 345 ? 23.606 -12.660 -14.554 1.00 73.00 345 ARG A N 1
ATOM 2809 C CA . ARG A 1 345 ? 22.911 -11.414 -14.171 1.00 73.00 345 ARG A CA 1
ATOM 2810 C C . ARG A 1 345 ? 22.396 -11.471 -12.737 1.00 73.00 345 ARG A C 1
ATOM 2812 O O . ARG A 1 345 ? 22.667 -10.564 -11.966 1.00 73.00 345 ARG A O 1
ATOM 2819 N N . VAL A 1 346 ? 21.739 -12.567 -12.358 1.00 68.06 346 VAL A N 1
ATOM 2820 C CA . VAL A 1 346 ? 21.202 -12.732 -11.000 1.00 68.06 346 VAL A CA 1
ATOM 2821 C C . VAL A 1 346 ? 22.322 -12.685 -9.955 1.00 68.06 346 VAL A C 1
ATOM 2823 O O . VAL A 1 346 ? 22.148 -12.054 -8.919 1.00 68.06 346 VAL A O 1
ATOM 2826 N N . LEU A 1 347 ? 23.484 -13.289 -10.232 1.00 70.75 347 LEU A N 1
ATOM 2827 C CA . LEU A 1 347 ? 24.656 -13.206 -9.353 1.00 70.75 347 LEU A CA 1
ATOM 2828 C C . LEU A 1 347 ? 25.216 -11.776 -9.246 1.00 70.75 347 LEU A C 1
ATOM 2830 O O . LEU A 1 347 ? 25.592 -11.353 -8.156 1.00 70.75 347 LEU A O 1
ATOM 2834 N N . GLN A 1 348 ? 25.231 -11.018 -10.349 1.00 68.38 348 GLN A N 1
ATOM 2835 C CA . GLN A 1 348 ? 25.644 -9.606 -10.361 1.00 68.38 348 GLN A CA 1
ATOM 2836 C C . GLN A 1 348 ? 24.694 -8.695 -9.564 1.00 68.38 348 GLN A C 1
ATOM 2838 O O . GLN A 1 348 ? 25.144 -7.690 -9.023 1.00 68.38 348 GLN A O 1
ATOM 2843 N N . ASP A 1 349 ? 23.419 -9.070 -9.433 1.00 59.75 349 ASP A N 1
ATOM 2844 C CA . ASP A 1 349 ? 22.383 -8.305 -8.724 1.00 59.75 349 ASP A CA 1
ATOM 2845 C C . ASP A 1 349 ? 22.360 -8.547 -7.193 1.00 59.75 349 ASP A C 1
ATOM 2847 O O . ASP A 1 349 ? 21.366 -8.233 -6.524 1.00 59.75 349 ASP A O 1
ATOM 2851 N N . GLY A 1 350 ? 23.444 -9.095 -6.621 1.00 52.44 350 GLY A N 1
ATOM 2852 C CA . GLY A 1 350 ? 23.701 -9.055 -5.174 1.00 52.44 350 GLY A CA 1
ATOM 2853 C C . GLY A 1 350 ? 23.671 -10.387 -4.416 1.00 52.44 350 GLY A C 1
ATOM 2854 O O . GLY A 1 350 ? 23.385 -10.386 -3.220 1.00 52.44 350 GLY A O 1
ATOM 2855 N N . PHE A 1 351 ? 23.962 -11.525 -5.058 1.00 55.06 351 PHE A N 1
ATOM 2856 C CA . PHE A 1 351 ? 24.210 -12.772 -4.319 1.00 55.06 351 PHE A CA 1
ATOM 2857 C C . PHE A 1 351 ? 25.678 -12.845 -3.872 1.00 55.06 351 PHE A C 1
ATOM 2859 O O . PHE A 1 351 ? 26.588 -12.797 -4.698 1.00 55.06 351 PHE A O 1
ATOM 2866 N N . ALA A 1 352 ? 25.911 -12.983 -2.562 1.00 56.44 352 ALA A N 1
ATOM 2867 C CA . ALA A 1 352 ? 27.211 -13.402 -2.037 1.00 56.44 352 ALA A CA 1
ATOM 2868 C C . ALA A 1 352 ? 27.516 -14.846 -2.475 1.00 56.44 352 ALA A C 1
ATOM 2870 O O . ALA A 1 352 ? 26.607 -15.573 -2.875 1.00 56.44 352 ALA A O 1
ATOM 2871 N N . SER A 1 353 ? 28.787 -15.254 -2.406 1.00 58.72 353 SER A N 1
ATOM 2872 C CA . SER A 1 353 ? 29.240 -16.591 -2.807 1.00 58.72 353 SER A CA 1
ATOM 2873 C C . SER A 1 353 ? 28.337 -17.707 -2.270 1.00 58.72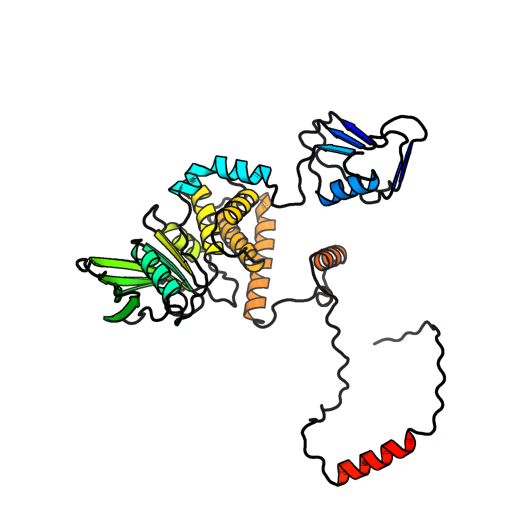 353 SER A C 1
ATOM 2875 O O . SER A 1 353 ? 27.867 -17.655 -1.131 1.00 58.72 353 SER A O 1
ATOM 2877 N N . SER A 1 354 ? 28.111 -18.732 -3.102 1.00 56.66 354 SER A N 1
ATOM 2878 C CA . SER A 1 354 ? 27.313 -19.904 -2.738 1.00 56.66 354 SER A CA 1
ATOM 2879 C C . SER A 1 354 ? 27.683 -20.418 -1.350 1.00 56.66 354 SER A C 1
ATOM 2881 O O . SER A 1 354 ? 28.868 -20.695 -1.126 1.00 56.66 354 SER A O 1
ATOM 2883 N N . PRO A 1 355 ? 26.713 -20.607 -0.432 1.00 58.16 355 PRO A N 1
ATOM 2884 C CA . PRO A 1 355 ? 26.999 -21.245 0.841 1.00 58.16 355 PRO A CA 1
ATOM 2885 C C . PRO A 1 355 ? 27.528 -22.645 0.546 1.00 58.16 355 PRO A C 1
ATOM 2887 O O . PRO A 1 355 ? 26.789 -23.500 0.066 1.00 58.16 355 PRO A O 1
ATOM 2890 N N . ARG A 1 356 ? 28.823 -22.870 0.771 1.00 54.47 356 ARG A N 1
ATOM 2891 C CA . ARG A 1 356 ? 29.419 -24.197 0.638 1.00 54.47 356 ARG A CA 1
ATOM 2892 C C . ARG A 1 356 ? 28.936 -25.014 1.823 1.00 54.47 356 ARG A C 1
ATOM 2894 O O . ARG A 1 356 ? 29.362 -24.776 2.950 1.00 54.47 356 ARG A O 1
ATOM 2901 N N . PHE A 1 357 ? 28.030 -25.955 1.582 1.00 54.34 357 PHE A N 1
ATOM 2902 C CA . PHE A 1 357 ? 27.766 -26.992 2.568 1.00 54.34 357 PHE A CA 1
ATOM 2903 C C . PHE A 1 357 ? 29.078 -27.748 2.772 1.00 54.34 357 PHE A C 1
ATOM 2905 O O . PHE A 1 357 ? 29.636 -28.277 1.809 1.00 54.34 357 PHE A O 1
ATOM 2912 N N . SER A 1 358 ? 29.614 -27.740 3.995 1.00 47.41 358 SER A N 1
ATOM 2913 C CA . SER A 1 358 ? 30.740 -28.611 4.301 1.00 47.41 358 SER A CA 1
ATOM 2914 C C . SER A 1 358 ? 30.299 -30.054 4.047 1.00 47.41 358 SER A C 1
ATOM 2916 O O . SER A 1 358 ? 29.143 -30.396 4.336 1.00 47.41 358 SER A O 1
ATOM 2918 N N . PRO A 1 359 ? 31.168 -30.909 3.486 1.00 49.41 359 PRO A N 1
ATOM 2919 C CA . PRO A 1 359 ? 30.904 -32.335 3.488 1.00 49.41 359 PRO A CA 1
ATOM 2920 C C . PRO A 1 359 ? 30.751 -32.735 4.955 1.00 49.41 359 PRO A C 1
ATOM 2922 O O . PRO A 1 359 ? 31.711 -32.705 5.721 1.00 49.41 359 PRO A O 1
ATOM 2925 N N . ARG A 1 360 ? 29.521 -33.019 5.394 1.00 45.66 360 ARG A N 1
ATOM 2926 C CA . ARG A 1 360 ? 29.335 -33.691 6.675 1.00 45.66 360 ARG A CA 1
ATOM 2927 C C . ARG A 1 360 ? 29.979 -35.054 6.505 1.00 45.66 360 ARG A C 1
ATOM 2929 O O . ARG A 1 360 ? 29.484 -35.859 5.719 1.00 45.66 360 ARG A O 1
ATOM 2936 N N . GLU A 1 361 ? 31.063 -35.303 7.227 1.00 45.97 361 GLU A N 1
ATOM 2937 C CA . GLU A 1 361 ? 31.488 -36.673 7.470 1.00 45.97 361 GLU A CA 1
ATOM 2938 C C . GLU A 1 361 ? 30.282 -37.425 8.038 1.00 45.97 361 GLU A C 1
ATOM 2940 O O . GLU A 1 361 ? 29.606 -36.937 8.949 1.00 45.97 361 GLU A O 1
ATOM 2945 N N . SER A 1 362 ? 29.984 -38.598 7.482 1.00 45.16 362 SER A N 1
ATOM 2946 C CA . SER A 1 362 ? 28.910 -39.497 7.921 1.00 45.16 362 SER A CA 1
ATOM 2947 C C . SER A 1 362 ? 29.199 -40.125 9.294 1.00 45.16 362 SER A C 1
ATOM 2949 O O . SER A 1 362 ? 28.883 -41.285 9.537 1.00 45.16 362 SER A O 1
ATOM 2951 N N . ALA A 1 363 ? 29.836 -39.382 10.194 1.00 50.19 363 ALA A N 1
ATOM 2952 C CA . ALA A 1 363 ? 30.022 -39.742 11.580 1.00 50.19 363 ALA A CA 1
ATOM 2953 C C . ALA A 1 363 ? 28.909 -39.086 12.404 1.00 50.19 363 ALA A C 1
ATOM 2955 O O . ALA A 1 363 ? 28.565 -37.917 12.215 1.00 50.19 363 ALA A O 1
ATOM 2956 N N . ALA A 1 364 ? 28.333 -39.842 13.339 1.00 44.09 364 ALA A N 1
ATOM 2957 C CA . ALA A 1 364 ? 27.442 -39.272 14.338 1.00 44.09 364 ALA A CA 1
ATOM 2958 C C . ALA A 1 364 ? 28.169 -38.118 15.045 1.00 44.09 364 ALA A C 1
ATOM 2960 O O . ALA A 1 364 ? 29.275 -38.305 15.559 1.00 44.09 364 ALA A O 1
ATOM 2961 N N . ALA A 1 365 ? 27.559 -36.930 15.055 1.00 44.19 365 ALA A N 1
ATOM 2962 C CA . ALA A 1 365 ? 28.097 -35.782 15.768 1.00 44.19 365 ALA A CA 1
ATOM 2963 C C . ALA A 1 365 ? 28.303 -36.179 17.237 1.00 44.19 365 ALA A C 1
ATOM 2965 O O . ALA A 1 365 ? 27.339 -36.452 17.956 1.00 44.19 365 ALA A O 1
ATOM 2966 N N . LYS A 1 366 ? 29.565 -36.271 17.671 1.00 51.84 366 LYS A N 1
ATOM 2967 C CA . LYS A 1 366 ? 29.882 -36.484 19.082 1.00 51.84 366 LYS A CA 1
ATOM 2968 C C . LYS A 1 366 ? 29.473 -35.217 19.822 1.00 51.84 366 LYS A C 1
ATOM 2970 O O . LYS A 1 366 ? 30.018 -34.152 19.554 1.00 51.84 366 LYS A O 1
ATOM 2975 N N . ASP A 1 367 ? 28.499 -35.343 20.716 1.00 47.31 367 ASP A N 1
ATOM 2976 C CA . ASP A 1 367 ? 28.087 -34.261 21.604 1.00 47.31 367 ASP A CA 1
ATOM 2977 C C . ASP A 1 367 ? 29.298 -33.808 22.449 1.00 47.31 367 ASP A C 1
ATOM 2979 O O . ASP A 1 367 ? 29.803 -34.605 23.251 1.00 47.31 367 ASP A O 1
ATOM 2983 N N . PRO A 1 368 ? 29.786 -32.563 22.279 1.00 52.84 368 PRO A N 1
ATOM 2984 C CA . PRO A 1 368 ? 30.949 -32.061 23.006 1.00 52.84 368 PRO A CA 1
ATOM 2985 C C . PRO A 1 368 ? 30.690 -31.904 24.512 1.00 52.84 368 PRO A C 1
ATOM 2987 O O . PRO A 1 368 ? 31.639 -31.761 25.280 1.00 52.84 368 PRO A O 1
ATOM 2990 N N . PHE A 1 369 ? 29.429 -31.979 24.950 1.00 45.94 369 PHE A N 1
ATOM 2991 C CA . PHE A 1 369 ? 29.024 -31.873 26.351 1.00 45.94 369 PHE A CA 1
ATOM 2992 C C . PHE A 1 369 ? 28.687 -33.226 26.988 1.00 45.94 369 PHE A C 1
ATOM 2994 O O . PHE A 1 369 ? 28.357 -33.291 28.177 1.00 45.94 369 PHE A O 1
ATOM 3001 N N . ARG A 1 370 ? 28.819 -34.335 26.247 1.00 55.56 370 ARG A N 1
ATOM 3002 C CA . ARG A 1 370 ? 28.628 -35.672 26.813 1.00 55.56 370 ARG A CA 1
ATOM 3003 C C . ARG A 1 370 ? 29.755 -35.982 27.801 1.00 55.56 370 ARG A C 1
ATOM 3005 O O . ARG A 1 370 ? 30.932 -35.995 27.443 1.00 55.56 370 ARG A O 1
ATOM 3012 N N . ARG A 1 371 ? 29.392 -36.298 29.051 1.00 45.88 371 ARG A N 1
ATOM 3013 C CA . ARG A 1 371 ? 30.328 -36.806 30.072 1.00 45.88 371 ARG A CA 1
ATOM 3014 C C . ARG A 1 371 ? 31.062 -38.039 29.528 1.00 45.88 371 ARG A C 1
ATOM 3016 O O . ARG A 1 371 ? 30.459 -39.099 29.369 1.00 45.88 371 ARG A O 1
ATOM 3023 N N . LYS A 1 372 ? 32.359 -37.884 29.248 1.00 57.12 372 LYS A N 1
ATOM 3024 C CA . LYS A 1 372 ? 33.246 -38.960 28.786 1.00 57.12 372 LYS A CA 1
ATOM 3025 C C . LYS A 1 372 ? 33.353 -40.051 29.852 1.00 57.12 372 LYS A C 1
ATOM 3027 O O . LYS A 1 372 ? 33.631 -39.755 31.017 1.00 57.12 372 LYS A O 1
ATOM 3032 N N . SER A 1 373 ? 33.163 -41.301 29.447 1.00 60.56 373 SER A N 1
ATOM 3033 C CA . SER A 1 373 ? 33.379 -42.463 30.308 1.00 60.56 373 SER A CA 1
ATOM 3034 C C . SER A 1 373 ? 34.878 -42.697 30.549 1.00 60.56 373 SER A C 1
ATOM 3036 O O . SER A 1 373 ? 35.739 -42.193 29.823 1.00 60.56 373 SER A O 1
ATOM 3038 N N . THR A 1 374 ? 35.230 -43.477 31.572 1.00 58.19 374 THR A N 1
ATOM 3039 C CA . THR A 1 374 ? 36.624 -43.867 31.854 1.00 58.19 374 THR A CA 1
ATOM 3040 C C . THR A 1 374 ? 37.264 -44.662 30.709 1.00 58.19 374 THR A C 1
ATOM 3042 O O . THR A 1 374 ? 38.485 -44.610 30.558 1.00 58.19 374 THR A O 1
ATOM 3045 N N . SER A 1 375 ? 36.473 -45.342 29.868 1.00 58.00 375 SER A N 1
ATOM 3046 C CA . SER A 1 375 ? 36.965 -45.984 28.642 1.00 58.00 375 SER A CA 1
ATOM 3047 C C . SER A 1 375 ? 37.325 -44.973 27.551 1.00 58.00 375 SER A C 1
ATOM 3049 O O . SER A 1 375 ? 38.362 -45.139 26.913 1.00 58.00 375 SER A O 1
ATOM 3051 N N . ASP A 1 376 ? 36.556 -43.887 27.401 1.00 58.03 376 ASP A N 1
ATOM 3052 C CA . ASP A 1 376 ? 36.810 -42.853 26.380 1.00 58.03 376 ASP A CA 1
ATOM 3053 C C . ASP A 1 376 ? 38.121 -42.092 26.646 1.00 58.03 376 ASP A C 1
ATOM 3055 O O . ASP A 1 376 ? 38.862 -41.752 25.721 1.00 58.03 376 ASP A O 1
ATOM 3059 N N . LYS A 1 377 ? 38.460 -41.884 27.927 1.00 56.62 377 LYS A N 1
ATOM 3060 C CA . LYS A 1 377 ? 39.731 -41.257 28.334 1.00 56.62 377 LYS A CA 1
ATOM 3061 C C . LYS A 1 377 ? 40.952 -42.137 28.033 1.00 56.62 377 LYS A C 1
ATOM 3063 O O . LYS A 1 377 ? 42.013 -41.614 27.701 1.00 56.62 377 LYS A O 1
ATOM 3068 N N . LYS A 1 378 ? 40.817 -43.468 28.115 1.00 54.28 378 LYS A N 1
ATOM 3069 C CA . LYS A 1 378 ? 41.910 -44.408 27.798 1.00 54.28 378 LYS A CA 1
ATOM 3070 C C . LYS A 1 378 ? 42.191 -44.502 26.294 1.00 54.28 378 LYS A C 1
ATOM 3072 O O . LYS A 1 378 ? 43.340 -44.730 25.925 1.00 54.28 378 LYS A O 1
ATOM 3077 N N . SER A 1 379 ? 41.184 -44.315 25.436 1.00 52.22 379 SER A N 1
ATOM 3078 C CA . SER A 1 379 ? 41.379 -44.291 23.978 1.00 52.22 379 SER A CA 1
ATOM 3079 C C . SER A 1 379 ? 42.100 -43.033 23.485 1.00 52.22 379 SER A C 1
ATOM 3081 O O . SER A 1 379 ? 42.960 -43.150 22.618 1.00 52.22 379 SER A O 1
ATOM 3083 N N . GLU A 1 380 ? 41.836 -41.859 24.071 1.00 55.44 380 GLU A N 1
ATOM 3084 C CA . GLU A 1 380 ? 42.522 -40.610 23.684 1.00 55.44 380 GLU A CA 1
ATOM 3085 C C . GLU A 1 380 ? 44.004 -40.600 24.099 1.00 55.44 380 GLU A C 1
ATOM 3087 O O . GLU A 1 380 ? 44.854 -40.124 23.3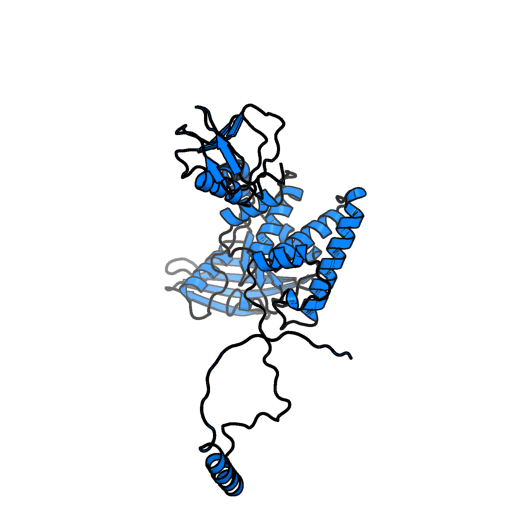52 1.00 55.44 380 GLU A O 1
ATOM 3092 N N . MET A 1 381 ? 44.359 -41.206 25.237 1.00 50.53 381 MET A N 1
ATOM 3093 C CA . MET A 1 381 ? 45.769 -41.337 25.642 1.00 50.53 381 MET A CA 1
ATOM 3094 C C . MET A 1 381 ? 46.597 -42.239 24.711 1.00 50.53 381 MET A C 1
ATOM 3096 O O . MET A 1 381 ? 47.817 -42.094 24.656 1.00 50.53 381 MET A O 1
ATOM 3100 N N . LYS A 1 382 ? 45.962 -43.166 23.977 1.00 47.03 382 LYS A N 1
ATOM 3101 C CA . LYS A 1 382 ? 46.649 -44.008 22.983 1.00 47.03 382 LYS A CA 1
ATOM 3102 C C . LYS A 1 382 ? 46.822 -43.312 21.632 1.00 47.03 382 LYS A C 1
ATOM 3104 O O . LYS A 1 382 ? 47.811 -43.587 20.964 1.00 47.03 382 LYS A O 1
ATOM 3109 N N . SER A 1 383 ? 45.915 -42.415 21.239 1.00 47.59 383 SER A N 1
ATOM 3110 C CA . SER A 1 383 ? 46.011 -41.700 19.957 1.00 47.59 383 SER A CA 1
ATOM 3111 C C . SER A 1 383 ? 47.044 -40.572 19.962 1.00 47.59 383 SER A C 1
ATOM 3113 O O . SER A 1 383 ? 47.598 -40.270 18.915 1.00 47.59 383 SER A O 1
ATOM 3115 N N . VAL A 1 384 ? 47.342 -39.977 21.123 1.00 46.34 384 VAL A N 1
ATOM 3116 C CA . VAL A 1 384 ? 48.343 -38.895 21.221 1.00 46.34 384 VAL A CA 1
ATOM 3117 C C . VAL A 1 384 ? 49.779 -39.424 21.086 1.00 46.34 384 VAL A C 1
ATOM 3119 O O . VAL A 1 384 ? 50.622 -38.742 20.524 1.00 46.34 384 VAL A O 1
ATOM 3122 N N . LYS A 1 385 ? 50.061 -40.673 21.486 1.00 40.81 385 LYS A N 1
ATOM 3123 C CA . LYS A 1 385 ? 51.414 -41.261 21.381 1.00 40.81 385 LYS A CA 1
ATOM 3124 C C . LYS A 1 385 ? 51.878 -41.593 19.954 1.00 40.81 385 LYS A C 1
ATOM 3126 O O . LYS A 1 385 ? 53.031 -41.963 19.791 1.00 40.81 385 LYS A O 1
ATOM 3131 N N . HIS A 1 386 ? 51.011 -41.495 18.946 1.00 40.91 386 HIS A N 1
ATOM 3132 C CA . HIS A 1 386 ? 51.356 -41.794 17.548 1.00 40.91 386 HIS A CA 1
ATOM 3133 C C . HIS A 1 386 ? 51.463 -40.551 16.650 1.00 40.91 386 HIS A C 1
ATOM 3135 O O . HIS A 1 386 ? 51.689 -40.705 15.455 1.00 40.91 386 HIS A O 1
ATOM 3141 N N . ALA A 1 387 ? 51.296 -39.340 17.194 1.00 41.91 387 ALA A N 1
ATOM 3142 C CA . ALA A 1 387 ? 51.297 -38.105 16.406 1.00 41.91 387 ALA A CA 1
ATOM 3143 C C . ALA A 1 387 ? 52.642 -37.350 16.399 1.00 41.91 387 ALA A C 1
ATOM 3145 O O . ALA A 1 387 ? 52.795 -36.443 15.589 1.00 41.91 387 ALA A O 1
ATOM 3146 N N . ASP A 1 388 ? 53.607 -37.728 17.247 1.00 39.00 388 ASP A N 1
ATOM 3147 C CA . ASP A 1 388 ? 54.868 -36.983 17.419 1.00 39.00 388 ASP A CA 1
ATOM 3148 C C . ASP A 1 388 ? 56.028 -37.446 16.500 1.00 39.00 388 ASP A C 1
ATOM 3150 O O . ASP A 1 388 ? 57.090 -36.834 16.530 1.00 39.00 388 ASP A O 1
ATOM 3154 N N . ASP A 1 389 ? 55.840 -38.460 15.640 1.00 39.12 389 ASP A N 1
ATOM 3155 C CA . ASP A 1 389 ? 56.906 -39.031 14.782 1.00 39.12 389 ASP A CA 1
ATOM 3156 C C . ASP A 1 389 ? 56.618 -38.934 13.263 1.00 39.12 389 ASP A C 1
ATOM 3158 O O . ASP A 1 389 ? 56.772 -39.907 12.522 1.00 39.12 389 ASP A O 1
ATOM 3162 N N . ALA A 1 390 ? 56.207 -37.770 12.749 1.00 35.34 390 ALA A N 1
ATOM 3163 C CA . ALA A 1 390 ? 56.190 -37.538 11.297 1.00 35.34 390 ALA A CA 1
ATOM 3164 C C . ALA A 1 390 ? 56.729 -36.139 10.943 1.00 35.34 390 ALA A C 1
ATOM 3166 O O . ALA A 1 390 ? 56.237 -35.154 11.495 1.00 35.34 390 ALA A O 1
ATOM 3167 N N . PRO A 1 391 ? 57.736 -36.030 10.050 1.00 34.44 391 PRO A N 1
ATOM 3168 C CA . PRO A 1 391 ? 58.383 -34.762 9.752 1.00 34.44 391 PRO A CA 1
ATOM 3169 C C . PRO A 1 391 ? 57.510 -33.879 8.857 1.00 34.44 391 PRO A C 1
ATOM 3171 O O . PRO A 1 391 ? 56.857 -34.341 7.921 1.00 34.44 391 PRO A O 1
ATOM 3174 N N . ASP A 1 392 ? 57.549 -32.593 9.184 1.00 43.00 392 ASP A N 1
ATOM 3175 C CA . ASP A 1 392 ?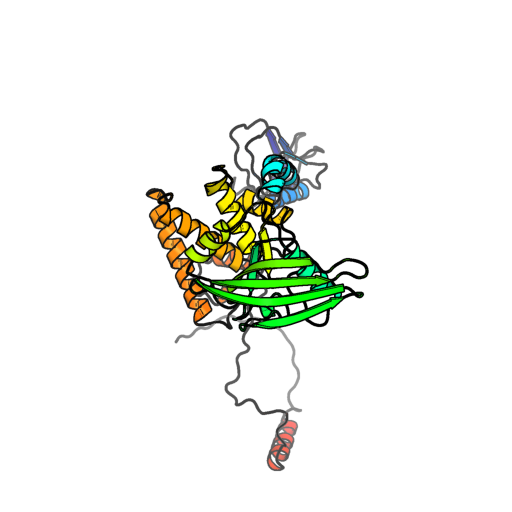 56.990 -31.468 8.449 1.00 43.00 392 ASP A CA 1
ATOM 3176 C C . ASP A 1 392 ? 57.799 -31.258 7.160 1.00 43.00 392 ASP A C 1
ATOM 3178 O O . ASP A 1 392 ? 58.995 -30.974 7.226 1.00 43.00 392 ASP A O 1
ATOM 3182 N N . ASP A 1 393 ? 57.173 -31.418 5.992 1.00 29.25 393 ASP A N 1
ATOM 3183 C CA . ASP A 1 393 ? 57.771 -30.977 4.732 1.00 29.25 393 ASP A CA 1
ATOM 3184 C C . ASP A 1 393 ? 56.730 -30.234 3.894 1.00 29.25 393 ASP A C 1
ATOM 3186 O O . ASP A 1 393 ? 55.775 -30.790 3.339 1.00 29.25 393 ASP A O 1
ATOM 3190 N N . GLY A 1 394 ? 56.894 -28.916 3.866 1.00 35.69 394 GLY A N 1
ATOM 3191 C CA . GLY A 1 394 ? 56.115 -28.022 3.042 1.00 35.69 394 GLY A CA 1
ATOM 3192 C C . GLY A 1 394 ? 56.710 -27.934 1.647 1.00 35.69 394 GLY A C 1
ATOM 3193 O O . GLY A 1 394 ? 57.820 -27.451 1.476 1.00 35.69 394 GLY A O 1
ATOM 3194 N N . THR A 1 395 ? 55.937 -28.257 0.611 1.00 30.27 395 THR A N 1
ATOM 3195 C CA . THR A 1 395 ? 56.026 -27.534 -0.667 1.00 30.27 395 THR A CA 1
ATOM 3196 C C . THR A 1 395 ? 54.820 -27.776 -1.572 1.00 30.27 395 THR A C 1
ATOM 3198 O O . THR A 1 395 ? 54.246 -28.856 -1.653 1.00 30.27 395 THR A O 1
ATOM 3201 N N . ARG A 1 396 ? 54.449 -26.702 -2.277 1.00 32.28 396 ARG A N 1
ATOM 3202 C CA . ARG A 1 396 ? 53.494 -26.643 -3.391 1.00 32.28 396 ARG A CA 1
ATOM 3203 C C . ARG A 1 396 ? 53.824 -27.678 -4.475 1.00 32.28 396 ARG A C 1
ATOM 3205 O O . ARG A 1 396 ? 54.974 -27.751 -4.886 1.00 32.28 396 ARG A O 1
ATOM 3212 N N . SER A 1 397 ? 52.810 -28.271 -5.107 1.00 26.64 397 SER A N 1
ATOM 3213 C CA . SER A 1 397 ? 52.592 -28.130 -6.561 1.00 26.64 397 SER A CA 1
ATOM 3214 C C . SER A 1 397 ? 51.379 -28.911 -7.082 1.00 26.64 397 SER A C 1
ATOM 3216 O O . SER A 1 397 ? 50.907 -29.888 -6.516 1.00 26.64 397 SER A O 1
ATOM 3218 N N . VAL A 1 398 ? 50.875 -28.348 -8.175 1.00 37.19 398 VAL A N 1
ATOM 3219 C CA . VAL A 1 398 ? 49.882 -28.794 -9.151 1.00 37.19 398 VAL A CA 1
ATOM 3220 C C . VAL A 1 398 ? 49.999 -30.279 -9.516 1.00 37.19 398 VAL A C 1
ATOM 3222 O O . VAL A 1 398 ? 51.091 -30.756 -9.799 1.00 37.19 398 VAL A O 1
ATOM 3225 N N . SER A 1 399 ? 48.865 -30.964 -9.669 1.00 28.19 399 SER A N 1
ATOM 3226 C CA . SER A 1 399 ? 48.717 -31.983 -10.716 1.00 28.19 399 SER A CA 1
ATOM 3227 C C . SER A 1 399 ? 47.255 -32.156 -11.130 1.00 28.19 399 SER A C 1
ATOM 3229 O O . SER A 1 399 ? 46.326 -32.137 -10.322 1.00 28.19 399 SER A O 1
ATOM 3231 N N . GLU A 1 400 ? 47.088 -32.229 -12.445 1.00 29.41 400 GLU A N 1
ATOM 3232 C CA . GLU A 1 400 ? 45.866 -32.521 -13.172 1.00 29.41 400 GLU A CA 1
ATOM 3233 C C . GLU A 1 400 ? 45.474 -34.003 -13.084 1.00 29.41 400 GLU A C 1
ATOM 3235 O O . GLU A 1 400 ? 46.291 -34.876 -12.811 1.00 29.41 400 GLU A O 1
ATOM 3240 N N . ALA A 1 401 ? 44.228 -34.229 -13.506 1.00 30.45 401 ALA A N 1
ATOM 3241 C CA . ALA A 1 401 ? 43.711 -35.418 -14.175 1.00 30.45 401 ALA A CA 1
ATOM 3242 C C . ALA A 1 401 ? 43.460 -36.681 -13.340 1.00 30.45 401 ALA A C 1
ATOM 3244 O O . ALA A 1 401 ? 44.365 -37.387 -12.918 1.00 30.45 401 ALA A O 1
ATOM 3245 N N . THR A 1 402 ? 42.171 -37.020 -13.245 1.00 28.89 402 THR A N 1
ATOM 3246 C CA . THR A 1 402 ? 41.496 -38.270 -13.682 1.00 28.89 402 THR A CA 1
ATOM 3247 C C . THR A 1 402 ? 40.259 -38.432 -12.786 1.00 28.89 402 THR A C 1
ATOM 3249 O O . THR A 1 402 ? 40.339 -38.407 -11.570 1.00 28.89 402 THR A O 1
ATOM 3252 N N . GLY A 1 403 ? 39.027 -38.353 -13.287 1.00 25.39 403 GLY A N 1
ATOM 3253 C CA . GLY A 1 403 ? 38.433 -39.327 -14.188 1.00 25.39 403 GLY A CA 1
ATOM 3254 C C . GLY A 1 403 ? 37.950 -40.539 -13.389 1.00 25.39 403 GLY A C 1
ATOM 3255 O O . GLY A 1 403 ? 38.743 -41.438 -13.178 1.00 25.39 403 GLY A O 1
ATOM 3256 N N . CYS A 1 404 ? 36.675 -40.586 -12.978 1.00 25.14 404 CYS A N 1
ATOM 3257 C CA . CYS A 1 404 ? 35.786 -41.722 -13.267 1.00 25.14 404 CYS A CA 1
ATOM 3258 C C . CYS A 1 404 ? 34.352 -41.520 -12.752 1.00 25.14 404 CYS A C 1
ATOM 3260 O O . CYS A 1 404 ? 34.086 -40.804 -11.793 1.00 25.14 404 CYS A O 1
ATOM 3262 N N . ARG A 1 405 ? 33.447 -42.194 -13.462 1.00 30.11 405 ARG A N 1
ATOM 3263 C CA . ARG A 1 405 ? 31.983 -42.202 -13.390 1.00 30.11 405 ARG A CA 1
ATOM 3264 C C . ARG A 1 405 ? 31.452 -42.996 -12.187 1.00 30.11 405 ARG A C 1
ATOM 3266 O O . ARG A 1 405 ? 31.909 -44.115 -11.973 1.00 30.11 405 ARG A O 1
ATOM 3273 N N . ARG A 1 406 ? 30.362 -42.534 -11.573 1.00 33.16 406 ARG A N 1
ATOM 3274 C CA . ARG A 1 406 ? 28.980 -43.021 -11.780 1.00 33.16 406 ARG A CA 1
ATOM 3275 C C . ARG A 1 406 ? 27.993 -42.094 -11.087 1.00 33.16 406 ARG A C 1
ATOM 3277 O O . ARG A 1 406 ? 28.333 -41.613 -9.987 1.00 33.16 406 ARG A O 1
#

Foldseek 3Di:
DAPAAEFEDPDADASEAAAQAQPAQEDDHPRYDAFYDPDQAREEADHHVNYEDAPVRVVSVQVRLVHPSNYHHDHHHPNDLDDPVVLVVLCVVCVVCLQWPQAAEQDDQFDDPPPLPSLVSVLVVQVQAQEEEEEEQDPDSCRQRPPQDPDAQDKDWRDDPRKIKMWGFHDKDDPDPFWIKTKTWMWIDDVPDDIDTDIHIYIYGHDHPQFLDPDQVVLLVSLVVDDTSRYYYTHNDCVLLSSLLSSVCCCCPVVVHDDDNSSSLSNSVVSPSHDRQDPSSVLSSVSNVLVVCVVVVVQDPVCVVVSVVSSVVVVVVRVCSVVCSPCPDDQLVNVPPDDPVRNVVVVVVDDDPDDDDDPPDPDDPDDPPPDDDPVNVVVVVVVVVPPPPDDDDDDDDDDDDDDDDD

Secondary structure (DSSP, 8-state):
-TT--EEE-SSSS-SEEEE--TT--B---TT--EEE-SSS--EEEES-TT-EE-HHHHHHHHHHTTSGGGEEE--EE-S-S--HHHHHHHHHHTHHHHHHTSPPB-S-S---TT-HHHHHHHHHHHHH-SEEEEEESSSSGGGTSTT---STT-EEEEEETTEEEEEEEEEEEE-SSSEEEEEEEEEEE-TTSPPEEEEEEEEEEE--TT------HHHHHHHTT--TTTEEEEESS-HHHHHHHHHHHIIIIII-----HHHHHHHHHHH--SPPPPHHHHHHHHHHHHHHHHHTT-S-HHHHHHHHHHHHHHHHHHHHHHH-TT-----GGG-TTS-HHHHHHHHHTT--S--------SS----TTS---HHHHHHHHHHHTTSSS-----------------